Protein AF-A0A914HIM3-F1 (afdb_monomer_lite)

Structure (mmCIF, N/CA/C/O backbone):
data_AF-A0A914HIM3-F1
#
_entry.id   AF-A0A914HIM3-F1
#
loop_
_atom_site.group_PDB
_atom_site.id
_atom_site.type_symbol
_atom_site.label_atom_id
_atom_site.label_alt_id
_atom_site.label_comp_id
_atom_site.label_asym_id
_atom_site.label_entity_id
_atom_site.label_seq_id
_atom_site.pdbx_PDB_ins_code
_atom_site.Cartn_x
_atom_site.Cartn_y
_atom_site.Cartn_z
_atom_site.occupancy
_atom_site.B_iso_or_equiv
_atom_site.auth_seq_id
_atom_site.auth_comp_id
_atom_site.auth_asym_id
_atom_site.auth_atom_id
_atom_site.pdbx_PDB_model_num
ATOM 1 N N . MET A 1 1 ? 4.567 28.470 -12.800 1.00 84.62 1 MET A N 1
ATOM 2 C CA . MET A 1 1 ? 3.788 28.894 -13.984 1.00 84.62 1 MET A CA 1
ATOM 3 C C . MET A 1 1 ? 2.278 28.780 -13.786 1.00 84.62 1 MET A C 1
ATOM 5 O O . MET A 1 1 ? 1.613 29.795 -13.915 1.00 84.62 1 MET A O 1
ATOM 9 N N . THR A 1 2 ? 1.703 27.621 -13.437 1.00 80.12 2 THR A N 1
ATOM 10 C CA . THR A 1 2 ? 0.232 27.500 -13.276 1.00 80.12 2 THR A CA 1
ATOM 11 C C . THR A 1 2 ? -0.362 28.437 -12.225 1.00 80.12 2 THR A C 1
ATOM 13 O O . THR A 1 2 ? -1.430 28.982 -12.454 1.00 80.12 2 THR A O 1
ATOM 16 N N . GLU A 1 3 ? 0.330 28.692 -11.112 1.00 81.75 3 GLU A N 1
ATOM 17 C CA . GLU A 1 3 ? -0.155 29.622 -10.077 1.00 81.75 3 GLU A CA 1
ATOM 18 C C . GLU A 1 3 ? -0.277 31.069 -10.582 1.00 81.75 3 GLU A C 1
ATOM 20 O O . GLU A 1 3 ? -1.157 31.794 -10.131 1.00 81.75 3 GLU A O 1
ATOM 25 N N . CYS A 1 4 ? 0.546 31.466 -11.560 1.00 83.62 4 CYS A N 1
ATOM 26 C CA . CYS A 1 4 ? 0.511 32.798 -12.172 1.00 83.62 4 CYS A CA 1
ATOM 27 C C . CYS A 1 4 ? -0.764 33.017 -13.006 1.00 83.62 4 CYS A C 1
ATOM 29 O O . CYS A 1 4 ? -1.396 34.061 -12.898 1.00 83.62 4 CYS A O 1
ATOM 31 N N . LYS A 1 5 ? -1.162 32.026 -13.820 1.00 82.88 5 LYS A N 1
ATOM 32 C CA . LYS A 1 5 ? -2.290 32.159 -14.762 1.00 82.88 5 LYS A CA 1
ATOM 33 C C . LYS A 1 5 ? -3.601 31.544 -14.261 1.00 82.88 5 LYS A C 1
ATOM 35 O O . LYS A 1 5 ? -4.669 32.068 -14.544 1.00 82.88 5 LYS A O 1
ATOM 40 N N . LEU A 1 6 ? -3.526 30.429 -13.535 1.00 79.12 6 LEU A N 1
ATOM 41 C CA . LEU A 1 6 ? -4.679 29.627 -13.102 1.00 79.12 6 LEU A CA 1
ATOM 42 C C . LEU A 1 6 ? -4.981 29.770 -11.602 1.00 79.12 6 LEU A C 1
ATOM 44 O O . LEU A 1 6 ? -5.987 29.247 -11.137 1.00 79.12 6 LEU A O 1
ATOM 48 N N . HIS A 1 7 ? -4.119 30.449 -10.835 1.00 79.06 7 HIS A N 1
ATOM 49 C CA . HIS A 1 7 ? -4.244 30.634 -9.380 1.00 79.06 7 HIS A CA 1
ATOM 50 C C . HIS A 1 7 ? -4.256 29.337 -8.551 1.00 79.06 7 HIS A C 1
ATOM 52 O O . HIS A 1 7 ? -4.631 29.340 -7.379 1.00 79.06 7 HIS A O 1
ATOM 58 N N . TYR A 1 8 ? -3.808 28.223 -9.132 1.00 73.69 8 TYR A N 1
ATOM 59 C CA . TYR A 1 8 ? -3.576 26.966 -8.426 1.00 73.69 8 TYR A CA 1
ATOM 60 C C . TYR A 1 8 ? -2.368 26.215 -9.006 1.00 73.69 8 TYR A C 1
ATOM 62 O O . TYR A 1 8 ? -1.930 26.429 -10.142 1.00 73.69 8 TYR A O 1
ATOM 70 N N . THR A 1 9 ? -1.793 25.324 -8.203 1.00 73.88 9 THR A N 1
ATOM 71 C CA . THR A 1 9 ? -0.604 24.547 -8.576 1.00 73.88 9 THR A CA 1
ATOM 72 C C . THR A 1 9 ? -0.931 23.413 -9.552 1.00 73.88 9 THR A C 1
ATOM 74 O O . THR A 1 9 ? -1.962 22.760 -9.421 1.00 73.88 9 THR A O 1
ATOM 77 N N . ALA A 1 10 ? -0.032 23.127 -10.502 1.00 68.38 10 ALA A N 1
ATOM 78 C CA . ALA A 1 10 ? -0.142 22.000 -11.436 1.00 68.38 10 ALA A CA 1
ATOM 79 C C . ALA A 1 10 ? -0.235 20.644 -10.715 1.00 68.38 10 ALA A C 1
ATOM 81 O O . ALA A 1 10 ? -0.800 19.694 -11.251 1.00 68.38 10 ALA A O 1
ATOM 82 N N . LEU A 1 11 ? 0.266 20.574 -9.473 1.00 67.38 11 LEU A N 1
ATOM 83 C CA . LEU A 1 11 ? 0.242 19.373 -8.636 1.00 67.38 11 LEU A CA 1
ATOM 84 C C . LEU A 1 11 ? -1.177 18.862 -8.347 1.00 67.38 11 LEU A C 1
ATOM 86 O O . LEU A 1 11 ? -1.336 17.697 -8.000 1.00 67.38 11 LEU A O 1
ATOM 90 N N . VAL A 1 12 ? -2.220 19.688 -8.510 1.00 66.94 12 VAL A N 1
ATOM 91 C CA . VAL A 1 12 ? -3.615 19.225 -8.372 1.00 66.94 12 VAL A CA 1
ATOM 92 C C . VAL A 1 12 ? -4.016 18.210 -9.448 1.00 66.94 12 VAL A C 1
ATOM 94 O O . VAL A 1 12 ? -4.974 17.465 -9.244 1.00 66.94 12 VAL A O 1
ATOM 97 N N . TYR A 1 13 ? -3.289 18.180 -10.571 1.00 65.94 13 TYR A N 1
ATOM 98 C CA . TYR A 1 13 ? -3.488 17.239 -11.670 1.00 65.94 13 TYR A CA 1
ATOM 99 C C . TYR A 1 13 ? -2.479 16.083 -11.663 1.00 65.94 13 TYR A C 1
ATOM 101 O O . TYR A 1 13 ? -2.507 15.270 -12.580 1.00 65.94 13 TYR A O 1
ATOM 109 N N . ASP A 1 14 ? -1.608 15.962 -10.657 1.00 69.12 14 ASP A N 1
ATOM 110 C CA . ASP A 1 14 ? -0.718 14.799 -10.568 1.00 69.12 14 ASP A CA 1
ATOM 111 C C . ASP A 1 14 ? -1.552 13.510 -10.431 1.00 69.12 14 ASP A C 1
ATOM 113 O O . ASP A 1 14 ? -2.518 13.452 -9.666 1.00 69.12 14 ASP A O 1
ATOM 117 N N . ASP A 1 15 ? -1.224 12.501 -11.240 1.00 64.38 15 ASP A N 1
ATOM 118 C CA . ASP A 1 15 ? -1.991 11.259 -11.424 1.00 64.38 15 ASP A CA 1
ATOM 119 C C . ASP A 1 15 ? -3.440 11.436 -11.932 1.00 64.38 15 ASP A C 1
ATOM 121 O O . ASP A 1 15 ? -4.277 10.529 -11.808 1.00 64.38 15 ASP A O 1
ATOM 125 N N . TYR A 1 16 ? -3.759 12.585 -12.536 1.00 68.75 16 TYR A N 1
ATOM 126 C CA . TYR A 1 16 ? -5.022 12.784 -13.239 1.00 68.75 16 TYR A CA 1
ATOM 127 C C . TYR A 1 16 ? -5.021 12.080 -14.601 1.00 68.75 16 TYR A C 1
ATOM 129 O O . TYR A 1 16 ? -4.170 12.297 -15.460 1.00 68.75 16 TYR A O 1
ATOM 137 N N . GLY A 1 17 ? -6.037 11.254 -14.836 1.00 76.19 17 GLY A N 1
ATOM 138 C CA . GLY A 1 17 ? -6.198 10.574 -16.114 1.00 76.19 17 GLY A CA 1
ATOM 139 C C . GLY A 1 17 ? -5.113 9.537 -16.397 1.00 76.19 17 GLY A C 1
ATOM 140 O O . GLY A 1 17 ? -4.744 8.740 -15.536 1.00 76.19 17 GLY A O 1
ATOM 141 N N . CYS A 1 18 ? -4.706 9.456 -17.655 1.00 74.38 18 CYS A N 1
ATOM 142 C CA . CYS A 1 18 ? -3.726 8.507 -18.158 1.00 74.38 18 CYS A CA 1
ATOM 143 C C . CYS A 1 18 ? -2.343 9.139 -18.359 1.00 74.38 18 CYS A C 1
ATOM 145 O O . CYS A 1 18 ? -1.373 8.395 -18.501 1.00 74.38 18 CYS A O 1
ATOM 147 N N . TRP A 1 19 ? -2.261 10.469 -18.423 1.00 81.25 19 TRP A N 1
ATOM 148 C CA . TRP A 1 19 ? -1.079 11.217 -18.835 1.00 81.25 19 TRP A CA 1
ATOM 149 C C . TRP A 1 19 ? -0.619 12.287 -17.850 1.00 81.25 19 TRP A C 1
ATOM 151 O O . TRP A 1 19 ? 0.544 12.650 -17.913 1.00 81.25 19 TRP A O 1
ATOM 161 N N . CYS A 1 20 ? -1.460 12.803 -16.951 1.00 77.62 20 CYS A N 1
ATOM 162 C CA . CYS A 1 20 ? -0.978 13.797 -15.991 1.00 77.62 20 CYS A CA 1
ATOM 163 C C . CYS A 1 20 ? -0.154 13.139 -14.884 1.00 77.62 20 CYS A C 1
ATOM 165 O O . CYS A 1 20 ? -0.632 12.242 -14.189 1.00 77.62 20 CYS A O 1
ATOM 167 N N . GLY A 1 21 ? 1.083 13.606 -14.718 1.00 68.06 21 GLY A N 1
ATOM 168 C CA . GLY A 1 21 ? 2.042 13.068 -13.759 1.00 68.06 21 GLY A CA 1
ATOM 169 C C . GLY A 1 21 ? 3.070 12.134 -14.398 1.00 68.06 21 GLY A C 1
ATOM 170 O O . GLY A 1 21 ? 3.102 11.902 -15.603 1.00 68.06 21 GLY A O 1
ATOM 171 N N . ILE A 1 22 ? 3.963 11.581 -13.576 1.00 63.56 22 ILE A N 1
ATOM 172 C CA . ILE A 1 22 ? 5.117 10.835 -14.098 1.00 63.56 22 ILE A CA 1
ATOM 173 C C . ILE A 1 22 ? 4.679 9.521 -14.756 1.00 63.56 22 ILE A C 1
ATOM 175 O O . ILE A 1 22 ? 4.220 8.597 -14.067 1.00 63.56 22 ILE A O 1
ATOM 179 N N . GLY A 1 23 ? 4.991 9.386 -16.048 1.00 63.59 23 GLY A N 1
ATOM 180 C CA . GLY A 1 23 ? 4.905 8.130 -16.793 1.00 63.59 23 GLY A CA 1
ATOM 181 C C . GLY A 1 23 ? 3.589 7.924 -17.539 1.00 63.59 23 GLY A C 1
ATOM 182 O O . GLY A 1 23 ? 3.099 6.790 -17.582 1.00 63.59 23 GLY A O 1
ATOM 183 N N . GLY A 1 24 ? 3.048 8.993 -18.124 1.00 68.94 24 GLY A N 1
ATOM 184 C CA . GLY A 1 24 ? 1.810 8.990 -18.886 1.00 68.94 24 GLY A CA 1
ATOM 185 C C . GLY A 1 24 ? 1.773 7.991 -20.045 1.00 68.94 24 GLY A C 1
ATOM 186 O O . GLY A 1 24 ? 2.738 7.812 -20.792 1.00 68.94 24 GLY A O 1
ATOM 187 N N . SER A 1 25 ? 0.650 7.286 -20.207 1.00 72.81 25 SER A N 1
ATOM 188 C CA . SER A 1 25 ? 0.424 6.388 -21.345 1.00 72.81 25 SER A CA 1
ATOM 189 C C . SER A 1 25 ? -1.050 6.021 -21.518 1.00 72.81 25 SER A C 1
ATOM 191 O O . SER A 1 25 ? -1.809 5.949 -20.561 1.00 72.81 25 SER A O 1
ATOM 193 N N . GLY A 1 26 ? -1.464 5.721 -22.751 1.00 75.75 26 GLY A N 1
ATOM 194 C CA . GLY A 1 26 ? -2.838 5.311 -23.065 1.00 75.75 26 GLY A CA 1
ATOM 195 C C . GLY A 1 26 ? -3.652 6.390 -23.784 1.00 75.75 26 GLY A C 1
ATOM 196 O O . GLY A 1 26 ? -3.111 7.250 -24.488 1.00 75.75 26 GLY A O 1
ATOM 197 N N . THR A 1 27 ? -4.978 6.320 -23.671 1.00 77.88 27 THR A N 1
ATOM 198 C CA . THR A 1 27 ? -5.891 7.278 -24.321 1.00 77.88 27 THR A CA 1
ATOM 199 C C . THR A 1 27 ? -6.317 8.335 -23.310 1.00 77.88 27 THR A C 1
ATOM 201 O O . THR A 1 27 ? -6.831 7.932 -22.269 1.00 77.88 27 THR A O 1
ATOM 204 N N . PRO A 1 28 ? -6.147 9.638 -23.612 1.00 77.12 28 PRO A N 1
ATOM 205 C CA . PRO A 1 28 ? -6.642 10.699 -22.752 1.00 77.12 28 PRO A CA 1
ATOM 206 C C . PRO A 1 28 ? -8.117 10.511 -22.409 1.00 77.12 28 PRO A C 1
ATOM 208 O O . PRO A 1 28 ? -8.924 10.254 -23.307 1.00 77.12 28 PRO A O 1
ATOM 211 N N . ILE A 1 29 ? -8.460 10.615 -21.130 1.00 72.88 29 ILE A N 1
ATOM 212 C CA . ILE A 1 29 ? -9.837 10.456 -20.657 1.00 72.88 29 ILE A CA 1
ATOM 213 C C . ILE A 1 29 ? -10.689 11.703 -20.926 1.00 72.88 29 ILE A C 1
ATOM 215 O O . ILE A 1 29 ? -11.907 11.579 -21.045 1.00 72.88 29 ILE A O 1
ATOM 219 N N . ASP A 1 30 ? -10.055 12.870 -21.086 1.00 76.00 30 ASP A N 1
ATOM 220 C CA . ASP A 1 30 ? -10.666 14.152 -21.447 1.00 76.00 30 ASP A CA 1
ATOM 221 C C . ASP A 1 30 ? -9.617 15.169 -21.960 1.00 76.00 30 ASP A C 1
ATOM 223 O O . ASP A 1 30 ? -8.505 14.798 -22.339 1.00 76.00 30 ASP A O 1
ATOM 227 N N . GLY A 1 31 ? -9.995 16.453 -22.020 1.00 76.50 31 GLY A N 1
ATOM 228 C CA . GLY A 1 31 ? -9.143 17.549 -22.486 1.00 76.50 31 GLY A CA 1
ATOM 229 C C . GLY A 1 31 ? -7.978 17.895 -21.555 1.00 76.50 31 GLY A C 1
ATOM 230 O O . GLY A 1 31 ? -6.919 18.257 -22.052 1.00 76.50 31 GLY A O 1
ATOM 231 N N . ILE A 1 32 ? -8.132 17.729 -20.241 1.00 77.44 32 ILE A N 1
ATOM 232 C CA . ILE A 1 32 ? -7.061 17.991 -19.268 1.00 77.44 32 ILE A CA 1
ATOM 233 C C . ILE A 1 32 ? -5.996 16.900 -19.399 1.00 77.44 32 ILE A C 1
ATOM 235 O O . ILE A 1 32 ? -4.811 17.186 -19.544 1.00 77.44 32 ILE A O 1
ATOM 239 N N . ASP A 1 33 ? -6.434 15.643 -19.481 1.00 80.06 33 ASP A N 1
ATOM 240 C CA . ASP A 1 33 ? -5.550 14.502 -19.720 1.00 80.06 33 ASP A CA 1
ATOM 241 C C . ASP A 1 33 ? -4.862 14.583 -21.101 1.00 80.06 33 ASP A C 1
ATOM 243 O O . ASP A 1 33 ? -3.741 14.117 -21.304 1.00 80.06 33 ASP A O 1
ATOM 247 N N . LEU A 1 34 ? -5.510 15.222 -22.083 1.00 83.69 34 LEU A N 1
ATOM 248 C CA . LEU A 1 34 ? -4.899 15.502 -23.382 1.00 83.69 34 LEU A CA 1
ATOM 249 C C . LEU A 1 34 ? -3.811 16.577 -23.278 1.00 83.69 34 LEU A C 1
ATOM 251 O O . LEU A 1 34 ? -2.778 16.427 -23.929 1.00 83.69 34 LEU A O 1
ATOM 255 N N . CYS A 1 35 ? -4.004 17.622 -22.473 1.00 83.38 35 CYS A N 1
ATOM 256 C CA . CYS A 1 35 ? -2.964 18.621 -22.224 1.00 83.38 35 CYS A CA 1
ATOM 257 C C . CYS A 1 35 ? -1.721 17.976 -21.606 1.00 83.38 35 CYS A C 1
ATOM 259 O O . CYS A 1 35 ? -0.619 18.192 -22.099 1.00 83.38 35 CYS A O 1
ATOM 261 N N . CYS A 1 36 ? -1.897 17.095 -20.624 1.00 81.50 36 CYS A N 1
ATOM 262 C CA . CYS A 1 36 ? -0.788 16.353 -20.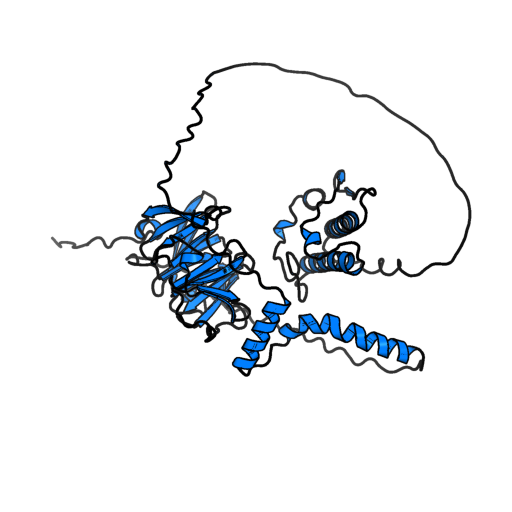029 1.00 81.50 36 CYS A CA 1
ATOM 263 C C . CYS A 1 36 ? -0.109 15.400 -21.018 1.00 81.50 36 CYS A C 1
ATOM 265 O O . CYS A 1 36 ? 1.110 15.301 -21.068 1.00 81.50 36 CYS A O 1
ATOM 267 N N . LYS A 1 37 ? -0.879 14.762 -21.905 1.00 83.56 37 LYS A N 1
ATOM 268 C CA . LYS A 1 37 ? -0.294 13.979 -22.999 1.00 83.56 37 LYS A CA 1
ATOM 269 C C . LYS A 1 37 ? 0.589 14.824 -23.911 1.00 83.56 37 LYS A C 1
ATOM 271 O O . LYS A 1 37 ? 1.604 14.343 -24.406 1.00 83.56 37 LYS A O 1
ATOM 276 N N . LEU A 1 38 ? 0.144 16.033 -24.233 1.00 86.44 38 LEU A N 1
ATOM 277 C CA . LEU A 1 38 ? 0.881 16.947 -25.099 1.00 86.44 38 LEU A CA 1
ATOM 278 C C . LEU A 1 38 ? 2.126 17.488 -24.396 1.00 86.44 38 LEU A C 1
ATOM 280 O O . LEU A 1 38 ? 3.164 17.597 -25.040 1.00 86.44 38 LEU A O 1
ATOM 284 N N . HIS A 1 39 ? 2.025 17.749 -23.093 1.00 85.44 39 HIS A N 1
ATOM 285 C CA . HIS A 1 39 ? 3.138 18.108 -22.218 1.00 85.44 39 HIS A CA 1
ATOM 286 C C . HIS A 1 39 ? 4.237 17.045 -22.243 1.00 85.44 39 HIS A C 1
ATOM 288 O O . HIS A 1 39 ? 5.347 17.330 -22.690 1.00 85.44 39 HIS A O 1
ATOM 294 N N . ASP A 1 40 ? 3.884 15.795 -21.935 1.00 81.94 40 ASP A N 1
ATOM 295 C CA . ASP A 1 40 ? 4.798 14.650 -21.980 1.00 81.94 40 ASP A CA 1
ATOM 296 C C . ASP A 1 40 ? 5.441 14.487 -23.367 1.00 81.94 40 ASP A C 1
ATOM 298 O O . ASP A 1 40 ? 6.619 14.169 -23.501 1.00 81.94 40 ASP A O 1
ATOM 302 N N . LYS A 1 41 ? 4.677 14.728 -24.440 1.00 83.62 41 LYS A N 1
ATOM 303 C CA . LYS A 1 41 ? 5.195 14.641 -25.815 1.00 83.62 41 LYS A CA 1
ATOM 304 C C . LYS A 1 41 ? 6.122 15.794 -26.184 1.00 83.62 41 LYS A C 1
ATOM 306 O O . LYS A 1 41 ? 6.974 15.617 -27.052 1.00 83.62 41 LYS A O 1
ATOM 311 N N . CYS A 1 42 ? 5.937 16.957 -25.573 1.00 86.25 42 CYS A N 1
ATOM 312 C CA . CYS A 1 42 ? 6.825 18.097 -25.740 1.00 86.25 42 CYS A CA 1
ATOM 313 C C . CYS A 1 42 ? 8.186 17.803 -25.098 1.00 86.25 42 CYS A C 1
ATOM 315 O O . CYS A 1 42 ? 9.218 18.011 -25.733 1.00 86.25 42 CYS A O 1
ATOM 317 N N . TYR A 1 43 ? 8.170 17.208 -23.904 1.00 79.12 43 TYR A N 1
ATOM 318 C CA . TYR A 1 43 ? 9.363 16.738 -23.202 1.00 79.12 43 TYR A CA 1
ATOM 319 C C . TYR A 1 43 ? 10.095 15.644 -23.993 1.00 79.12 43 TYR A C 1
ATOM 321 O O . TYR A 1 43 ? 11.246 15.849 -24.380 1.00 79.12 43 TYR A O 1
ATOM 329 N N . ASP A 1 44 ? 9.380 14.586 -24.409 1.00 79.38 44 ASP A N 1
ATOM 330 C CA . ASP A 1 44 ? 9.932 13.527 -25.271 1.00 79.38 44 ASP A CA 1
ATOM 331 C C . ASP A 1 44 ? 10.612 14.116 -26.524 1.00 79.38 44 ASP A C 1
ATOM 333 O O . ASP A 1 44 ? 11.684 13.678 -26.941 1.00 79.38 44 ASP A O 1
ATOM 337 N N . SER A 1 45 ? 10.000 15.139 -27.135 1.00 81.06 45 SER A N 1
ATOM 338 C CA . SER A 1 45 ? 10.547 15.807 -28.317 1.00 81.06 45 SER A CA 1
ATOM 339 C C . SER A 1 45 ? 11.832 16.585 -28.016 1.00 81.06 45 SER A C 1
ATOM 341 O O . SER A 1 45 ? 12.691 16.679 -28.893 1.00 81.06 45 SER A O 1
ATOM 343 N N . ALA A 1 46 ? 11.978 17.163 -26.823 1.00 78.94 46 ALA A N 1
ATOM 344 C CA . ALA A 1 46 ? 13.200 17.853 -26.419 1.00 78.94 46 ALA A CA 1
ATOM 345 C C . ALA A 1 46 ? 14.369 16.867 -26.260 1.00 78.94 46 ALA A C 1
ATOM 347 O O . ALA A 1 46 ? 15.493 17.170 -26.671 1.00 78.94 46 ALA A O 1
ATOM 348 N N . VAL A 1 47 ? 14.104 15.663 -25.746 1.00 76.38 47 VAL A N 1
ATOM 349 C CA . VAL A 1 47 ? 15.097 14.579 -25.677 1.00 76.38 47 VAL A CA 1
ATOM 350 C C . VAL A 1 47 ? 15.399 13.998 -27.057 1.00 76.38 47 VAL A C 1
ATOM 352 O O . VAL A 1 47 ? 16.566 13.862 -27.419 1.00 76.38 47 VAL A O 1
ATOM 355 N N . ASP A 1 48 ? 14.381 13.728 -27.877 1.00 76.38 48 ASP A N 1
ATOM 356 C CA . ASP A 1 48 ? 14.557 13.178 -29.231 1.00 76.38 48 ASP A CA 1
ATOM 357 C C . ASP A 1 48 ? 15.391 14.100 -30.141 1.00 76.38 48 ASP A C 1
ATOM 359 O O . ASP A 1 48 ? 16.095 13.633 -31.039 1.00 76.38 48 ASP A O 1
ATOM 363 N N . GLN A 1 49 ? 15.321 15.415 -29.914 1.00 79.44 49 GLN A N 1
ATOM 364 C CA . GLN A 1 49 ? 16.109 16.422 -30.631 1.00 79.44 49 GLN A CA 1
ATOM 365 C C . GLN A 1 49 ? 17.515 16.630 -30.046 1.00 79.44 49 GLN A C 1
ATOM 367 O O . GLN A 1 49 ? 18.294 17.405 -30.601 1.00 79.44 49 GLN A O 1
ATOM 372 N N . GLY A 1 50 ? 17.853 15.960 -28.941 1.00 77.25 50 GLY A N 1
ATOM 373 C CA . GLY A 1 50 ? 19.125 16.124 -28.240 1.00 77.25 50 GLY A CA 1
ATOM 374 C C . GLY A 1 50 ? 19.269 17.467 -27.516 1.00 77.25 50 GLY A C 1
ATOM 375 O O . GLY A 1 50 ? 20.386 17.847 -27.171 1.00 77.25 50 GLY A O 1
ATOM 376 N N . LEU A 1 51 ? 18.167 18.197 -27.294 1.00 80.56 51 LEU A N 1
ATOM 377 C CA . LEU A 1 51 ? 18.160 19.427 -26.491 1.00 80.56 51 LEU A CA 1
ATOM 378 C C . LEU A 1 51 ? 18.272 19.100 -24.999 1.00 80.56 51 LEU A C 1
ATOM 380 O O . LEU A 1 51 ? 18.928 19.833 -24.259 1.00 80.56 51 LEU A O 1
ATOM 384 N N . CYS A 1 52 ? 17.656 17.992 -24.581 1.00 74.44 52 CYS A N 1
ATOM 385 C CA . CYS A 1 52 ? 17.769 17.398 -23.253 1.00 74.44 52 CYS A CA 1
ATOM 386 C C . CYS A 1 52 ? 18.508 16.053 -23.336 1.00 74.44 52 CYS A C 1
ATOM 388 O O . CYS A 1 52 ? 18.350 15.309 -24.301 1.00 74.44 52 CYS A O 1
ATOM 390 N N . TYR A 1 53 ? 19.321 15.741 -22.322 1.00 62.78 53 TYR A N 1
ATOM 391 C CA . TYR A 1 53 ? 20.172 14.543 -22.323 1.00 62.78 53 TYR A CA 1
ATOM 392 C C . TYR A 1 53 ? 19.396 13.244 -22.042 1.00 62.78 53 TYR A C 1
ATOM 394 O O . TYR A 1 53 ? 19.714 12.210 -22.623 1.00 62.78 53 TYR A O 1
ATOM 402 N N . ASP A 1 54 ? 18.379 13.281 -21.174 1.00 60.59 54 ASP A N 1
ATOM 403 C CA . ASP A 1 54 ? 17.503 12.138 -20.880 1.00 60.59 54 ASP A CA 1
ATOM 404 C C . ASP A 1 54 ? 16.196 12.613 -20.218 1.00 60.59 54 ASP A C 1
ATOM 406 O O . ASP A 1 54 ? 16.156 13.667 -19.583 1.00 60.59 54 ASP A O 1
ATOM 410 N N . THR A 1 55 ? 15.163 11.776 -20.288 1.00 54.28 55 THR A N 1
ATOM 411 C CA . THR A 1 55 ? 13.852 11.929 -19.636 1.00 54.28 55 THR A CA 1
ATOM 412 C C . THR A 1 55 ? 13.913 12.168 -18.124 1.00 54.28 55 THR A C 1
ATOM 414 O O . THR A 1 55 ? 13.014 12.757 -17.537 1.00 54.28 55 THR A O 1
ATOM 417 N N . TYR A 1 56 ? 14.988 11.745 -17.451 1.00 48.47 56 TYR A N 1
ATOM 418 C CA . TYR A 1 56 ? 15.197 12.043 -16.029 1.00 48.47 56 TYR A CA 1
ATOM 419 C C . TYR A 1 56 ? 15.512 13.527 -15.765 1.00 48.47 56 TYR A C 1
ATOM 421 O O . TYR A 1 56 ? 15.119 14.067 -14.732 1.00 48.47 56 TYR A O 1
ATOM 429 N N . ILE A 1 57 ? 16.207 14.187 -16.695 1.00 54.41 57 ILE A N 1
ATOM 430 C CA . ILE A 1 57 ? 16.617 15.594 -16.574 1.00 54.41 57 ILE A CA 1
ATOM 431 C C . ILE A 1 57 ? 15.427 16.530 -16.835 1.00 54.41 57 ILE A C 1
ATOM 433 O O . ILE A 1 57 ? 15.380 17.617 -16.272 1.00 54.41 57 ILE A O 1
ATOM 437 N N . GLU A 1 58 ? 14.408 16.073 -17.567 1.00 48.47 58 GLU A N 1
ATOM 438 C CA . GLU A 1 58 ? 13.160 16.810 -17.827 1.00 48.47 58 GLU A CA 1
ATOM 439 C C . GLU A 1 58 ? 12.405 17.225 -16.553 1.00 48.47 58 GLU A C 1
ATOM 441 O O . GLU A 1 58 ? 11.766 18.269 -16.526 1.00 48.47 58 GLU A O 1
ATOM 446 N N . TYR A 1 59 ? 12.508 16.435 -15.479 1.00 50.19 59 TYR A N 1
ATOM 447 C CA . TYR A 1 59 ? 11.825 16.692 -14.204 1.00 50.19 59 TYR A CA 1
ATOM 448 C C . TYR A 1 59 ? 12.752 17.252 -13.112 1.00 50.19 59 TYR A C 1
ATOM 450 O O . TYR A 1 59 ? 12.302 17.491 -11.991 1.00 50.19 59 TYR A O 1
ATOM 458 N N . ALA A 1 60 ? 14.046 17.412 -13.408 1.00 51.78 60 ALA A N 1
ATOM 459 C CA . ALA A 1 60 ? 15.073 17.773 -12.430 1.00 51.78 60 ALA A CA 1
ATOM 460 C C . ALA A 1 60 ? 15.886 19.020 -12.813 1.00 51.78 60 ALA A C 1
ATOM 462 O O . ALA A 1 60 ? 16.526 19.601 -11.938 1.00 51.78 60 ALA A O 1
ATOM 463 N N . GLU A 1 61 ? 15.874 19.439 -14.083 1.00 66.25 61 GLU A N 1
ATOM 464 C CA . GLU A 1 61 ? 16.619 20.606 -14.554 1.00 66.25 61 GLU A CA 1
ATOM 465 C C . GLU A 1 61 ? 15.886 21.910 -14.192 1.00 66.25 61 GLU A C 1
ATOM 467 O O . GLU A 1 61 ? 14.792 22.170 -14.702 1.00 66.25 61 GLU A O 1
ATOM 472 N N . PRO A 1 62 ? 16.467 22.775 -13.342 1.00 70.31 62 PRO A N 1
ATOM 473 C CA . PRO A 1 62 ? 15.861 24.057 -13.031 1.00 70.31 62 PRO A CA 1
ATOM 474 C C . PRO A 1 62 ? 16.010 25.018 -14.217 1.00 70.31 62 PRO A C 1
ATOM 476 O O . PRO A 1 62 ? 17.115 25.259 -14.719 1.00 70.31 62 PRO A O 1
ATOM 479 N N . TYR A 1 63 ? 14.896 25.621 -14.620 1.00 83.75 63 TYR A N 1
ATOM 480 C CA . TYR A 1 63 ? 14.837 26.680 -15.623 1.00 83.75 63 TYR A CA 1
ATOM 481 C C . TYR A 1 63 ? 14.159 27.932 -15.037 1.00 83.75 63 TYR A C 1
ATOM 483 O O . TYR A 1 63 ? 13.384 27.868 -14.080 1.00 83.75 63 TYR A O 1
ATOM 491 N N . SER A 1 64 ? 14.478 29.097 -15.589 1.00 85.50 64 SER A N 1
ATOM 492 C CA . SER A 1 64 ? 13.936 30.393 -15.172 1.00 85.50 64 SER A CA 1
ATOM 493 C C . SER A 1 64 ? 12.661 30.736 -15.940 1.00 85.50 64 SER A C 1
ATOM 495 O O . SER A 1 64 ? 12.519 30.390 -17.109 1.00 85.50 64 SER A O 1
ATOM 497 N N . TRP A 1 65 ? 11.744 31.458 -15.306 1.00 90.75 65 TRP A N 1
ATOM 498 C CA . TRP A 1 65 ? 10.537 32.002 -15.929 1.00 90.75 65 TRP A CA 1
ATOM 499 C C . TRP A 1 65 ? 10.059 33.221 -15.139 1.00 90.75 65 TRP A C 1
ATOM 501 O O . TRP A 1 65 ? 10.424 33.383 -13.973 1.00 90.75 65 TRP A O 1
ATOM 511 N N . SER A 1 66 ? 9.247 34.071 -15.759 1.00 87.69 66 SER A N 1
ATOM 512 C CA . SER A 1 66 ? 8.647 35.242 -15.115 1.00 87.69 66 SER A CA 1
ATOM 513 C C . SER A 1 66 ? 7.137 35.305 -15.322 1.00 87.69 66 SER A C 1
ATOM 515 O O . SER A 1 66 ? 6.589 34.748 -16.274 1.00 87.69 66 SER A O 1
ATOM 517 N N . CYS A 1 67 ? 6.476 35.980 -14.383 1.00 90.12 67 CYS A N 1
ATOM 518 C CA . CYS A 1 67 ? 5.044 36.243 -14.363 1.00 90.12 67 CYS A CA 1
ATOM 519 C C . CYS A 1 67 ? 4.836 37.756 -14.310 1.00 90.12 67 CYS A C 1
ATOM 521 O O . CYS A 1 67 ? 5.272 38.390 -13.348 1.00 90.12 67 CYS A O 1
ATOM 523 N N . GLN A 1 68 ? 4.191 38.330 -15.321 1.00 87.06 68 GLN A N 1
ATOM 524 C CA . GLN A 1 68 ? 3.740 39.721 -15.293 1.00 87.06 68 GLN A CA 1
ATOM 525 C C . GLN A 1 68 ? 2.215 39.720 -15.432 1.00 87.06 68 GLN A C 1
ATOM 527 O O . GLN A 1 68 ? 1.677 39.460 -16.504 1.00 87.06 68 GLN A O 1
ATOM 532 N N . GLY A 1 69 ? 1.501 39.924 -14.322 1.00 83.94 69 GLY A N 1
ATOM 533 C CA . GLY A 1 69 ? 0.050 39.710 -14.282 1.00 83.94 69 GLY A CA 1
ATOM 534 C C . GLY A 1 69 ? -0.298 38.231 -14.480 1.00 83.94 69 GLY A C 1
ATOM 535 O O . GLY A 1 69 ? 0.036 37.413 -13.631 1.00 83.94 69 GLY A O 1
ATOM 536 N N . THR A 1 70 ? -0.952 37.893 -15.594 1.00 80.75 70 THR A N 1
ATOM 537 C CA . THR A 1 70 ? -1.243 36.508 -16.022 1.00 80.75 70 THR A CA 1
ATOM 538 C C . THR A 1 70 ? -0.388 36.060 -17.213 1.00 80.75 70 THR A C 1
ATOM 540 O O . THR A 1 70 ? -0.564 34.948 -17.717 1.00 80.75 70 THR A O 1
ATOM 543 N N . GLU A 1 71 ? 0.539 36.908 -17.670 1.00 84.50 71 GLU A N 1
ATOM 544 C CA . GLU A 1 71 ? 1.411 36.631 -18.805 1.00 84.50 71 GLU A CA 1
ATOM 545 C C . GLU A 1 71 ? 2.678 35.896 -18.351 1.00 84.50 71 GLU A C 1
ATOM 547 O O . GLU A 1 71 ? 3.450 36.371 -17.508 1.00 84.50 71 GLU A O 1
ATOM 552 N N . LEU A 1 72 ? 2.885 34.710 -18.925 1.00 88.50 72 LEU A N 1
ATOM 553 C CA . LEU A 1 72 ? 4.055 33.876 -18.688 1.00 88.50 72 LEU A CA 1
ATOM 554 C C . LEU A 1 72 ? 5.152 34.216 -19.689 1.00 88.50 72 LEU A C 1
ATOM 556 O O . LEU A 1 72 ? 4.912 34.284 -20.890 1.00 88.50 72 LEU A O 1
ATOM 560 N N . THR A 1 73 ? 6.382 34.366 -19.210 1.00 87.00 73 THR A N 1
ATOM 561 C CA . THR A 1 73 ? 7.539 34.657 -20.064 1.00 87.00 73 THR A CA 1
ATOM 562 C C . THR A 1 73 ? 8.699 33.720 -19.751 1.00 87.00 73 THR A C 1
ATOM 564 O O . THR A 1 73 ? 9.100 33.553 -18.598 1.00 87.00 73 THR A O 1
ATOM 567 N N . CYS A 1 74 ? 9.244 33.107 -20.803 1.00 87.56 74 CYS A N 1
ATOM 568 C CA . CYS A 1 74 ? 10.478 32.334 -20.760 1.00 87.56 74 CYS A CA 1
ATOM 569 C C . CYS A 1 74 ? 11.636 33.231 -21.224 1.00 87.56 74 CYS A C 1
ATOM 571 O O . CYS A 1 74 ? 11.612 33.709 -22.358 1.00 87.56 74 CYS A O 1
ATOM 573 N N . PRO A 1 75 ? 12.641 33.524 -20.377 1.00 81.75 75 PRO A N 1
ATOM 574 C CA . PRO A 1 75 ? 13.732 34.411 -20.759 1.00 81.75 75 PRO A CA 1
ATOM 575 C C . PRO A 1 75 ? 14.600 33.785 -21.858 1.00 81.75 75 PRO A C 1
ATOM 577 O O . PRO A 1 75 ? 15.085 32.661 -21.718 1.00 81.75 75 PRO A O 1
ATOM 580 N N . GLY A 1 76 ? 14.847 34.548 -22.928 1.00 74.19 76 GLY A N 1
ATOM 581 C CA . GLY A 1 76 ? 15.562 34.091 -24.129 1.00 74.19 76 GLY A CA 1
ATOM 582 C C . GLY A 1 76 ? 17.067 33.841 -23.962 1.00 74.19 76 GLY A C 1
ATOM 583 O O . GLY A 1 76 ? 17.709 33.366 -24.891 1.00 74.19 76 GLY A O 1
ATOM 584 N N . GLN A 1 77 ? 17.646 34.140 -22.793 1.00 76.00 77 GLN A N 1
ATOM 585 C CA . GLN A 1 77 ? 19.037 33.788 -22.464 1.00 76.00 77 GLN A CA 1
ATOM 586 C C . GLN A 1 77 ? 19.210 32.300 -22.116 1.00 76.00 77 GLN A C 1
ATOM 588 O O . GLN A 1 77 ? 20.337 31.817 -22.020 1.00 76.00 77 GLN A O 1
ATOM 593 N N . GLN A 1 78 ? 18.113 31.563 -21.925 1.00 79.31 78 GLN A N 1
ATOM 594 C CA . GLN A 1 78 ? 18.160 30.121 -21.719 1.00 79.31 78 GLN A CA 1
ATOM 595 C C . GLN A 1 78 ? 18.324 29.403 -23.058 1.00 79.31 78 GLN A C 1
ATOM 597 O O . GLN A 1 78 ? 17.690 29.762 -24.046 1.00 79.31 78 GLN A O 1
ATOM 602 N N . ILE A 1 79 ? 19.159 28.366 -23.085 1.00 77.00 79 ILE A N 1
ATOM 603 C CA . ILE A 1 79 ? 19.446 27.560 -24.279 1.00 77.00 79 ILE A CA 1
ATOM 604 C C . ILE A 1 79 ? 19.335 26.066 -23.960 1.00 77.00 79 ILE A C 1
ATOM 606 O O . ILE A 1 79 ? 19.418 25.658 -22.799 1.00 77.00 79 ILE A O 1
ATOM 610 N N . GLY A 1 80 ? 19.148 25.244 -24.994 1.00 83.56 80 GLY A N 1
ATOM 611 C CA . GLY A 1 80 ? 19.058 23.788 -24.853 1.00 83.56 80 GLY A CA 1
ATOM 612 C C . GLY A 1 80 ? 17.855 23.356 -24.010 1.00 83.56 80 GLY A C 1
ATOM 613 O O . GLY A 1 80 ? 16.750 23.868 -24.191 1.00 83.56 80 GLY A O 1
ATOM 614 N N . CYS A 1 81 ? 18.075 22.421 -23.083 1.00 82.88 81 CYS A N 1
ATOM 615 C CA . CYS A 1 81 ? 17.008 21.794 -22.303 1.00 82.88 81 CYS A CA 1
ATOM 616 C C . CYS A 1 81 ? 16.161 22.800 -21.508 1.00 82.88 81 CYS A C 1
ATOM 618 O O . CYS A 1 81 ? 14.938 22.731 -21.537 1.00 82.88 81 CYS A O 1
ATOM 620 N N . LYS A 1 82 ? 16.786 23.800 -20.875 1.00 84.19 82 LYS A N 1
ATOM 621 C CA . LYS A 1 82 ? 16.078 24.794 -20.045 1.00 84.19 82 LYS A CA 1
ATOM 622 C C . LYS A 1 82 ? 15.069 25.618 -20.838 1.00 84.19 82 LYS A C 1
ATOM 624 O O . LYS A 1 82 ? 13.960 25.855 -20.371 1.00 84.19 82 LYS A O 1
ATOM 629 N N . ALA A 1 83 ? 15.446 26.024 -22.050 1.00 86.69 83 ALA A N 1
ATOM 630 C CA . ALA A 1 83 ? 14.554 26.754 -22.943 1.00 86.69 83 ALA A CA 1
ATOM 631 C C . ALA A 1 83 ? 13.397 25.869 -23.420 1.00 86.69 83 ALA A C 1
ATOM 633 O O . ALA A 1 83 ? 12.247 26.296 -23.391 1.00 86.69 83 ALA A O 1
ATOM 634 N N . ALA A 1 84 ? 13.700 24.625 -23.804 1.00 86.00 84 ALA A N 1
ATOM 635 C CA . ALA A 1 84 ? 12.698 23.677 -24.275 1.00 86.00 84 ALA A CA 1
ATOM 636 C C . ALA A 1 84 ? 11.658 23.347 -23.191 1.00 86.00 84 ALA A C 1
ATOM 638 O O . ALA A 1 84 ? 10.463 23.420 -23.460 1.00 86.00 84 ALA A O 1
ATOM 639 N N . LEU A 1 85 ? 12.098 23.055 -21.961 1.00 86.06 85 LEU A N 1
ATOM 640 C CA . LEU A 1 85 ? 11.203 22.757 -20.838 1.00 86.06 85 LEU A CA 1
ATOM 641 C C . LEU A 1 85 ? 10.344 23.969 -20.458 1.00 86.06 85 LEU A C 1
ATOM 643 O O . LEU A 1 85 ? 9.138 23.823 -20.271 1.00 86.06 85 LEU A O 1
ATOM 647 N N . CYS A 1 86 ? 10.935 25.168 -20.422 1.00 88.50 86 CYS A N 1
ATOM 648 C CA . CYS A 1 86 ? 10.193 26.395 -20.142 1.00 88.50 86 CYS A CA 1
ATOM 649 C C . CYS A 1 86 ? 9.069 26.627 -21.162 1.00 88.50 86 CYS A C 1
ATOM 651 O O . CYS A 1 86 ? 7.936 26.905 -20.773 1.00 88.50 86 CYS A O 1
ATOM 653 N N . GLU A 1 87 ? 9.353 26.471 -22.459 1.00 88.88 87 GLU A N 1
ATOM 654 C CA . GLU A 1 87 ? 8.348 26.638 -23.516 1.00 88.88 87 GLU A CA 1
ATOM 655 C C . GLU A 1 87 ? 7.272 25.548 -23.482 1.00 88.88 87 GLU A C 1
ATOM 657 O O . GLU A 1 87 ? 6.089 25.844 -23.662 1.00 88.88 87 GLU A O 1
ATOM 662 N N . CYS A 1 88 ? 7.647 24.297 -23.200 1.00 87.75 88 CYS A N 1
ATOM 663 C CA . CYS A 1 88 ? 6.686 23.210 -23.020 1.00 87.75 88 CYS A CA 1
ATOM 664 C C . CYS A 1 88 ? 5.711 23.504 -21.868 1.00 87.75 88 CYS A C 1
ATOM 666 O O . CYS A 1 88 ? 4.497 23.366 -22.038 1.00 87.75 88 CYS A O 1
ATOM 668 N N . ASP A 1 89 ? 6.220 23.956 -20.722 1.00 88.62 89 ASP A N 1
ATOM 669 C CA . ASP A 1 89 ? 5.407 24.257 -19.541 1.00 88.62 89 ASP A CA 1
ATOM 670 C C . ASP A 1 89 ? 4.550 25.501 -19.766 1.00 88.62 89 ASP A C 1
ATOM 672 O O . ASP A 1 89 ? 3.353 25.496 -19.471 1.00 88.62 89 ASP A O 1
ATOM 676 N N . LYS A 1 90 ? 5.122 26.544 -20.376 1.00 87.81 90 LYS A N 1
ATOM 677 C CA . LYS A 1 90 ? 4.390 27.746 -20.772 1.00 87.81 90 LYS A CA 1
ATOM 678 C C . LYS A 1 90 ? 3.245 27.400 -21.714 1.00 87.81 90 LYS A C 1
ATOM 680 O O . LYS A 1 90 ? 2.132 27.838 -21.465 1.00 87.81 90 LYS A O 1
ATOM 685 N N . HIS A 1 91 ? 3.468 26.572 -22.735 1.00 83.81 91 HIS A N 1
ATOM 686 C CA . HIS A 1 91 ? 2.427 26.185 -23.688 1.00 83.81 91 HIS A CA 1
ATOM 687 C C . HIS A 1 91 ? 1.268 25.438 -23.017 1.00 83.81 91 HIS A C 1
ATOM 689 O O . HIS A 1 91 ? 0.111 25.657 -23.366 1.00 83.81 91 HIS A O 1
ATOM 695 N N . VAL A 1 92 ? 1.547 24.564 -22.050 1.00 83.38 92 VAL A N 1
ATOM 696 C CA . VAL A 1 92 ? 0.509 23.807 -21.326 1.00 83.38 92 VAL A CA 1
ATOM 697 C C . VAL A 1 92 ? -0.357 24.712 -20.461 1.00 83.38 92 VAL A C 1
ATOM 699 O O . VAL A 1 92 ? -1.556 24.473 -20.348 1.00 83.38 92 VAL A O 1
ATOM 702 N N . VAL A 1 93 ? 0.236 25.752 -19.877 1.00 82.44 93 VAL A N 1
ATOM 703 C CA . VAL A 1 93 ? -0.496 26.731 -19.068 1.00 82.44 93 VAL A CA 1
ATOM 704 C C . VAL A 1 93 ? -1.176 27.787 -19.937 1.00 82.44 93 VAL A C 1
ATOM 706 O O . VAL A 1 93 ? -2.268 28.238 -19.604 1.00 82.44 93 VAL A O 1
ATOM 709 N N . ASP A 1 94 ? -0.560 28.168 -21.058 1.00 77.12 94 ASP A N 1
ATOM 710 C CA . ASP A 1 94 ? -1.102 29.165 -21.973 1.00 77.12 94 ASP A CA 1
ATOM 711 C C . ASP A 1 94 ? -2.283 28.649 -22.789 1.00 77.12 94 ASP A C 1
ATOM 713 O O . ASP A 1 94 ? -3.165 29.436 -23.129 1.00 77.12 94 ASP A O 1
ATOM 717 N N . SER A 1 95 ? -2.303 27.344 -23.067 1.00 63.56 95 SER A N 1
ATOM 718 C CA . SER A 1 95 ? -3.401 26.666 -23.745 1.00 63.56 95 SER A CA 1
ATOM 719 C C . SER A 1 95 ? -4.583 26.523 -22.791 1.00 63.56 95 SER A C 1
ATOM 721 O O . SER A 1 95 ? -4.630 25.583 -21.999 1.00 63.56 95 SER A O 1
ATOM 723 N N . ASP A 1 96 ? -5.555 27.428 -22.879 1.00 50.03 96 ASP A N 1
ATOM 724 C CA . ASP A 1 96 ? -6.854 27.272 -22.224 1.00 50.03 96 ASP A CA 1
ATOM 725 C C . ASP A 1 96 ? -7.401 25.858 -22.505 1.00 50.03 96 ASP A C 1
ATOM 727 O O . ASP A 1 96 ? -7.692 25.488 -23.647 1.00 50.03 96 ASP A O 1
ATOM 731 N N . ALA A 1 97 ? -7.489 25.009 -21.482 1.00 44.94 97 ALA A N 1
ATOM 732 C CA . ALA A 1 97 ? -7.947 23.638 -21.650 1.00 44.94 97 ALA A CA 1
ATOM 733 C C . ALA A 1 97 ? -9.468 23.607 -21.890 1.00 44.94 97 ALA A C 1
ATOM 735 O O . ALA A 1 97 ? -10.207 23.400 -20.935 1.00 44.94 97 ALA A O 1
ATOM 736 N N . MET A 1 98 ? -9.930 23.804 -23.141 1.00 36.66 98 MET A N 1
ATOM 737 C CA . MET A 1 98 ? -11.118 23.190 -23.786 1.00 36.66 98 MET A CA 1
ATOM 738 C C . MET A 1 98 ? -11.430 23.818 -25.176 1.00 36.66 98 MET A C 1
ATOM 740 O O . MET A 1 98 ? -10.975 24.908 -25.479 1.00 36.66 98 MET A O 1
ATOM 744 N N . PRO A 1 99 ? -12.122 23.092 -26.079 1.00 49.41 99 PRO A N 1
ATOM 745 C CA . PRO A 1 99 ? -11.695 22.723 -27.437 1.00 49.41 99 PRO A CA 1
ATOM 746 C C . PRO A 1 99 ? -11.727 23.842 -28.504 1.00 49.41 99 PRO A C 1
ATOM 748 O O . PRO A 1 99 ? -12.443 24.820 -28.368 1.00 49.41 99 PRO A O 1
ATOM 751 N N . PHE A 1 100 ? -11.068 23.553 -29.642 1.00 35.75 100 PHE A N 1
ATOM 752 C CA . PHE A 1 100 ? -10.953 24.307 -30.914 1.00 35.75 100 PHE A CA 1
ATOM 753 C C . PHE A 1 100 ? -9.764 25.276 -31.048 1.00 35.75 100 PHE A C 1
ATOM 755 O O . PHE A 1 100 ? -9.888 26.462 -30.792 1.00 35.75 100 PHE A O 1
ATOM 762 N N . SER A 1 101 ? -8.641 24.782 -31.596 1.00 37.09 101 SER A N 1
ATOM 763 C CA . SER A 1 101 ? -7.914 25.421 -32.728 1.00 37.09 101 SER A CA 1
ATOM 764 C C . SER A 1 101 ? -6.557 24.752 -33.039 1.00 37.09 101 SER A C 1
ATOM 766 O O . SER A 1 101 ? -5.529 25.392 -33.213 1.00 37.09 101 SER A O 1
ATOM 768 N N . TRP A 1 102 ? -6.529 23.430 -33.230 1.00 35.38 102 TRP A N 1
ATOM 769 C CA . TRP A 1 102 ? -5.321 22.709 -33.682 1.00 35.38 102 TRP A CA 1
ATOM 770 C C . TRP A 1 102 ? -5.027 22.831 -35.197 1.00 35.38 102 TRP A C 1
ATOM 772 O O . TRP A 1 102 ? -4.399 21.949 -35.782 1.00 35.38 102 TRP A O 1
ATOM 782 N N . LEU A 1 103 ? -5.483 23.898 -35.865 1.00 34.03 103 LEU A N 1
ATOM 783 C CA . LEU A 1 103 ? -5.252 24.099 -37.306 1.00 34.03 103 LEU A CA 1
ATOM 784 C C . LEU A 1 103 ? -4.076 25.022 -37.657 1.00 34.03 103 LEU A C 1
ATOM 786 O O . LEU A 1 103 ? -3.742 25.096 -38.834 1.00 34.03 103 LEU A O 1
ATOM 790 N N . TYR A 1 104 ? -3.392 25.654 -36.697 1.00 39.19 104 TYR A N 1
ATOM 791 C CA . TYR A 1 104 ? -2.358 26.651 -37.027 1.00 39.19 104 TYR A CA 1
ATOM 792 C C . TYR A 1 104 ? -0.889 26.231 -36.822 1.00 39.19 104 TYR A C 1
ATOM 794 O O . TYR A 1 104 ? -0.000 26.878 -37.365 1.00 39.19 104 TYR A O 1
ATOM 802 N N . LEU A 1 105 ? -0.583 25.113 -36.151 1.00 34.81 105 LEU A N 1
ATOM 803 C CA . LEU A 1 105 ? 0.812 24.724 -35.843 1.00 34.81 105 LEU A CA 1
ATOM 804 C C . LEU A 1 105 ? 1.387 23.582 -36.702 1.00 34.81 105 LEU A C 1
ATOM 806 O O . LEU A 1 105 ? 2.321 22.894 -36.300 1.00 34.81 105 LEU A O 1
ATOM 810 N N . VAL A 1 106 ? 0.880 23.392 -37.924 1.00 34.88 106 VAL A N 1
ATOM 811 C CA . VAL A 1 106 ? 1.528 22.518 -38.933 1.00 34.88 106 VAL A CA 1
ATOM 812 C C . VAL A 1 106 ? 2.358 23.325 -39.954 1.00 34.88 106 VAL A C 1
ATOM 814 O O . VAL A 1 106 ? 2.986 22.747 -40.838 1.00 34.88 106 VAL A O 1
ATOM 817 N N . GLN A 1 107 ? 2.450 24.654 -39.829 1.00 32.44 107 GLN A N 1
ATOM 818 C CA . GLN A 1 107 ? 3.082 25.510 -40.848 1.00 32.44 107 GLN A CA 1
ATOM 819 C C . GLN A 1 107 ? 4.533 25.961 -40.592 1.00 32.44 107 GLN A C 1
ATOM 821 O O . GLN A 1 107 ? 5.072 26.685 -41.421 1.00 32.44 107 GLN A O 1
ATOM 826 N N . LEU A 1 108 ? 5.226 25.490 -39.547 1.00 34.19 108 LEU A N 1
ATOM 827 C CA . LEU A 1 108 ? 6.595 25.955 -39.238 1.00 34.19 108 LEU A CA 1
ATOM 828 C C . LEU A 1 108 ? 7.760 25.028 -39.645 1.00 34.19 108 LEU A C 1
ATOM 830 O O . LEU A 1 108 ? 8.894 25.285 -39.259 1.00 34.19 108 LEU A O 1
ATOM 834 N N . VAL A 1 109 ? 7.552 23.994 -40.477 1.00 36.75 109 VAL A N 1
ATOM 835 C CA . VAL A 1 109 ? 8.677 23.143 -40.965 1.00 36.75 109 VAL A CA 1
ATOM 836 C C . VAL A 1 109 ? 8.757 23.017 -42.493 1.00 36.75 109 VAL A C 1
ATOM 838 O O . VAL A 1 109 ? 9.415 22.128 -43.028 1.00 36.75 109 VAL A O 1
ATOM 841 N N . ARG A 1 110 ? 8.149 23.928 -43.256 1.00 38.34 110 ARG A N 1
ATOM 842 C CA . ARG A 1 110 ? 8.457 24.051 -44.690 1.00 38.34 110 ARG A CA 1
ATOM 843 C C . ARG A 1 110 ? 8.353 25.498 -45.151 1.00 38.34 110 ARG A C 1
ATOM 845 O O . ARG A 1 110 ? 7.284 25.902 -45.573 1.00 38.34 110 ARG A O 1
ATOM 852 N N . HIS A 1 111 ? 9.466 26.230 -45.108 1.00 32.97 111 HIS A N 1
ATOM 853 C CA . HIS A 1 111 ? 9.942 27.039 -46.239 1.00 32.97 111 HIS A CA 1
ATOM 854 C C . HIS A 1 111 ? 11.308 27.681 -45.928 1.00 32.97 111 HIS A C 1
ATOM 856 O O . HIS A 1 111 ? 11.412 28.670 -45.214 1.00 32.97 111 HIS A O 1
ATOM 862 N N . ARG A 1 112 ? 12.372 27.112 -46.509 1.00 42.06 112 ARG A N 1
ATOM 863 C CA . ARG A 1 112 ? 13.472 27.908 -47.081 1.00 42.06 112 ARG A CA 1
ATOM 864 C C . ARG A 1 112 ? 13.035 28.311 -48.496 1.00 42.06 112 ARG A C 1
ATOM 866 O O . ARG A 1 112 ? 12.288 27.542 -49.102 1.00 42.06 112 ARG A O 1
ATOM 873 N N . PHE A 1 113 ? 13.558 29.434 -49.003 1.00 36.06 113 PHE A N 1
ATOM 874 C CA . PHE A 1 113 ? 13.113 30.215 -50.180 1.00 36.06 113 PHE A CA 1
ATOM 875 C C . PHE A 1 113 ? 11.889 31.082 -49.831 1.00 36.06 113 PHE A C 1
ATOM 877 O O . PHE A 1 113 ? 10.838 30.530 -49.544 1.00 36.06 113 PHE A O 1
ATOM 884 N N . PHE A 1 114 ? 11.956 32.415 -49.750 1.00 29.16 114 PHE A N 1
ATOM 885 C CA . PHE A 1 114 ? 12.470 33.364 -50.748 1.00 29.16 114 PHE A CA 1
ATOM 886 C C . PHE A 1 114 ? 12.827 34.743 -50.125 1.00 29.16 114 PHE A C 1
ATOM 888 O O . PHE A 1 114 ? 12.389 35.065 -49.026 1.00 29.16 114 PHE A O 1
ATOM 895 N N . LEU A 1 115 ? 13.641 35.521 -50.843 1.00 30.81 115 LEU A N 1
ATOM 896 C CA . LEU A 1 115 ? 14.224 36.826 -50.500 1.00 30.81 115 LEU A CA 1
ATOM 897 C C . LEU A 1 115 ? 13.242 38.025 -50.516 1.00 30.81 115 LEU A C 1
ATOM 899 O O . LEU A 1 115 ? 12.314 38.034 -51.315 1.00 30.81 115 LEU A O 1
ATOM 903 N N . LEU A 1 116 ? 13.637 39.064 -49.753 1.00 33.69 116 LEU A N 1
ATOM 904 C CA . LEU A 1 116 ? 13.531 40.527 -49.980 1.00 33.69 116 LEU A CA 1
ATOM 905 C C . LEU A 1 116 ? 12.144 41.198 -50.056 1.00 33.69 116 LEU A C 1
ATOM 907 O O . LEU A 1 116 ? 11.347 40.899 -50.934 1.00 33.69 116 LEU A O 1
ATOM 911 N N . LEU A 1 117 ? 11.945 42.244 -49.237 1.00 30.83 117 LEU A N 1
ATOM 912 C CA . LEU A 1 117 ? 12.005 43.673 -49.626 1.00 30.83 117 LEU A CA 1
ATOM 913 C C . LEU A 1 117 ? 11.595 44.579 -48.426 1.00 30.83 117 LEU A C 1
ATOM 915 O O . LEU A 1 117 ? 10.569 44.322 -47.814 1.00 30.83 117 LEU A O 1
ATOM 919 N N . PHE A 1 118 ? 12.437 45.589 -48.122 1.00 31.56 118 PHE A N 1
ATOM 920 C CA . PHE A 1 118 ? 12.177 47.007 -47.731 1.00 31.56 118 PHE A CA 1
ATOM 921 C C . PHE A 1 118 ? 10.999 47.377 -46.789 1.00 31.56 118 PHE A C 1
ATOM 923 O O . PHE A 1 118 ? 9.907 46.867 -46.959 1.00 31.56 118 PHE A O 1
ATOM 930 N N . VAL A 1 119 ? 11.003 48.370 -45.880 1.00 33.28 119 VAL A N 1
ATOM 931 C CA . VAL A 1 119 ? 11.892 49.411 -45.284 1.00 33.28 119 VAL A CA 1
ATOM 932 C C . VAL A 1 119 ? 11.039 50.059 -44.134 1.00 33.28 119 VAL A C 1
ATOM 934 O O . VAL A 1 119 ? 9.843 49.771 -44.063 1.00 33.28 119 VAL A O 1
ATOM 937 N N . PRO A 1 120 ? 11.594 50.851 -43.189 1.00 56.81 120 PRO A N 1
ATOM 938 C CA . PRO A 1 120 ? 11.113 50.990 -41.807 1.00 56.81 120 PRO A CA 1
ATOM 939 C C . PRO A 1 120 ? 10.279 52.258 -41.546 1.00 56.81 120 PRO A C 1
ATOM 941 O O . PRO A 1 120 ? 10.277 53.171 -42.366 1.00 56.81 120 PRO A O 1
ATOM 944 N N . LEU A 1 121 ? 9.670 52.374 -40.356 1.00 30.47 121 LEU A N 1
ATOM 945 C CA . LEU A 1 121 ? 9.271 53.674 -39.801 1.00 30.47 121 LEU A CA 1
ATOM 946 C C . LEU A 1 121 ? 9.492 53.744 -38.278 1.00 30.47 121 LEU A C 1
ATOM 948 O O . LEU A 1 121 ? 9.035 52.892 -37.519 1.00 30.47 121 LEU A O 1
ATOM 952 N N . LEU A 1 122 ? 10.225 54.785 -37.883 1.00 37.09 122 LEU A N 1
ATOM 953 C CA . LEU A 1 122 ? 10.412 55.312 -36.530 1.00 37.09 122 LEU A CA 1
ATOM 954 C C . LEU A 1 122 ? 9.084 55.816 -35.943 1.00 37.09 122 LEU A C 1
ATOM 956 O O . LEU A 1 122 ? 8.227 56.237 -36.709 1.00 37.09 122 LEU A O 1
ATOM 960 N N . ILE A 1 123 ? 8.983 55.891 -34.609 1.00 33.28 123 ILE A N 1
ATOM 961 C CA . ILE A 1 123 ? 8.609 57.111 -33.864 1.00 33.28 123 ILE A CA 1
ATOM 962 C C . ILE A 1 123 ? 9.000 56.936 -32.384 1.00 33.28 123 ILE A C 1
ATOM 964 O O . ILE A 1 123 ? 8.692 55.947 -31.725 1.00 33.28 123 ILE A O 1
ATOM 968 N N . THR A 1 124 ? 9.730 57.939 -31.914 1.00 31.53 124 THR A N 1
ATOM 969 C CA . THR A 1 124 ? 10.155 58.272 -30.551 1.00 31.53 124 THR A CA 1
ATOM 970 C C . THR A 1 124 ? 9.007 58.830 -29.706 1.00 31.53 124 THR A C 1
ATOM 972 O O . THR A 1 124 ? 8.146 59.511 -30.257 1.00 31.53 124 THR A O 1
ATOM 975 N N . GLY A 1 125 ? 9.065 58.720 -28.375 1.00 30.34 125 GLY A N 1
ATOM 976 C CA . GLY A 1 125 ? 8.293 59.635 -27.522 1.00 30.34 125 GLY A CA 1
ATOM 977 C C . GLY A 1 125 ? 8.081 59.187 -26.082 1.00 30.34 125 GLY A C 1
ATOM 978 O O . GLY A 1 125 ? 7.217 58.372 -25.799 1.00 30.34 125 GLY A O 1
ATOM 979 N N . SER A 1 126 ? 8.870 59.766 -25.187 1.00 34.50 126 SER A N 1
ATOM 980 C CA . SER A 1 126 ? 8.841 59.694 -23.724 1.00 34.50 126 SER A CA 1
ATOM 981 C C . SER A 1 126 ? 7.616 60.347 -23.069 1.00 34.50 126 SER A C 1
ATOM 983 O O . SER A 1 126 ? 7.211 61.422 -23.507 1.00 34.50 126 SER A O 1
ATOM 985 N N . SER A 1 127 ? 7.190 59.831 -21.911 1.00 30.61 127 SER A N 1
ATOM 986 C CA . SER A 1 127 ? 6.599 60.649 -20.834 1.00 30.61 127 SER A CA 1
ATOM 987 C C . SER A 1 127 ? 6.592 59.913 -19.482 1.00 30.61 127 SER A C 1
ATOM 989 O O . SER A 1 127 ? 5.887 58.924 -19.302 1.00 30.61 127 SER A O 1
ATOM 991 N N . THR A 1 128 ? 7.382 60.427 -18.536 1.00 34.53 128 THR A N 1
ATOM 992 C CA . THR A 1 128 ? 7.148 60.422 -17.072 1.00 34.53 128 THR A CA 1
ATOM 993 C C . THR A 1 128 ? 5.877 61.263 -16.766 1.00 34.53 128 THR A C 1
ATOM 995 O O . THR A 1 128 ? 5.486 62.001 -17.676 1.00 34.53 128 THR A O 1
ATOM 998 N N . PRO A 1 129 ? 5.202 61.235 -15.579 1.00 40.06 129 PRO A N 1
ATOM 999 C CA . PRO A 1 129 ? 5.818 61.460 -14.259 1.00 40.06 129 PRO A CA 1
ATOM 1000 C C . PRO A 1 129 ? 5.127 60.878 -12.993 1.00 40.06 129 PRO A C 1
ATOM 1002 O O . PRO A 1 129 ? 4.054 60.285 -13.020 1.00 40.06 129 PRO A O 1
ATOM 1005 N N . SER A 1 130 ? 5.796 61.167 -11.867 1.00 27.95 130 SER A N 1
ATOM 1006 C CA . SER A 1 130 ? 5.268 61.521 -10.532 1.00 27.95 130 SER A CA 1
ATOM 1007 C C . SER A 1 130 ? 4.644 60.455 -9.621 1.00 27.95 130 SER A C 1
ATOM 1009 O O . SER A 1 130 ? 3.486 60.075 -9.753 1.00 27.95 130 SER A O 1
ATOM 1011 N N . SER A 1 131 ? 5.402 60.134 -8.569 1.00 34.25 131 SER A N 1
ATOM 1012 C CA . SER A 1 131 ? 4.931 59.889 -7.196 1.00 34.25 131 SER A CA 1
ATOM 1013 C C . SER A 1 131 ? 4.261 61.146 -6.605 1.00 34.25 131 SER A C 1
ATOM 1015 O O . SER A 1 131 ? 4.545 62.258 -7.060 1.00 34.25 131 SER A O 1
ATOM 1017 N N . PRO A 1 132 ? 3.416 60.997 -5.566 1.00 36.31 132 PRO A N 1
ATOM 1018 C CA . PRO A 1 132 ? 3.874 61.443 -4.240 1.00 36.31 132 PRO A CA 1
ATOM 1019 C C . PRO A 1 132 ? 3.361 60.605 -3.039 1.00 36.31 132 PRO A C 1
ATOM 1021 O O . PRO A 1 132 ? 2.360 59.910 -3.147 1.00 36.31 132 PRO A O 1
ATOM 1024 N N . SER A 1 133 ? 4.116 60.707 -1.925 1.00 27.75 133 SER A N 1
ATOM 1025 C CA . SER A 1 133 ? 3.729 60.880 -0.495 1.00 27.75 133 SER A CA 1
ATOM 1026 C C . SER A 1 133 ? 2.523 60.095 0.079 1.00 27.75 133 SER A C 1
ATOM 1028 O O . SER A 1 133 ? 1.482 60.028 -0.550 1.00 27.75 133 SER A O 1
ATOM 1030 N N . SER A 1 134 ? 2.490 59.565 1.307 1.00 29.95 134 SER A N 1
ATOM 1031 C CA . SER A 1 134 ? 2.966 60.085 2.602 1.00 29.95 134 SER A CA 1
ATOM 1032 C C . SER A 1 134 ? 2.639 59.071 3.729 1.00 29.95 134 SER A C 1
ATOM 1034 O O . SER A 1 134 ? 1.634 58.381 3.603 1.00 29.95 134 SER A O 1
ATOM 1036 N N . SER A 1 135 ? 3.469 59.041 4.793 1.00 27.25 135 SER A N 1
ATOM 1037 C CA . SER A 1 135 ? 3.170 58.978 6.261 1.00 27.25 135 SER A CA 1
ATOM 1038 C C . SER A 1 135 ? 1.920 58.218 6.768 1.00 27.25 135 SER A C 1
ATOM 1040 O O . SER A 1 135 ? 0.853 58.351 6.194 1.00 27.25 135 SER A O 1
ATOM 1042 N N . SER A 1 136 ? 1.856 57.510 7.901 1.00 27.52 136 SER A N 1
ATOM 1043 C CA . SER A 1 136 ? 2.476 57.601 9.246 1.00 27.52 136 SER A CA 1
ATOM 1044 C C . SER A 1 136 ? 1.836 56.476 10.098 1.00 27.52 136 SER A C 1
ATOM 1046 O O . SER A 1 136 ? 0.697 56.115 9.816 1.00 27.52 136 SER A O 1
ATOM 1048 N N . LEU A 1 137 ? 2.499 55.831 11.065 1.00 30.03 137 LEU A N 1
ATOM 1049 C CA . LEU A 1 137 ? 2.461 56.055 12.538 1.00 30.03 137 LEU A CA 1
ATOM 1050 C C . LEU A 1 137 ? 3.123 54.777 13.135 1.00 30.03 137 LEU A C 1
ATOM 1052 O O . LEU A 1 137 ? 2.803 53.688 12.661 1.00 30.03 137 LEU A O 1
ATOM 1056 N N . SER A 1 138 ? 4.223 54.819 13.906 1.00 25.55 138 SER A N 1
ATOM 1057 C CA . SER A 1 138 ? 4.303 54.895 15.392 1.00 25.55 138 SER A CA 1
ATOM 1058 C C . SER A 1 138 ? 3.260 54.015 16.118 1.00 25.55 138 SER A C 1
ATOM 1060 O O . SER A 1 138 ? 2.099 54.015 15.740 1.00 25.55 138 SER A O 1
ATOM 1062 N N . GLU A 1 139 ? 3.539 53.240 17.168 1.00 27.50 139 GLU A N 1
ATOM 1063 C CA . GLU A 1 139 ? 4.589 53.257 18.193 1.00 27.50 139 GLU A CA 1
ATOM 1064 C C . GLU A 1 139 ? 4.462 51.956 19.038 1.00 27.50 139 GLU A C 1
ATOM 1066 O O . GLU A 1 139 ? 3.373 51.392 19.095 1.00 27.50 139 GLU A O 1
ATOM 1071 N N . PHE A 1 140 ? 5.583 51.503 19.625 1.00 25.95 140 PHE A N 1
ATOM 1072 C CA . PHE A 1 140 ? 5.820 50.824 20.928 1.00 25.95 140 PHE A CA 1
ATOM 1073 C C . PHE A 1 140 ? 4.679 50.021 21.623 1.00 25.95 140 PHE A C 1
ATOM 1075 O O . PHE A 1 140 ? 3.539 50.449 21.693 1.00 25.95 140 PHE A O 1
ATOM 1082 N N . ASP A 1 141 ? 4.908 48.864 22.258 1.00 24.23 141 ASP A N 1
ATOM 1083 C CA . ASP A 1 141 ? 5.893 48.651 23.323 1.00 24.23 141 ASP A CA 1
ATOM 1084 C C . ASP A 1 141 ? 6.197 47.152 23.597 1.00 24.23 141 ASP A C 1
ATOM 1086 O O . ASP A 1 141 ? 5.442 46.236 23.274 1.00 24.23 141 ASP A O 1
ATOM 1090 N N . SER A 1 142 ? 7.369 46.993 24.201 1.00 25.05 142 SER A N 1
ATOM 1091 C CA . SER A 1 142 ? 8.134 45.894 24.788 1.00 25.05 142 SER A CA 1
ATOM 1092 C C . SER A 1 142 ? 7.424 44.718 25.490 1.00 25.05 142 SER A C 1
ATOM 1094 O O . SER A 1 142 ? 6.390 44.851 26.136 1.00 25.05 142 SER A O 1
ATOM 1096 N N . SER A 1 143 ? 8.077 43.542 25.496 1.00 25.00 143 SER A N 1
ATOM 1097 C CA . SER A 1 143 ? 8.866 43.076 26.662 1.00 25.00 143 SER A CA 1
ATOM 1098 C C . SER A 1 143 ? 9.252 41.576 26.628 1.00 25.00 143 SER A C 1
ATOM 1100 O O . SER A 1 143 ? 8.419 40.682 26.581 1.00 25.00 143 SER A O 1
ATOM 1102 N N . VAL A 1 144 ? 10.573 41.349 26.699 1.00 26.75 144 VAL A N 1
ATOM 1103 C CA . VAL A 1 144 ? 11.295 40.418 27.599 1.00 26.75 144 VAL A CA 1
ATOM 1104 C C . VAL A 1 144 ? 10.958 38.909 27.571 1.00 26.75 144 VAL A C 1
ATOM 1106 O O . VAL A 1 144 ? 10.025 38.438 28.207 1.00 26.75 144 VAL A O 1
ATOM 1109 N N . SER A 1 145 ? 11.850 38.091 27.004 1.00 27.30 145 SER A N 1
ATOM 1110 C CA . SER A 1 145 ? 12.831 37.294 27.779 1.00 27.30 145 SER A CA 1
ATOM 1111 C C . SER A 1 145 ? 13.556 36.289 26.883 1.00 27.30 145 SER A C 1
ATOM 1113 O O . SER A 1 145 ? 12.998 35.353 26.319 1.00 27.30 145 SER A O 1
ATOM 1115 N N . GLU A 1 146 ? 14.853 36.524 26.783 1.00 25.62 146 GLU A N 1
ATOM 1116 C CA . GLU A 1 146 ? 15.866 35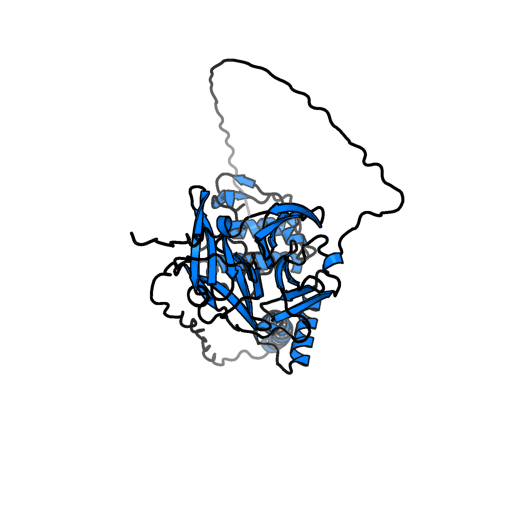.673 26.196 1.00 25.62 146 GLU A CA 1
ATOM 1117 C C . GLU A 1 146 ? 16.171 34.555 27.208 1.00 25.62 146 GLU A C 1
ATOM 1119 O O . GLU A 1 146 ? 16.741 34.806 28.268 1.00 25.62 146 GLU A O 1
ATOM 1124 N N . PHE A 1 147 ? 15.751 33.323 26.918 1.00 25.84 147 PHE A N 1
ATOM 1125 C CA . PHE A 1 147 ? 16.265 32.137 27.601 1.00 25.84 147 PHE A CA 1
ATOM 1126 C C . PHE A 1 147 ? 17.091 31.335 26.604 1.00 25.84 147 PHE A C 1
ATOM 1128 O O . PHE A 1 147 ? 16.580 30.540 25.815 1.00 25.84 147 PHE A O 1
ATOM 1135 N N . ALA A 1 148 ? 18.399 31.569 26.664 1.00 24.22 148 ALA A N 1
ATOM 1136 C CA . ALA A 1 148 ? 19.393 30.634 26.184 1.00 24.22 148 ALA A CA 1
ATOM 1137 C C . ALA A 1 148 ? 19.192 29.295 26.911 1.00 24.22 148 ALA A C 1
ATOM 1139 O O . ALA A 1 148 ? 19.329 29.221 28.133 1.00 24.22 148 ALA A O 1
ATOM 1140 N N . PHE A 1 149 ? 18.888 28.235 26.163 1.00 24.84 149 PHE A N 1
ATOM 1141 C CA . PHE A 1 149 ? 19.184 26.883 26.614 1.00 24.84 149 PHE A CA 1
ATOM 1142 C C . PHE A 1 149 ? 20.185 26.270 25.651 1.00 24.84 149 PHE A C 1
ATOM 1144 O O . PHE A 1 149 ? 20.018 26.264 24.433 1.00 24.84 149 PHE A O 1
ATOM 1151 N N . THR A 1 150 ? 21.282 25.865 26.259 1.00 26.31 150 THR A N 1
ATOM 1152 C CA . THR A 1 150 ? 22.545 25.487 25.672 1.00 26.31 150 THR A CA 1
ATOM 1153 C C . THR A 1 150 ? 22.442 24.216 24.844 1.00 26.31 150 THR A C 1
ATOM 1155 O O . THR A 1 150 ? 21.764 23.249 25.196 1.00 26.31 150 THR A O 1
ATOM 1158 N N . ASP A 1 151 ? 23.193 24.244 23.749 1.00 30.59 151 ASP A N 1
ATOM 1159 C CA . ASP A 1 151 ? 23.665 23.094 23.002 1.00 30.59 151 ASP A CA 1
ATOM 1160 C C . ASP A 1 151 ? 24.238 22.041 23.966 1.00 30.59 151 ASP A C 1
ATOM 1162 O O . ASP A 1 151 ? 25.231 22.267 24.663 1.00 30.59 151 ASP A O 1
ATOM 1166 N N . SER A 1 152 ? 23.561 20.898 24.054 1.00 29.42 152 SER A N 1
ATOM 1167 C CA . SER A 1 152 ? 24.067 19.714 24.734 1.00 29.42 152 SER A CA 1
ATOM 1168 C C . SER A 1 152 ? 24.236 18.613 23.700 1.00 29.42 152 SER A C 1
ATOM 1170 O O . SER A 1 152 ? 23.432 17.687 23.586 1.00 29.42 152 SER A O 1
ATOM 1172 N N . HIS A 1 153 ? 25.345 18.699 22.970 1.00 35.25 153 HIS A N 1
ATOM 1173 C CA . HIS A 1 153 ? 26.078 17.531 22.509 1.00 35.25 153 HIS A CA 1
ATOM 1174 C C . HIS A 1 153 ? 26.359 16.599 23.704 1.00 35.25 153 HIS A C 1
ATOM 1176 O O . HIS A 1 153 ? 27.415 16.646 24.334 1.00 35.25 153 HIS A O 1
ATOM 1182 N N . ARG A 1 154 ? 25.409 15.719 24.036 1.00 33.75 154 ARG A N 1
ATOM 1183 C CA . ARG A 1 154 ? 25.700 14.531 24.841 1.00 33.75 154 ARG A CA 1
ATOM 1184 C C . ARG A 1 154 ? 26.383 13.516 23.939 1.00 33.75 154 ARG A C 1
ATOM 1186 O O . ARG A 1 154 ? 25.738 12.824 23.155 1.00 33.75 154 ARG A O 1
ATOM 1193 N N . GLY A 1 155 ? 27.707 13.465 24.068 1.00 29.92 155 GLY A N 1
ATOM 1194 C CA . GLY A 1 155 ? 28.529 12.379 23.564 1.00 29.92 155 GLY A CA 1
ATOM 1195 C C . GLY A 1 155 ? 27.981 11.042 24.053 1.00 29.92 155 GLY A C 1
ATOM 1196 O O . GLY A 1 155 ? 27.890 10.790 25.254 1.00 29.92 155 GLY A O 1
ATOM 1197 N N . VAL A 1 156 ? 27.596 10.197 23.105 1.00 32.16 156 VAL A N 1
ATOM 1198 C CA . VAL A 1 156 ? 27.400 8.775 23.355 1.00 32.16 156 VAL A CA 1
ATOM 1199 C C . VAL A 1 156 ? 28.785 8.151 23.275 1.00 32.16 156 VAL A C 1
ATOM 1201 O O . VAL A 1 156 ? 29.439 8.202 22.235 1.00 32.16 156 VAL A O 1
ATOM 1204 N N . LEU A 1 157 ? 29.250 7.621 24.404 1.00 31.05 157 LEU A N 1
ATOM 1205 C CA . LEU A 1 157 ? 30.409 6.741 24.460 1.00 31.05 157 LEU A CA 1
ATOM 1206 C C . LEU A 1 157 ? 30.110 5.532 23.565 1.00 31.05 157 LEU A C 1
ATOM 1208 O O . LEU A 1 157 ? 29.242 4.721 23.883 1.00 31.05 157 LEU A O 1
ATOM 1212 N N . PHE A 1 158 ? 30.791 5.441 22.425 1.00 33.31 158 PHE A N 1
ATOM 1213 C CA . PHE A 1 158 ? 30.777 4.240 21.603 1.00 33.31 158 PHE A CA 1
ATOM 1214 C C . PHE A 1 158 ? 31.631 3.187 22.312 1.00 33.31 158 PHE A C 1
ATOM 1216 O O . PHE A 1 158 ? 32.838 3.366 22.458 1.00 33.31 158 PHE A O 1
ATOM 1223 N N . HIS A 1 159 ? 31.000 2.107 22.777 1.00 37.41 159 HIS A N 1
ATOM 1224 C CA . HIS A 1 159 ? 31.721 0.869 23.045 1.00 37.41 159 HIS A CA 1
ATOM 1225 C C . HIS A 1 159 ? 32.197 0.287 21.709 1.00 37.41 159 HIS A C 1
ATOM 1227 O O . HIS A 1 159 ? 31.446 0.255 20.732 1.00 37.41 159 HIS A O 1
ATOM 1233 N N . ASP A 1 160 ? 33.455 -0.142 21.682 1.00 38.47 160 ASP A N 1
ATOM 1234 C CA . ASP A 1 160 ? 34.130 -0.717 20.524 1.00 38.47 160 ASP A CA 1
ATOM 1235 C C . ASP A 1 160 ? 33.308 -1.843 19.867 1.00 38.47 160 ASP A C 1
ATOM 1237 O O . ASP A 1 160 ? 33.035 -2.870 20.489 1.00 38.47 160 ASP A O 1
ATOM 1241 N N . GLY A 1 161 ? 32.953 -1.674 18.585 1.00 43.88 161 GLY A N 1
ATOM 1242 C CA . GLY A 1 161 ? 32.640 -2.797 17.688 1.00 43.88 161 GLY A CA 1
ATOM 1243 C C . GLY A 1 161 ? 31.308 -2.790 16.927 1.00 43.88 161 GLY A C 1
ATOM 1244 O O . GLY A 1 161 ? 31.178 -3.573 15.987 1.00 43.88 161 GLY A O 1
ATOM 1245 N N . GLU A 1 162 ? 30.331 -1.932 17.235 1.00 44.53 162 GLU A N 1
ATOM 1246 C CA . GLU A 1 162 ? 29.074 -1.893 16.465 1.00 44.53 162 GLU A CA 1
ATOM 1247 C C . GLU A 1 162 ? 29.119 -0.830 15.360 1.00 44.53 162 GLU A C 1
ATOM 1249 O O . GLU A 1 162 ? 28.894 0.360 15.581 1.00 44.53 162 GLU A O 1
ATOM 1254 N N . HIS A 1 163 ? 29.396 -1.261 14.126 1.00 56.41 163 HIS A N 1
ATOM 1255 C CA . HIS A 1 163 ? 29.131 -0.428 12.956 1.00 56.41 163 HIS A CA 1
ATOM 1256 C C . HIS A 1 163 ? 27.635 -0.063 12.913 1.00 56.41 163 HIS A C 1
ATOM 1258 O O . HIS A 1 163 ? 26.799 -0.958 13.068 1.00 56.41 163 HIS A O 1
ATOM 1264 N N . PRO A 1 164 ? 27.268 1.209 12.659 1.00 61.31 164 PRO A N 1
ATOM 1265 C CA . PRO A 1 164 ? 25.869 1.601 12.558 1.00 61.31 164 PRO A CA 1
ATOM 1266 C C . PRO A 1 164 ? 25.176 0.762 11.481 1.00 61.31 164 PRO A C 1
ATOM 1268 O O . PRO A 1 164 ? 25.607 0.722 10.327 1.00 61.31 164 PRO A O 1
ATOM 1271 N N . PHE A 1 165 ? 24.113 0.054 11.868 1.00 66.56 165 PHE A N 1
ATOM 1272 C CA . PHE A 1 165 ? 23.346 -0.783 10.954 1.00 66.56 165 PHE A CA 1
ATOM 1273 C C . PHE A 1 165 ? 22.696 0.091 9.874 1.00 66.56 165 PHE A C 1
ATOM 1275 O O . PHE A 1 165 ? 21.819 0.901 10.169 1.00 66.56 165 PHE A O 1
ATOM 1282 N N . VAL A 1 166 ? 23.115 -0.080 8.616 1.00 75.38 166 VAL A N 1
ATOM 1283 C CA . VAL A 1 166 ? 22.528 0.612 7.460 1.00 75.38 166 VAL A CA 1
ATOM 1284 C C . VAL A 1 166 ? 21.556 -0.335 6.754 1.00 75.38 166 VAL A C 1
ATOM 1286 O O . VAL A 1 166 ? 21.995 -1.344 6.190 1.00 75.38 166 VAL A O 1
ATOM 1289 N N . PRO A 1 167 ? 20.245 -0.033 6.731 1.00 78.25 167 PRO A N 1
ATOM 1290 C CA . PRO A 1 167 ? 19.267 -0.906 6.094 1.00 78.25 167 PRO A CA 1
ATOM 1291 C C . PRO A 1 167 ? 19.510 -1.046 4.593 1.00 78.25 167 PRO A C 1
ATOM 1293 O O . PRO A 1 167 ? 19.868 -0.092 3.892 1.00 78.25 167 PRO A O 1
ATOM 1296 N N . ARG A 1 168 ? 19.290 -2.255 4.073 1.00 85.19 168 ARG A N 1
ATOM 1297 C CA . ARG A 1 168 ? 19.439 -2.538 2.645 1.00 85.19 168 ARG A CA 1
ATOM 1298 C C . ARG A 1 168 ? 18.396 -1.777 1.834 1.00 85.19 168 ARG A C 1
ATOM 1300 O O . ARG A 1 168 ? 17.238 -1.641 2.225 1.00 85.19 168 ARG A O 1
ATOM 1307 N N . ARG A 1 169 ? 18.793 -1.326 0.643 1.00 83.12 169 ARG A N 1
ATOM 1308 C CA . ARG A 1 169 ? 17.885 -0.664 -0.301 1.00 83.12 169 ARG A CA 1
ATOM 1309 C C . ARG A 1 169 ? 17.230 -1.674 -1.231 1.00 83.12 169 ARG A C 1
ATOM 1311 O O . ARG A 1 169 ? 17.865 -2.623 -1.689 1.00 83.12 169 ARG A O 1
ATOM 1318 N N . ILE A 1 170 ? 15.961 -1.434 -1.543 1.00 82.38 170 ILE A N 1
ATOM 1319 C CA . ILE A 1 170 ? 15.242 -2.188 -2.570 1.00 82.38 170 ILE A CA 1
ATOM 1320 C C . ILE A 1 170 ? 15.759 -1.726 -3.942 1.00 82.38 170 ILE A C 1
ATOM 1322 O O . ILE A 1 170 ? 15.738 -0.522 -4.215 1.00 82.38 170 ILE A O 1
ATOM 1326 N N . PRO A 1 171 ? 16.227 -2.636 -4.815 1.00 75.50 171 PRO A N 1
ATOM 1327 C CA . PRO A 1 171 ? 16.703 -2.259 -6.140 1.00 75.50 171 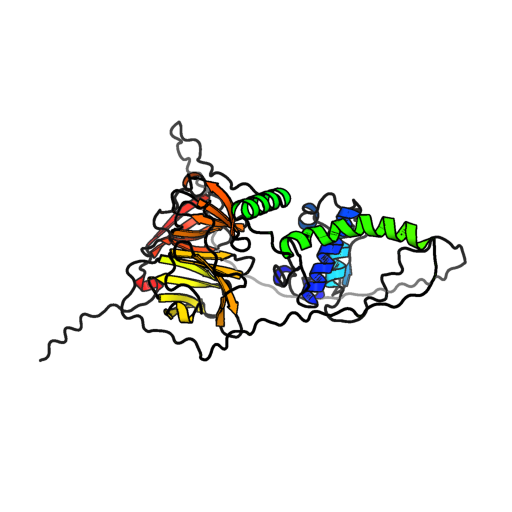PRO A CA 1
ATOM 1328 C C . PRO A 1 171 ? 15.593 -1.630 -6.987 1.00 75.50 171 PRO A C 1
ATOM 1330 O O . PRO A 1 171 ? 14.489 -2.170 -7.103 1.00 75.50 171 PRO A O 1
ATOM 1333 N N . LYS A 1 172 ? 15.905 -0.510 -7.645 1.00 69.00 172 LYS A N 1
ATOM 1334 C CA . LYS A 1 172 ? 15.020 0.086 -8.650 1.00 69.00 172 LYS A CA 1
ATOM 1335 C C . LYS A 1 172 ? 15.194 -0.661 -9.972 1.00 69.00 172 LYS A C 1
ATOM 1337 O O . LYS A 1 172 ? 16.296 -0.744 -10.505 1.00 69.00 172 LYS A O 1
ATOM 1342 N N . LEU A 1 173 ? 14.103 -1.202 -10.510 1.00 63.50 173 LEU A N 1
ATOM 1343 C CA . LEU A 1 173 ? 14.109 -1.890 -11.804 1.00 63.50 173 LEU A CA 1
ATOM 1344 C C . LEU A 1 173 ? 13.806 -0.928 -12.956 1.00 63.50 173 LEU A C 1
ATOM 1346 O O . LEU A 1 173 ? 12.808 -0.202 -12.911 1.00 63.50 173 LEU A O 1
ATOM 1350 N N . SER A 1 174 ? 14.610 -1.002 -14.021 1.00 66.56 174 SER A N 1
ATOM 1351 C CA . SER A 1 174 ? 14.350 -0.306 -15.286 1.00 66.56 174 SER A CA 1
ATOM 1352 C C . SER A 1 174 ? 13.093 -0.843 -15.986 1.00 66.56 174 SER A C 1
ATOM 1354 O O . SER A 1 174 ? 12.627 -1.956 -15.717 1.00 66.56 174 SER A O 1
ATOM 1356 N N . ARG A 1 175 ? 12.546 -0.078 -16.943 1.00 58.66 175 ARG A N 1
ATOM 1357 C CA . ARG A 1 175 ? 11.400 -0.520 -17.764 1.00 58.66 175 ARG A CA 1
ATOM 1358 C C . ARG A 1 175 ? 11.702 -1.823 -18.515 1.00 58.66 175 ARG A C 1
ATOM 1360 O O . ARG A 1 175 ? 10.868 -2.727 -18.526 1.00 58.66 175 ARG A O 1
ATOM 1367 N N . SER A 1 176 ? 12.899 -1.948 -19.091 1.00 63.62 176 SER A N 1
ATOM 1368 C CA . SER A 1 176 ? 13.330 -3.160 -19.800 1.00 63.62 176 SER A CA 1
ATOM 1369 C C . SER A 1 176 ? 13.446 -4.368 -18.866 1.00 63.62 176 SER A C 1
ATOM 1371 O O . SER A 1 176 ? 12.998 -5.457 -19.227 1.00 63.62 176 SER A O 1
ATOM 1373 N N . ALA A 1 177 ? 13.954 -4.175 -17.644 1.00 71.00 177 ALA A N 1
ATOM 1374 C CA . ALA A 1 177 ? 14.046 -5.234 -16.642 1.00 71.00 177 ALA A CA 1
ATOM 1375 C C . ALA A 1 177 ? 12.658 -5.707 -16.180 1.00 71.00 177 ALA A C 1
ATOM 1377 O O . ALA A 1 177 ? 12.383 -6.906 -16.201 1.00 71.00 177 ALA A O 1
ATOM 1378 N N . LYS A 1 178 ? 11.742 -4.781 -15.856 1.00 66.38 178 LYS A N 1
ATOM 1379 C CA . LYS A 1 178 ? 10.347 -5.120 -15.509 1.00 66.38 178 LYS A CA 1
ATOM 1380 C C . LYS A 1 178 ? 9.655 -5.887 -16.636 1.00 66.38 178 LYS A C 1
ATOM 1382 O O . LYS A 1 178 ? 8.988 -6.888 -16.392 1.00 66.38 178 LYS A O 1
ATOM 1387 N N . ARG A 1 179 ? 9.852 -5.456 -17.884 1.00 70.75 179 ARG A N 1
ATOM 1388 C CA . ARG A 1 179 ? 9.297 -6.129 -19.063 1.00 70.75 179 ARG A CA 1
ATOM 1389 C C . ARG A 1 179 ? 9.816 -7.559 -19.213 1.00 70.75 179 ARG A C 1
ATOM 1391 O O . ARG A 1 179 ? 9.035 -8.449 -19.540 1.00 70.75 179 ARG A O 1
ATOM 1398 N N . LYS A 1 180 ? 11.111 -7.785 -18.977 1.00 80.06 180 LYS A N 1
ATOM 1399 C CA . LYS A 1 180 ? 11.708 -9.124 -19.018 1.00 80.06 180 LYS A CA 1
ATOM 1400 C C . LYS A 1 180 ? 11.052 -10.051 -17.989 1.00 80.06 180 LYS A C 1
ATOM 1402 O O . LYS A 1 180 ? 10.629 -11.141 -18.360 1.00 80.06 180 LYS A O 1
ATOM 1407 N N . LEU A 1 181 ? 10.864 -9.572 -16.757 1.00 81.12 181 LEU A N 1
ATOM 1408 C CA . LEU A 1 181 ? 10.182 -10.324 -15.697 1.00 81.12 181 LEU A CA 1
ATOM 1409 C C . LEU A 1 181 ? 8.730 -10.666 -16.061 1.00 81.12 181 LEU A C 1
ATOM 1411 O O . LEU A 1 181 ? 8.299 -11.800 -15.858 1.00 81.12 181 LEU A O 1
ATOM 1415 N N . LEU A 1 182 ? 7.990 -9.722 -16.655 1.00 76.62 182 LEU A N 1
ATOM 1416 C CA . LEU A 1 182 ? 6.628 -9.973 -17.141 1.00 76.62 182 LEU A CA 1
ATOM 1417 C C . LEU A 1 182 ? 6.597 -11.059 -18.221 1.00 76.62 182 LEU A C 1
ATOM 1419 O O . LEU A 1 182 ? 5.792 -11.980 -18.139 1.00 76.62 182 LEU A O 1
ATOM 1423 N N . LEU A 1 183 ? 7.489 -10.986 -19.215 1.00 82.06 183 LEU A N 1
ATOM 1424 C CA . LEU A 1 183 ? 7.582 -12.005 -20.268 1.00 82.06 183 LEU A CA 1
ATOM 1425 C C . LEU A 1 183 ? 7.918 -13.385 -19.700 1.00 82.06 183 LEU A C 1
ATOM 1427 O O . LEU A 1 183 ? 7.350 -14.382 -20.134 1.00 82.06 183 LEU A O 1
ATOM 1431 N N . GLU A 1 184 ? 8.834 -13.456 -18.738 1.00 86.38 184 GLU A N 1
ATOM 1432 C CA . GLU A 1 184 ? 9.185 -14.701 -18.052 1.00 86.38 184 GLU A CA 1
ATOM 1433 C C . GLU A 1 184 ? 8.028 -15.247 -17.208 1.00 86.38 184 GLU A C 1
ATOM 1435 O O . GLU A 1 184 ? 7.865 -16.462 -17.099 1.00 86.38 184 GLU A O 1
ATOM 1440 N N . GLN A 1 185 ? 7.205 -14.381 -16.613 1.00 84.06 185 GLN A N 1
ATOM 1441 C CA . GLN A 1 185 ? 5.989 -14.798 -15.918 1.00 84.06 185 GLN A CA 1
ATOM 1442 C C . GLN A 1 185 ? 4.949 -15.364 -16.891 1.00 84.06 185 GLN A C 1
ATOM 1444 O O . GLN A 1 185 ? 4.515 -16.494 -16.692 1.00 84.06 185 GLN A O 1
ATOM 1449 N N . PHE A 1 186 ? 4.620 -14.648 -17.970 1.00 81.88 186 PHE A N 1
ATOM 1450 C CA . PHE A 1 186 ? 3.682 -15.121 -18.996 1.00 81.88 186 PHE A CA 1
ATOM 1451 C C . PHE A 1 186 ? 4.105 -16.479 -19.580 1.00 81.88 186 PHE A C 1
ATOM 1453 O O . PHE A 1 186 ? 3.299 -17.401 -19.676 1.00 81.88 186 PHE A O 1
ATOM 1460 N N . LYS A 1 187 ? 5.405 -16.653 -19.860 1.00 86.56 187 LYS A N 1
ATOM 1461 C CA . LYS A 1 187 ? 5.969 -17.940 -20.301 1.00 86.56 187 LYS A CA 1
ATOM 1462 C C . LYS A 1 187 ? 5.762 -19.065 -19.285 1.00 86.56 187 LYS A C 1
ATOM 1464 O O . LYS A 1 187 ? 5.415 -20.169 -19.684 1.00 86.56 187 LYS A O 1
ATOM 1469 N N . ARG A 1 188 ? 5.977 -18.801 -17.991 1.00 84.56 188 ARG A N 1
ATOM 1470 C CA . ARG A 1 188 ? 5.781 -19.794 -16.917 1.00 84.56 188 ARG A CA 1
ATOM 1471 C C . ARG A 1 188 ? 4.315 -20.163 -16.720 1.00 84.56 188 ARG A C 1
ATOM 1473 O O . ARG A 1 188 ? 4.018 -21.313 -16.431 1.00 84.56 188 ARG A O 1
ATOM 1480 N N . GLU A 1 189 ? 3.420 -19.194 -16.865 1.00 81.81 189 GLU A N 1
ATOM 1481 C CA . GLU A 1 189 ? 1.975 -19.391 -16.727 1.00 81.81 189 GLU A CA 1
ATOM 1482 C C . GLU A 1 189 ? 1.334 -20.010 -17.979 1.00 81.81 189 GLU A C 1
ATOM 1484 O O . GLU A 1 189 ? 0.163 -20.378 -17.941 1.00 81.81 189 GLU A O 1
ATOM 1489 N N . GLY A 1 190 ? 2.072 -20.118 -19.091 1.00 82.56 190 GLY A N 1
ATOM 1490 C CA . GLY A 1 190 ? 1.525 -20.574 -20.370 1.00 82.56 190 GLY A CA 1
ATOM 1491 C C . GLY A 1 190 ? 0.496 -19.604 -20.959 1.00 82.56 190 GLY A C 1
ATOM 1492 O O . GLY A 1 190 ? -0.378 -20.018 -21.716 1.00 82.56 190 GLY A O 1
ATOM 1493 N N . THR A 1 191 ? 0.568 -18.321 -20.597 1.00 80.19 191 THR A N 1
ATOM 1494 C CA . THR A 1 191 ? -0.375 -17.282 -21.024 1.00 80.19 191 THR A CA 1
ATOM 1495 C C . THR A 1 191 ? 0.287 -16.307 -21.992 1.00 80.19 191 THR A C 1
ATOM 1497 O O . THR A 1 191 ? 1.483 -16.027 -21.911 1.00 80.19 191 THR A O 1
ATOM 1500 N N . GLU A 1 192 ? -0.482 -15.765 -22.938 1.00 73.44 192 GLU A N 1
ATOM 1501 C CA . GLU A 1 192 ? 0.012 -14.688 -23.797 1.00 73.44 192 GLU A CA 1
ATOM 1502 C C . GLU A 1 192 ? -0.093 -13.327 -23.089 1.00 73.44 192 GLU A C 1
ATOM 1504 O O . GLU A 1 192 ? -1.083 -13.066 -22.392 1.00 73.44 192 GLU A O 1
ATOM 1509 N N . PRO A 1 193 ? 0.877 -12.413 -23.289 1.00 70.12 193 PRO A N 1
ATOM 1510 C CA . PRO A 1 193 ? 0.760 -11.059 -22.773 1.00 70.12 193 PRO A CA 1
ATOM 1511 C C . PRO A 1 193 ? -0.487 -10.358 -23.346 1.00 70.12 193 PRO A C 1
ATOM 1513 O O . PRO A 1 193 ? -0.742 -10.440 -24.552 1.00 70.12 193 PRO A O 1
ATOM 1516 N N . PRO A 1 194 ? -1.267 -9.624 -22.530 1.00 65.12 194 PRO A N 1
ATOM 1517 C CA . PRO A 1 194 ? -2.455 -8.919 -23.010 1.00 65.12 194 PRO A CA 1
ATOM 1518 C C . PRO A 1 194 ? -2.073 -7.847 -24.040 1.00 65.12 194 PRO A C 1
ATOM 1520 O O . PRO A 1 194 ? -0.974 -7.311 -23.991 1.00 65.12 194 PRO A O 1
ATOM 1523 N N . ARG A 1 195 ? -2.985 -7.456 -24.942 1.00 56.12 195 ARG A N 1
ATOM 1524 C CA . ARG A 1 195 ? -2.695 -6.467 -26.010 1.00 56.12 195 ARG A CA 1
ATOM 1525 C C . ARG A 1 195 ? -2.040 -5.170 -25.508 1.00 56.12 195 ARG A C 1
ATOM 1527 O O . ARG A 1 195 ? -1.113 -4.680 -26.142 1.00 56.12 195 ARG A O 1
ATOM 1534 N N . GLU A 1 196 ? -2.463 -4.677 -24.347 1.00 55.50 196 GLU A N 1
ATOM 1535 C CA . GLU A 1 196 ? -1.909 -3.490 -23.666 1.00 55.50 196 GLU A CA 1
ATOM 1536 C C . GLU A 1 196 ? -0.408 -3.616 -23.355 1.00 55.50 196 GLU A C 1
ATOM 1538 O O . GLU A 1 196 ? 0.308 -2.620 -23.321 1.00 55.50 196 GLU A O 1
ATOM 1543 N N . PHE A 1 197 ? 0.090 -4.843 -23.170 1.00 53.19 197 PHE A N 1
ATOM 1544 C CA . PHE A 1 197 ? 1.513 -5.126 -23.002 1.00 53.19 197 PHE A CA 1
ATOM 1545 C C . PHE A 1 197 ? 2.320 -4.665 -24.224 1.00 53.19 197 PHE A C 1
ATOM 1547 O O . PHE A 1 197 ? 3.398 -4.095 -24.077 1.00 53.19 197 PHE A O 1
ATOM 1554 N N . PHE A 1 198 ? 1.772 -4.860 -25.429 1.00 51.19 198 PHE A N 1
ATOM 1555 C CA . PHE A 1 198 ? 2.413 -4.523 -26.701 1.00 51.19 198 PHE A CA 1
ATOM 1556 C C . PHE A 1 198 ? 2.061 -3.129 -27.224 1.00 51.19 198 PHE A C 1
ATOM 1558 O O . PHE A 1 198 ? 2.755 -2.632 -28.110 1.00 51.19 198 PHE A O 1
ATOM 1565 N N . GLU A 1 199 ? 1.018 -2.475 -26.704 1.00 44.94 199 GLU A N 1
ATOM 1566 C CA . GLU A 1 199 ? 0.668 -1.097 -27.090 1.00 44.94 199 GLU A CA 1
ATOM 1567 C C . GLU A 1 199 ? 1.790 -0.096 -26.764 1.00 44.94 199 GLU A C 1
ATOM 1569 O O . GLU A 1 199 ? 1.918 0.923 -27.442 1.00 44.94 199 GLU A O 1
ATOM 1574 N N . THR A 1 200 ? 2.676 -0.442 -25.825 1.00 39.84 200 THR A N 1
ATOM 1575 C CA . THR A 1 200 ? 3.904 0.310 -25.521 1.00 39.84 200 THR A CA 1
ATOM 1576 C C . THR A 1 200 ? 5.001 0.179 -26.596 1.00 39.84 200 THR A C 1
ATOM 1578 O O . THR A 1 200 ? 5.806 1.092 -26.750 1.00 39.84 200 THR A O 1
ATOM 1581 N N . ASP A 1 201 ? 5.001 -0.888 -27.410 1.00 37.00 201 ASP A N 1
ATOM 1582 C CA . ASP A 1 201 ? 5.975 -1.114 -28.499 1.00 37.00 201 ASP A CA 1
ATOM 1583 C C . ASP A 1 201 ? 5.415 -0.846 -29.901 1.00 37.00 201 ASP A C 1
ATOM 1585 O O . ASP A 1 201 ? 6.132 -0.425 -30.817 1.00 37.00 201 ASP A O 1
ATOM 1589 N N . TRP A 1 202 ? 4.121 -1.107 -30.102 1.00 31.16 202 TRP A N 1
ATOM 1590 C CA . TRP A 1 202 ? 3.457 -0.986 -31.402 1.00 31.16 202 TRP A CA 1
ATOM 1591 C C . TRP A 1 202 ? 3.386 0.461 -31.904 1.00 31.16 202 TRP A C 1
ATOM 1593 O O . TRP A 1 202 ? 3.310 0.678 -33.117 1.00 31.16 202 TRP A O 1
ATOM 1603 N N . ALA A 1 203 ? 3.476 1.447 -31.005 1.00 36.19 203 ALA A N 1
ATOM 1604 C CA . ALA A 1 203 ? 3.546 2.861 -31.364 1.00 36.19 203 ALA A CA 1
ATOM 1605 C C . ALA A 1 203 ? 4.887 3.256 -32.021 1.00 36.19 203 ALA A C 1
ATOM 1607 O O . ALA A 1 203 ? 4.896 4.130 -32.894 1.00 36.19 203 ALA A O 1
ATOM 1608 N N . ASN A 1 204 ? 5.987 2.569 -31.681 1.00 40.06 204 ASN A N 1
ATOM 1609 C CA . ASN A 1 204 ? 7.344 2.953 -32.093 1.00 40.06 204 ASN A CA 1
ATOM 1610 C C . ASN A 1 204 ? 7.923 2.052 -33.203 1.00 40.06 204 ASN A C 1
ATOM 1612 O O . ASN A 1 204 ? 8.665 2.527 -34.063 1.00 40.06 204 ASN A O 1
ATOM 1616 N N . GLY A 1 205 ? 7.545 0.768 -33.262 1.00 35.66 205 GLY A N 1
ATOM 1617 C CA . GLY A 1 205 ? 8.154 -0.198 -34.191 1.00 35.66 205 GLY A CA 1
ATOM 1618 C C . GLY A 1 205 ? 7.671 -0.138 -35.651 1.00 35.66 205 GLY A C 1
ATOM 1619 O O . GLY A 1 205 ? 8.474 -0.278 -36.576 1.00 35.66 205 GLY A O 1
ATOM 1620 N N . ARG A 1 206 ? 6.370 0.087 -35.908 1.00 34.47 206 ARG A N 1
ATOM 1621 C CA . ARG A 1 206 ? 5.833 0.103 -37.292 1.00 34.47 206 ARG A CA 1
ATOM 1622 C C . ARG A 1 206 ? 6.002 1.435 -38.009 1.00 34.47 206 ARG A C 1
ATOM 1624 O O . ARG A 1 206 ? 6.186 1.434 -39.224 1.00 34.47 206 ARG A O 1
ATOM 1631 N N . LYS A 1 207 ? 6.039 2.562 -37.288 1.00 40.25 207 LYS A N 1
ATOM 1632 C CA . LYS A 1 207 ? 6.258 3.874 -37.918 1.00 40.25 207 LYS A CA 1
ATOM 1633 C C . LYS A 1 207 ? 7.610 3.972 -38.626 1.00 40.25 207 LYS A C 1
ATOM 1635 O O . LYS A 1 207 ? 7.694 4.729 -39.583 1.00 40.25 207 LYS A O 1
ATOM 1640 N N . ARG A 1 208 ? 8.622 3.184 -38.236 1.00 40.44 208 ARG A N 1
ATOM 1641 C CA . ARG A 1 208 ? 9.949 3.165 -38.880 1.00 40.44 208 ARG A CA 1
ATOM 1642 C C . ARG A 1 208 ? 10.022 2.280 -40.135 1.00 40.44 208 ARG A C 1
ATOM 1644 O O . ARG A 1 208 ? 10.697 2.649 -41.082 1.00 40.44 208 ARG A O 1
ATOM 1651 N N . LYS A 1 209 ? 9.295 1.152 -40.195 1.00 35.88 209 LYS A N 1
ATOM 1652 C CA . LYS A 1 209 ? 9.310 0.243 -41.369 1.00 35.88 209 LYS A CA 1
ATOM 1653 C C . LYS A 1 209 ? 8.223 0.541 -42.410 1.00 35.88 209 LYS A C 1
ATOM 1655 O O . LYS A 1 209 ? 8.459 0.336 -43.601 1.00 35.88 209 LYS A O 1
ATOM 1660 N N . ASP A 1 210 ? 7.061 1.048 -41.992 1.00 42.34 210 ASP A N 1
ATOM 1661 C CA . ASP A 1 210 ? 5.985 1.413 -42.924 1.00 42.34 210 ASP A CA 1
ATOM 1662 C C . ASP A 1 210 ? 6.205 2.790 -43.561 1.00 42.34 210 ASP A C 1
ATOM 1664 O O . ASP A 1 210 ? 5.760 3.009 -44.686 1.00 42.34 210 ASP A O 1
ATOM 1668 N N . SER A 1 211 ? 6.924 3.710 -42.907 1.00 44.50 211 SER A N 1
ATOM 1669 C CA . SER A 1 211 ? 7.302 4.994 -43.517 1.00 44.50 211 SER A CA 1
ATOM 1670 C C . SER A 1 211 ? 8.295 4.798 -44.662 1.00 44.50 211 SER A C 1
ATOM 1672 O O . SER A 1 211 ? 8.056 5.332 -45.741 1.00 44.50 211 SER A O 1
ATOM 1674 N N . ASP A 1 212 ? 9.304 3.940 -44.495 1.00 47.75 212 ASP A N 1
ATOM 1675 C CA . ASP A 1 212 ? 10.298 3.640 -45.536 1.00 47.75 212 ASP A CA 1
ATOM 1676 C C . ASP A 1 212 ? 9.697 2.927 -46.758 1.00 47.75 212 ASP A C 1
ATOM 1678 O O . ASP A 1 212 ? 9.969 3.283 -47.911 1.00 47.75 212 ASP A O 1
ATOM 1682 N N . LYS A 1 213 ? 8.799 1.956 -46.540 1.00 42.31 213 LYS A N 1
ATOM 1683 C CA . LYS A 1 213 ? 8.103 1.270 -47.645 1.00 42.31 213 LYS A CA 1
ATOM 1684 C C . LYS A 1 213 ? 7.070 2.166 -48.332 1.00 42.31 213 LYS A C 1
ATOM 1686 O O . LYS A 1 213 ? 6.899 2.080 -49.550 1.00 42.31 213 LYS A O 1
ATOM 1691 N N . ARG A 1 214 ? 6.397 3.052 -47.587 1.00 43.41 214 ARG A N 1
ATOM 1692 C CA . ARG A 1 214 ? 5.399 3.988 -48.132 1.00 43.41 214 ARG A CA 1
ATOM 1693 C C . ARG A 1 214 ? 6.039 5.188 -48.828 1.00 43.41 214 ARG A C 1
ATOM 1695 O O . ARG A 1 214 ? 5.433 5.707 -49.759 1.00 43.41 214 ARG A O 1
ATOM 1702 N N . HIS A 1 215 ? 7.252 5.593 -48.444 1.00 48.47 215 HIS A N 1
ATOM 1703 C CA . HIS A 1 215 ? 8.012 6.631 -49.146 1.00 48.47 215 HIS A CA 1
ATOM 1704 C C . HIS A 1 215 ? 8.567 6.113 -50.482 1.00 48.47 215 HIS A C 1
ATOM 1706 O O . HIS A 1 215 ? 8.465 6.809 -51.490 1.00 48.47 215 HIS A O 1
ATOM 1712 N N . LYS A 1 216 ? 9.020 4.849 -50.539 1.00 46.38 216 LYS A N 1
ATOM 1713 C CA . LYS A 1 216 ? 9.438 4.207 -51.801 1.00 46.38 216 LYS A CA 1
ATOM 1714 C C . LYS A 1 216 ? 8.273 3.898 -52.749 1.00 46.38 216 LYS A C 1
ATOM 1716 O O . LYS A 1 216 ? 8.422 4.070 -53.952 1.00 46.38 216 LYS A O 1
ATOM 1721 N N . ARG A 1 217 ? 7.095 3.518 -52.235 1.00 40.59 217 ARG A N 1
ATOM 1722 C CA . ARG A 1 217 ? 5.906 3.264 -53.077 1.00 40.59 217 ARG A CA 1
ATOM 1723 C C . ARG A 1 217 ? 5.126 4.511 -53.493 1.00 40.59 217 ARG A C 1
ATOM 1725 O O . ARG A 1 217 ? 4.372 4.421 -54.440 1.00 40.59 217 ARG A O 1
ATOM 1732 N N . ARG A 1 218 ? 5.288 5.669 -52.842 1.00 45.06 218 ARG A N 1
ATOM 1733 C CA . ARG A 1 218 ? 4.595 6.916 -53.240 1.00 45.06 218 ARG A CA 1
ATOM 1734 C C . ARG A 1 218 ? 5.265 7.685 -54.382 1.00 45.06 218 ARG A C 1
ATOM 1736 O O . ARG A 1 218 ? 4.682 8.651 -54.857 1.00 45.06 218 ARG A O 1
ATOM 1743 N N . ARG A 1 219 ? 6.454 7.265 -54.830 1.00 47.09 219 ARG A N 1
ATOM 1744 C CA . ARG A 1 219 ? 7.088 7.784 -56.057 1.00 47.09 219 ARG A CA 1
ATOM 1745 C C . ARG A 1 219 ? 6.680 7.037 -57.328 1.00 47.09 219 ARG A C 1
ATOM 1747 O O . ARG A 1 219 ? 7.019 7.488 -58.412 1.00 47.09 219 ARG A O 1
ATOM 1754 N N . ALA A 1 220 ? 5.928 5.948 -57.210 1.00 48.91 220 ALA A N 1
ATOM 1755 C CA . ALA A 1 220 ? 5.342 5.251 -58.343 1.00 48.91 220 ALA A CA 1
ATOM 1756 C C . ALA A 1 220 ? 3.834 5.150 -58.110 1.00 48.91 220 ALA A C 1
ATOM 1758 O O . ALA A 1 220 ? 3.403 4.776 -57.027 1.00 48.91 220 ALA A O 1
ATOM 1759 N N . THR A 1 221 ? 3.028 5.463 -59.117 1.00 39.19 221 THR A N 1
ATOM 1760 C CA . THR A 1 221 ? 1.560 5.330 -59.141 1.00 39.19 221 THR A CA 1
ATOM 1761 C C . THR A 1 221 ? 0.758 6.302 -58.264 1.00 39.19 221 THR A C 1
ATOM 1763 O O . THR A 1 221 ? 0.334 6.018 -57.144 1.00 39.19 221 THR A O 1
ATOM 1766 N N . SER A 1 222 ? 0.455 7.455 -58.864 1.00 44.12 222 SER A N 1
ATOM 1767 C CA . SER A 1 222 ? -0.831 8.123 -58.693 1.00 44.12 222 SER A CA 1
ATOM 1768 C C . SER A 1 222 ? -1.915 7.279 -59.364 1.00 44.12 222 SER A C 1
ATOM 1770 O O . SER A 1 222 ? -1.961 7.231 -60.589 1.00 44.12 222 SER A O 1
ATOM 1772 N N . GLN A 1 223 ? -2.778 6.617 -58.598 1.00 43.00 223 GLN A N 1
ATOM 1773 C CA . GLN A 1 223 ? -4.137 6.314 -59.052 1.00 43.00 223 GLN A CA 1
ATOM 1774 C C . GLN A 1 223 ? -5.039 5.906 -57.883 1.00 43.00 223 GLN A C 1
ATOM 1776 O O . GLN A 1 223 ? -4.644 5.255 -56.917 1.00 43.00 223 GLN A O 1
ATOM 1781 N N . THR A 1 224 ? -6.253 6.417 -57.988 1.00 44.59 224 THR A N 1
ATOM 1782 C CA . THR A 1 224 ? -7.429 6.380 -57.122 1.00 44.59 224 THR A CA 1
ATOM 1783 C C . THR A 1 224 ? -7.811 4.973 -56.668 1.00 44.59 224 THR A C 1
ATOM 1785 O O . THR A 1 224 ? -8.142 4.155 -57.514 1.00 44.59 224 THR A O 1
ATOM 1788 N N . GLN A 1 225 ? -7.896 4.715 -55.353 1.00 40.06 225 GLN A N 1
ATOM 1789 C CA . GLN A 1 225 ? -8.724 3.627 -54.802 1.00 40.06 225 GLN A CA 1
ATOM 1790 C C . GLN A 1 225 ? -9.319 3.978 -53.423 1.00 40.06 225 GLN A C 1
ATOM 1792 O O . GLN A 1 225 ? -8.688 4.618 -52.579 1.00 40.06 225 GLN A O 1
ATOM 1797 N N . HIS A 1 226 ? -10.577 3.565 -53.246 1.00 38.25 226 HIS A N 1
ATOM 1798 C CA . HIS A 1 226 ? -11.491 3.831 -52.134 1.00 38.25 226 HIS A CA 1
ATOM 1799 C C . HIS A 1 226 ? -10.921 3.560 -50.727 1.00 38.25 226 HIS A C 1
ATOM 1801 O O . HIS A 1 226 ? -10.293 2.538 -50.462 1.00 38.25 226 HIS A O 1
ATOM 1807 N N . ARG A 1 227 ? -11.236 4.457 -49.777 1.00 32.31 227 ARG A N 1
ATOM 1808 C CA . ARG A 1 227 ? -11.034 4.248 -48.330 1.00 32.31 227 ARG A CA 1
ATOM 1809 C C . ARG A 1 227 ? -12.065 3.243 -47.784 1.00 32.31 227 ARG A C 1
ATOM 1811 O O . ARG A 1 227 ? -13.257 3.536 -47.881 1.00 32.31 227 ARG A O 1
ATOM 1818 N N . PRO A 1 228 ? -11.668 2.149 -47.108 1.00 37.72 228 PRO A N 1
ATOM 1819 C CA . PRO A 1 228 ? -12.611 1.362 -46.321 1.00 37.72 228 PRO A CA 1
ATOM 1820 C C . PRO A 1 228 ? -12.997 2.123 -45.040 1.00 37.72 228 PRO A C 1
ATOM 1822 O O . PRO A 1 228 ? -12.162 2.779 -44.406 1.00 37.72 228 PRO A O 1
ATOM 1825 N N . ARG A 1 229 ? -14.283 2.059 -44.669 1.00 36.69 229 ARG A N 1
ATOM 1826 C CA . ARG A 1 229 ? -14.839 2.702 -43.467 1.00 36.69 229 ARG A CA 1
ATOM 1827 C C . ARG A 1 229 ? -14.126 2.198 -42.207 1.00 36.69 229 ARG A C 1
ATOM 1829 O O . ARG A 1 229 ? -14.062 1.001 -41.945 1.00 36.69 229 ARG A O 1
ATOM 1836 N N . ARG A 1 230 ? -13.630 3.139 -41.398 1.00 32.03 230 ARG A N 1
ATOM 1837 C CA . ARG A 1 230 ? -13.114 2.891 -40.045 1.00 32.03 230 ARG A CA 1
ATOM 1838 C C . ARG A 1 230 ? -14.279 2.426 -39.167 1.00 32.03 230 ARG A C 1
ATOM 1840 O O . ARG A 1 230 ? -15.148 3.227 -38.837 1.00 32.03 230 ARG A O 1
ATOM 1847 N N . VAL A 1 231 ? -14.287 1.156 -38.774 1.00 36.69 231 VAL A N 1
ATOM 1848 C CA . VAL A 1 231 ? -15.146 0.679 -37.684 1.00 36.69 231 VAL A CA 1
ATOM 1849 C C . VAL A 1 231 ? -14.631 1.323 -36.396 1.00 36.69 231 VAL A C 1
ATOM 1851 O O . VAL A 1 231 ? -13.577 0.952 -35.881 1.00 36.69 231 VAL A O 1
ATOM 1854 N N . GLN A 1 232 ? -15.329 2.349 -35.907 1.00 33.84 232 GLN A N 1
ATOM 1855 C CA . GLN A 1 232 ? -15.109 2.869 -34.562 1.00 33.84 232 GLN A CA 1
ATOM 1856 C C . GLN A 1 232 ? -15.652 1.840 -33.570 1.00 33.84 232 GLN A C 1
ATOM 1858 O O . GLN A 1 232 ? -16.861 1.711 -33.388 1.00 33.84 232 GLN A O 1
ATOM 1863 N N . TYR A 1 233 ? -14.759 1.103 -32.915 1.00 29.23 233 TYR A N 1
ATOM 1864 C CA . TYR A 1 233 ? -15.133 0.324 -31.743 1.00 29.23 233 TYR A CA 1
ATOM 1865 C C . TYR A 1 233 ? -15.451 1.297 -30.603 1.00 29.23 233 TYR A C 1
ATOM 1867 O O . TYR A 1 233 ? -14.553 1.802 -29.932 1.00 29.23 233 TYR A O 1
ATOM 1875 N N . ARG A 1 234 ? -16.743 1.576 -30.385 1.00 30.94 234 ARG A N 1
ATOM 1876 C CA . ARG A 1 234 ? -17.230 2.131 -29.116 1.00 30.94 234 ARG A CA 1
ATOM 1877 C C . ARG A 1 234 ? -16.873 1.129 -28.018 1.00 30.94 234 ARG A C 1
ATOM 1879 O O . ARG A 1 234 ? -17.508 0.080 -27.909 1.00 30.94 234 ARG A O 1
ATOM 1886 N N . VAL A 1 235 ? -15.868 1.446 -27.204 1.00 37.44 235 VAL A N 1
ATOM 1887 C CA . VAL A 1 235 ? -15.640 0.752 -25.933 1.00 37.44 235 VAL A CA 1
ATOM 1888 C C . VAL A 1 235 ? -16.869 1.026 -25.073 1.00 37.44 235 VAL A C 1
ATOM 1890 O O . VAL A 1 235 ? -17.094 2.156 -24.646 1.00 37.44 235 VAL A O 1
ATOM 1893 N N . ARG A 1 236 ? -17.712 0.009 -24.871 1.00 28.48 236 ARG A N 1
ATOM 1894 C CA . ARG A 1 236 ? -18.848 0.114 -23.953 1.00 28.48 236 ARG A CA 1
ATOM 1895 C C . ARG A 1 236 ? -18.289 0.370 -22.544 1.00 28.48 236 ARG A C 1
ATOM 1897 O O . ARG A 1 236 ? -17.440 -0.411 -22.100 1.00 28.48 236 ARG A O 1
ATOM 1904 N N . PRO A 1 237 ? -18.721 1.429 -21.835 1.00 39.00 237 PRO A N 1
ATOM 1905 C CA . PRO A 1 237 ? -18.478 1.541 -20.404 1.00 39.00 237 PRO A CA 1
ATOM 1906 C C . PRO A 1 237 ? -18.982 0.256 -19.748 1.00 39.00 237 PRO A C 1
ATOM 1908 O O . PRO A 1 237 ? -20.063 -0.224 -20.091 1.00 39.00 237 PRO A O 1
ATOM 1911 N N . GLN A 1 238 ? -18.194 -0.340 -18.854 1.00 52.84 238 GLN A N 1
ATOM 1912 C CA . GLN A 1 238 ? -18.729 -1.438 -18.054 1.00 52.84 238 GLN A CA 1
ATOM 1913 C C . GLN A 1 238 ? -19.912 -0.890 -17.257 1.00 52.84 238 GLN A C 1
ATOM 1915 O O . GLN A 1 238 ? -19.804 0.196 -16.683 1.00 52.84 238 GLN A O 1
ATOM 1920 N N . ASN A 1 239 ? -21.034 -1.611 -17.271 1.00 41.91 239 ASN A N 1
ATOM 1921 C CA . ASN A 1 239 ? -22.192 -1.272 -16.455 1.00 41.91 239 ASN A CA 1
ATOM 1922 C C . ASN A 1 239 ? -21.713 -1.143 -15.007 1.00 41.91 239 ASN A C 1
ATOM 1924 O O . ASN A 1 239 ? -21.259 -2.124 -14.420 1.00 41.91 239 ASN A O 1
ATOM 1928 N N . LYS A 1 240 ? -21.762 0.076 -14.458 1.00 47.59 240 LYS A N 1
ATOM 1929 C CA . LYS A 1 240 ? -21.539 0.291 -13.028 1.00 47.59 240 LYS A CA 1
ATOM 1930 C C . LYS A 1 240 ? -22.543 -0.600 -12.281 1.00 47.59 240 LYS A C 1
ATOM 1932 O O . LYS A 1 240 ? -23.714 -0.601 -12.677 1.00 47.59 240 LYS A O 1
ATOM 1937 N N . PRO A 1 241 ? -22.129 -1.363 -11.257 1.00 47.59 241 PRO A N 1
ATOM 1938 C CA . PRO A 1 241 ? -23.069 -2.132 -10.454 1.00 47.59 241 PRO A CA 1
ATOM 1939 C C . PRO A 1 241 ? -24.186 -1.204 -9.959 1.00 47.59 241 PRO A C 1
ATOM 1941 O O . PRO A 1 241 ? -23.909 -0.095 -9.496 1.00 47.59 241 PRO A O 1
ATOM 1944 N N . ARG A 1 242 ? -25.452 -1.620 -10.088 1.00 49.34 242 ARG A N 1
ATOM 1945 C CA . ARG A 1 242 ? -26.580 -0.914 -9.464 1.00 49.34 242 ARG A CA 1
ATOM 1946 C C . ARG A 1 242 ? -26.492 -1.144 -7.961 1.00 49.34 242 ARG A C 1
ATOM 1948 O O . ARG A 1 242 ? -27.029 -2.114 -7.441 1.00 49.34 242 ARG A O 1
ATOM 1955 N N . ILE A 1 243 ? -25.756 -0.279 -7.279 1.00 56.75 243 ILE A N 1
ATOM 1956 C CA . ILE A 1 243 ? -25.658 -0.306 -5.827 1.00 56.75 243 ILE A CA 1
ATOM 1957 C C . ILE A 1 243 ? -26.857 0.470 -5.281 1.00 56.75 243 ILE A C 1
ATOM 1959 O O . ILE A 1 243 ? -26.865 1.699 -5.276 1.00 56.75 243 ILE A O 1
ATOM 1963 N N . ASN A 1 244 ? -27.893 -0.258 -4.870 1.00 53.59 244 ASN A N 1
ATOM 1964 C CA . ASN A 1 244 ? -29.071 0.328 -4.238 1.00 53.59 244 ASN A CA 1
ATOM 1965 C C . ASN A 1 244 ? -28.792 0.576 -2.744 1.00 53.59 244 ASN A C 1
ATOM 1967 O O . ASN A 1 244 ? -28.368 -0.333 -2.034 1.00 53.59 244 ASN A O 1
ATOM 1971 N N . GLY A 1 245 ? -29.073 1.793 -2.266 1.00 63.69 245 GLY A N 1
ATOM 1972 C CA . GLY A 1 245 ? -29.110 2.137 -0.837 1.00 63.69 245 GLY A CA 1
ATOM 1973 C C . GLY A 1 245 ? -27.819 2.725 -0.249 1.00 63.69 245 GLY A C 1
ATOM 1974 O O . GLY A 1 245 ? -26.702 2.392 -0.648 1.00 63.69 245 GLY A O 1
ATOM 1975 N N . GLN A 1 246 ? -27.985 3.622 0.727 1.00 72.25 246 GLN A N 1
ATOM 1976 C CA . GLN A 1 246 ? -26.906 4.230 1.515 1.00 72.25 246 GLN A CA 1
ATOM 1977 C C . GLN A 1 246 ? -26.250 3.188 2.440 1.00 72.25 246 GLN A C 1
ATOM 1979 O O . GLN A 1 246 ? -26.925 2.280 2.918 1.00 72.25 246 GLN A O 1
ATOM 1984 N N . LEU A 1 247 ? -24.939 3.303 2.694 1.00 82.69 247 LEU A N 1
ATOM 1985 C CA . LEU A 1 247 ? -24.245 2.436 3.658 1.00 82.69 247 LEU A CA 1
ATOM 1986 C C . LEU A 1 247 ? -24.840 2.636 5.059 1.00 82.69 247 LEU A C 1
ATOM 1988 O O . LEU A 1 247 ? -24.895 3.769 5.543 1.00 82.69 247 LEU A O 1
ATOM 1992 N N . GLN A 1 248 ? -25.260 1.549 5.706 1.00 83.25 248 GLN A N 1
ATOM 1993 C CA . GLN A 1 248 ? -25.825 1.578 7.054 1.00 83.25 248 GLN A CA 1
ATOM 1994 C C . GLN A 1 248 ? -24.762 1.166 8.068 1.00 83.25 248 GLN A C 1
ATOM 1996 O O . GLN A 1 248 ? -24.257 0.047 8.033 1.00 83.25 248 GLN A O 1
ATOM 2001 N N . ALA A 1 249 ? -24.404 2.086 8.963 1.00 89.12 249 ALA A N 1
ATOM 2002 C CA . ALA A 1 249 ? -23.438 1.794 10.011 1.00 89.12 249 ALA A CA 1
ATOM 2003 C C . ALA A 1 249 ? -24.023 0.781 11.003 1.00 89.12 249 ALA A C 1
ATOM 2005 O O . ALA A 1 249 ? -25.162 0.914 11.450 1.00 89.12 249 ALA A O 1
ATOM 2006 N N . ARG A 1 250 ? -23.223 -0.220 11.361 1.00 88.38 250 ARG A N 1
ATOM 2007 C CA . ARG A 1 250 ? -23.569 -1.240 12.348 1.00 88.38 250 ARG A CA 1
ATOM 2008 C C . ARG A 1 250 ? -23.147 -0.784 13.738 1.00 88.38 250 ARG A C 1
ATOM 2010 O O . ARG A 1 250 ? -22.071 -0.211 13.911 1.00 88.38 250 ARG A O 1
ATOM 2017 N N . ASN A 1 251 ? -23.984 -1.072 14.730 1.00 82.38 251 ASN A N 1
ATOM 2018 C CA . ASN A 1 251 ? -23.623 -0.876 16.128 1.00 82.38 251 ASN A CA 1
ATOM 2019 C C . ASN A 1 251 ? -22.712 -2.028 16.574 1.00 82.38 251 ASN A C 1
ATOM 2021 O O . ASN A 1 251 ? -23.069 -3.197 16.424 1.00 82.38 251 ASN A O 1
ATOM 2025 N N . VAL A 1 252 ? -21.525 -1.704 17.085 1.00 80.19 252 VAL A N 1
ATOM 2026 C CA . VAL A 1 252 ? -20.537 -2.701 17.508 1.00 80.19 252 VAL A CA 1
ATOM 2027 C C . VAL A 1 252 ? -20.568 -2.797 19.026 1.00 80.19 252 VAL A C 1
ATOM 2029 O O . VAL A 1 252 ? -19.949 -2.000 19.729 1.00 80.19 252 VAL A O 1
ATOM 2032 N N . GLY A 1 253 ? -21.313 -3.786 19.521 1.00 73.19 253 GLY A N 1
ATOM 2033 C CA . GLY A 1 253 ? -21.461 -4.037 20.955 1.00 73.19 253 GLY A CA 1
ATOM 2034 C C . GLY A 1 253 ? -20.236 -4.679 21.614 1.00 73.19 253 GLY A C 1
ATOM 2035 O O . GLY A 1 253 ? -20.062 -4.527 22.814 1.00 73.19 253 GLY A O 1
ATOM 2036 N N . GLN A 1 254 ? -19.379 -5.375 20.857 1.00 83.88 254 GLN A N 1
ATOM 2037 C CA . GLN A 1 254 ? -18.150 -5.983 21.372 1.00 83.88 254 GLN A CA 1
ATOM 2038 C C . GLN A 1 254 ? -16.977 -5.654 20.452 1.00 83.88 254 GLN A C 1
ATOM 2040 O O . GLN A 1 254 ? -17.035 -5.901 19.248 1.00 83.88 254 GLN A O 1
ATOM 2045 N N . CYS A 1 255 ? -15.904 -5.097 21.017 1.00 86.19 255 CYS A N 1
ATOM 2046 C CA . CYS A 1 255 ? -14.703 -4.808 20.241 1.00 86.19 255 CYS A CA 1
ATOM 2047 C C . CYS A 1 255 ? -13.953 -6.081 19.831 1.00 86.19 255 CYS A C 1
ATOM 2049 O O . CYS A 1 255 ? -13.857 -7.016 20.634 1.00 86.19 255 CYS A O 1
ATOM 2051 N N . PRO A 1 256 ? -13.346 -6.093 18.630 1.00 92.62 256 PRO A N 1
ATOM 2052 C CA . PRO A 1 256 ? -12.457 -7.170 18.232 1.00 92.62 256 PRO A CA 1
ATOM 2053 C C . PRO A 1 256 ? -11.238 -7.210 19.160 1.00 92.62 256 PRO A C 1
ATOM 2055 O O . PRO A 1 256 ? -10.715 -6.173 19.572 1.00 92.62 256 PRO A O 1
ATOM 2058 N N . SER A 1 257 ? -10.777 -8.419 19.482 1.00 90.50 257 SER A N 1
ATOM 2059 C CA . SER A 1 257 ? -9.578 -8.622 20.302 1.00 90.50 257 SER A CA 1
ATOM 2060 C C . SER A 1 257 ? -8.282 -8.372 19.531 1.00 90.50 257 SER A C 1
ATOM 2062 O O . SER A 1 257 ? -7.250 -8.126 20.149 1.00 90.50 257 SER A O 1
ATOM 2064 N N . LYS A 1 258 ? -8.331 -8.460 18.196 1.00 94.56 258 LYS A N 1
ATOM 2065 C CA . LYS A 1 258 ? -7.204 -8.218 17.297 1.00 94.56 258 LYS A CA 1
ATOM 2066 C C . LYS A 1 258 ? -7.662 -7.672 15.945 1.00 94.56 258 LYS A C 1
ATOM 2068 O O . LYS A 1 258 ? -8.798 -7.910 15.533 1.00 94.56 258 LYS A O 1
ATOM 2073 N N . LEU A 1 259 ? -6.758 -6.982 15.265 1.00 96.75 259 LEU A N 1
ATOM 2074 C CA . LEU A 1 259 ? -6.891 -6.550 13.877 1.00 96.75 259 LEU A CA 1
ATOM 2075 C C . LEU A 1 259 ? -6.228 -7.559 12.936 1.00 96.75 259 LEU A C 1
ATOM 2077 O O . LEU A 1 259 ? -5.180 -8.112 13.263 1.00 96.75 259 LEU A O 1
ATOM 2081 N N . ASP A 1 260 ? -6.810 -7.748 11.755 1.00 97.44 260 ASP A N 1
ATOM 2082 C CA . ASP A 1 260 ? -6.256 -8.615 10.711 1.00 97.44 260 ASP A CA 1
ATOM 2083 C C . ASP A 1 260 ? -5.467 -7.818 9.659 1.00 97.44 260 ASP A C 1
ATOM 2085 O O . ASP A 1 260 ? -4.470 -8.303 9.130 1.00 97.44 260 ASP A O 1
ATOM 2089 N N . ALA A 1 261 ? -5.889 -6.583 9.365 1.00 98.12 261 ALA A N 1
ATOM 2090 C CA . ALA A 1 261 ? -5.214 -5.687 8.429 1.00 98.12 261 ALA A CA 1
ATOM 2091 C C . ALA A 1 261 ? -5.600 -4.220 8.671 1.00 98.12 261 ALA A C 1
ATOM 2093 O O . ALA A 1 261 ? -6.636 -3.922 9.273 1.00 98.12 261 ALA A O 1
ATOM 2094 N N . VAL A 1 262 ? -4.804 -3.292 8.133 1.00 97.81 262 VAL A N 1
ATOM 2095 C CA . VAL A 1 262 ? -5.144 -1.864 8.104 1.00 97.81 262 VAL A CA 1
ATOM 2096 C C . VAL A 1 262 ? -4.691 -1.201 6.805 1.00 97.81 262 VAL A C 1
ATOM 2098 O O . VAL A 1 262 ? -3.668 -1.578 6.236 1.00 97.81 262 VAL A O 1
ATOM 2101 N N . THR A 1 263 ? -5.407 -0.175 6.348 1.00 97.25 263 THR A N 1
ATOM 2102 C CA . THR A 1 263 ? -4.885 0.754 5.337 1.00 97.25 263 THR A CA 1
ATOM 2103 C C . THR A 1 263 ? -5.575 2.116 5.398 1.00 97.25 263 THR A C 1
ATOM 2105 O O . THR A 1 263 ? -6.790 2.204 5.570 1.00 97.25 263 THR A O 1
ATOM 2108 N N . GLU A 1 264 ? -4.814 3.195 5.208 1.00 94.75 264 GLU A N 1
ATOM 2109 C CA . GLU A 1 264 ? -5.375 4.486 4.792 1.00 94.75 264 GLU A CA 1
ATOM 2110 C C . GLU A 1 264 ? -5.735 4.415 3.300 1.00 94.75 264 GLU A C 1
ATOM 2112 O O . GLU A 1 264 ? -4.859 4.188 2.461 1.00 94.75 264 GLU A O 1
ATOM 2117 N N . ALA A 1 265 ? -7.011 4.599 2.957 1.00 92.62 265 ALA A N 1
ATOM 2118 C CA . ALA A 1 265 ? -7.453 4.583 1.564 1.00 92.62 265 ALA A CA 1
ATOM 2119 C C . ALA A 1 265 ? -7.349 5.967 0.898 1.00 92.62 265 ALA A C 1
ATOM 2121 O O . ALA A 1 265 ? -7.007 6.974 1.520 1.00 92.62 265 ALA A O 1
ATOM 2122 N N . PHE A 1 266 ? -7.665 6.033 -0.399 1.00 87.31 266 PHE A N 1
ATOM 2123 C CA . PHE A 1 266 ? -7.544 7.260 -1.199 1.00 87.31 266 PHE A CA 1
ATOM 2124 C C . PHE A 1 266 ? -8.402 8.429 -0.687 1.00 87.31 266 PHE A C 1
ATOM 2126 O O . PHE A 1 266 ? -8.016 9.588 -0.806 1.00 87.31 266 PHE A O 1
ATOM 2133 N N . ASN A 1 267 ? -9.544 8.137 -0.066 1.00 88.00 267 ASN A N 1
ATOM 2134 C CA . ASN A 1 267 ? -10.395 9.137 0.581 1.00 88.00 267 ASN A CA 1
ATOM 2135 C C . ASN A 1 267 ? -9.833 9.656 1.922 1.00 88.00 267 ASN A C 1
ATOM 2137 O O . ASN A 1 267 ? -10.527 10.395 2.610 1.00 88.00 267 ASN A O 1
ATOM 2141 N N . ARG A 1 268 ? -8.595 9.288 2.291 1.00 88.50 268 ARG A N 1
ATOM 2142 C CA . ARG A 1 268 ? -7.901 9.673 3.535 1.00 88.50 268 ARG A CA 1
ATOM 2143 C C . ARG A 1 268 ? -8.541 9.133 4.812 1.00 88.50 268 ARG A C 1
ATOM 2145 O O . ARG A 1 268 ? -8.165 9.554 5.906 1.00 88.50 268 ARG A O 1
ATOM 2152 N N . HIS A 1 269 ? -9.477 8.200 4.682 1.00 94.00 269 HIS A N 1
ATOM 2153 C CA . HIS A 1 269 ? -10.045 7.484 5.811 1.00 94.00 269 HIS A CA 1
ATOM 2154 C C . HIS A 1 269 ? -9.191 6.251 6.114 1.00 94.00 269 HIS A C 1
ATOM 2156 O O . HIS A 1 269 ? -8.616 5.625 5.217 1.00 94.00 269 HIS A O 1
ATOM 2162 N N . LEU A 1 270 ? -9.106 5.916 7.395 1.00 95.81 270 LEU A N 1
ATOM 2163 C CA . LEU A 1 270 ? -8.449 4.722 7.890 1.00 95.81 270 LEU A CA 1
ATOM 2164 C C . LEU A 1 270 ? -9.452 3.569 7.913 1.00 95.81 270 LEU A C 1
ATOM 2166 O O . LEU A 1 270 ? -10.489 3.671 8.564 1.00 95.81 270 LEU A O 1
ATOM 2170 N N . TYR A 1 271 ? -9.120 2.473 7.239 1.00 97.06 271 TYR A N 1
ATOM 2171 C CA . TYR A 1 271 ? -9.908 1.246 7.241 1.00 97.06 271 TYR A CA 1
ATOM 2172 C C . TYR A 1 271 ? -9.169 0.167 8.024 1.00 97.06 271 TYR A C 1
ATOM 2174 O O . TYR A 1 271 ? -8.057 -0.216 7.653 1.00 97.06 271 TYR A O 1
ATOM 2182 N N . LEU A 1 272 ? -9.788 -0.315 9.100 1.00 97.44 272 LEU A N 1
ATOM 2183 C CA . LEU A 1 272 ? -9.288 -1.409 9.928 1.00 97.44 272 LEU A CA 1
ATOM 2184 C C . LEU A 1 272 ? -10.164 -2.643 9.717 1.00 97.44 272 LEU A C 1
ATOM 2186 O O . LEU A 1 272 ? -11.390 -2.545 9.735 1.00 97.44 272 LEU A O 1
ATOM 2190 N N . PHE A 1 273 ? -9.543 -3.800 9.524 1.00 97.50 273 PHE A N 1
ATOM 2191 C CA . PHE A 1 273 ? -10.233 -5.049 9.209 1.00 97.50 273 PHE A CA 1
ATOM 2192 C C . PHE A 1 273 ? -10.117 -6.013 10.386 1.00 97.50 273 PHE A C 1
ATOM 2194 O O . PHE A 1 273 ? -9.020 -6.206 10.913 1.00 97.50 273 PHE A O 1
ATOM 2201 N N . ALA A 1 274 ? -11.238 -6.608 10.796 1.00 96.06 274 ALA A N 1
ATOM 2202 C CA . ALA A 1 274 ? -11.258 -7.665 11.804 1.00 96.06 274 ALA A CA 1
ATOM 2203 C C . ALA A 1 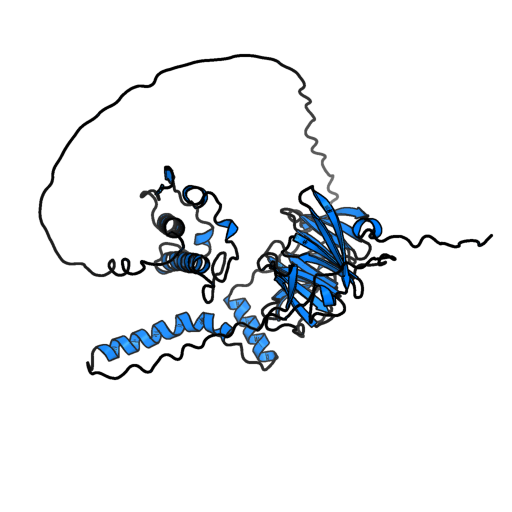274 ? -12.423 -8.631 11.543 1.00 96.06 274 ALA A C 1
ATOM 2205 O O . ALA A 1 274 ? -13.595 -8.244 11.594 1.00 96.06 274 ALA A O 1
ATOM 2206 N N . GLY A 1 275 ? -12.103 -9.893 11.263 1.00 94.19 275 GLY A N 1
ATOM 2207 C CA . GLY A 1 275 ? -13.071 -10.909 10.868 1.00 94.19 275 GLY A CA 1
ATOM 2208 C C . GLY A 1 275 ? -13.796 -10.523 9.577 1.00 94.19 275 GLY A C 1
ATOM 2209 O O . GLY A 1 275 ? -13.171 -10.314 8.540 1.00 94.19 275 GLY A O 1
ATOM 2210 N N . GLU A 1 276 ? -15.125 -10.430 9.648 1.00 94.00 276 GLU A N 1
ATOM 2211 C CA . GLU A 1 276 ? -15.993 -10.048 8.520 1.00 94.00 276 GLU A CA 1
ATOM 2212 C C . GLU A 1 276 ? -16.418 -8.570 8.566 1.00 94.00 276 GLU A C 1
ATOM 2214 O O . GLU A 1 276 ? -17.300 -8.136 7.821 1.00 94.00 276 GLU A O 1
ATOM 2219 N N . MET A 1 277 ? -15.807 -7.789 9.460 1.00 93.94 277 MET A N 1
ATOM 2220 C CA . MET A 1 277 ? -16.139 -6.389 9.695 1.00 93.94 277 MET A CA 1
ATOM 2221 C C . MET A 1 277 ? -15.021 -5.472 9.211 1.00 93.94 277 MET A C 1
ATOM 2223 O O . MET A 1 277 ? -13.831 -5.782 9.319 1.00 93.94 277 MET A O 1
ATOM 2227 N N . VAL A 1 278 ? -15.422 -4.298 8.731 1.00 95.75 278 VAL A N 1
ATOM 2228 C CA . VAL A 1 278 ? -14.521 -3.182 8.457 1.00 95.75 278 VAL A CA 1
ATOM 2229 C C . VAL A 1 278 ? -14.929 -1.975 9.289 1.00 95.75 278 VAL A C 1
ATOM 2231 O O . VAL A 1 278 ? -16.103 -1.608 9.355 1.00 95.75 278 VAL A O 1
ATOM 2234 N N . TYR A 1 279 ? -13.939 -1.362 9.921 1.00 95.56 279 TYR A N 1
ATOM 2235 C CA . TYR A 1 279 ? -14.075 -0.170 10.738 1.00 95.56 279 TYR A CA 1
ATOM 2236 C C . TYR A 1 279 ? -13.457 1.001 9.989 1.00 95.56 279 TYR A C 1
ATOM 2238 O O . TYR A 1 279 ? -12.295 0.950 9.592 1.00 95.56 279 TYR A O 1
ATOM 2246 N N . GLU A 1 280 ? -14.239 2.048 9.789 1.00 94.94 280 GLU A N 1
ATOM 2247 C CA . GLU A 1 280 ? -13.823 3.283 9.144 1.00 94.94 280 GLU A CA 1
ATOM 2248 C C . GLU A 1 280 ? -13.599 4.350 10.215 1.00 94.94 280 GLU A C 1
ATOM 2250 O O . GLU A 1 280 ? -14.503 4.649 10.997 1.00 94.94 280 GLU A O 1
ATOM 2255 N N . VAL A 1 281 ? -12.401 4.933 10.242 1.00 91.94 281 VAL A N 1
ATOM 2256 C CA . VAL A 1 281 ? -12.019 6.009 11.161 1.00 91.94 281 VAL A CA 1
ATOM 2257 C C . VAL A 1 281 ? -11.504 7.194 10.354 1.00 91.94 281 VAL A C 1
ATOM 2259 O O . VAL A 1 281 ? -10.638 7.049 9.492 1.00 91.94 281 VAL A O 1
ATOM 2262 N N . TRP A 1 282 ? -12.020 8.388 10.627 1.00 92.31 282 TRP A N 1
ATOM 2263 C CA . TRP A 1 282 ? -11.590 9.613 9.954 1.00 92.31 282 TRP A CA 1
ATOM 2264 C C . TRP A 1 282 ? -11.703 10.819 10.882 1.00 92.31 282 TRP A C 1
ATOM 2266 O O . TRP A 1 282 ? -12.209 10.713 11.998 1.00 92.31 282 TRP A O 1
ATOM 2276 N N . ARG A 1 283 ? -11.203 11.970 10.432 1.00 85.38 283 ARG A N 1
ATOM 2277 C CA . ARG A 1 283 ? -11.451 13.258 11.085 1.00 85.38 283 ARG A CA 1
ATOM 2278 C C . ARG A 1 283 ? -12.366 14.091 10.206 1.00 85.38 283 ARG A C 1
ATOM 2280 O O . ARG A 1 283 ? -12.158 14.138 8.994 1.00 85.38 283 ARG A O 1
ATOM 2287 N N . ASP A 1 284 ? -13.384 14.697 10.800 1.00 84.69 284 ASP A N 1
ATOM 2288 C CA . ASP A 1 284 ? -14.244 15.640 10.089 1.00 84.69 284 ASP A CA 1
ATOM 2289 C C . ASP A 1 284 ? -13.573 17.014 9.915 1.00 84.69 284 ASP A C 1
ATOM 2291 O O . ASP A 1 284 ? -12.407 17.215 10.262 1.00 84.69 284 ASP A O 1
ATOM 2295 N N . PHE A 1 285 ? -14.315 17.965 9.346 1.00 82.50 285 PHE A N 1
ATOM 2296 C CA . PHE A 1 285 ? -13.837 19.321 9.074 1.00 82.50 285 PHE A CA 1
ATOM 2297 C C . PHE A 1 285 ? -13.503 20.124 10.343 1.00 82.50 285 PHE A C 1
ATOM 2299 O O . PHE A 1 285 ? -12.785 21.113 10.253 1.00 82.50 285 PHE A O 1
ATOM 2306 N N . GLN A 1 286 ? -13.991 19.699 11.513 1.00 85.12 286 GLN A N 1
ATOM 2307 C CA . GLN A 1 286 ? -13.680 20.300 12.813 1.00 85.12 286 GLN A CA 1
ATOM 2308 C C . GLN A 1 286 ? -12.499 19.593 13.497 1.00 85.12 286 GLN A C 1
ATOM 2310 O O . GLN A 1 286 ? -12.118 19.946 14.608 1.00 85.12 286 GLN A O 1
ATOM 2315 N N . GLY A 1 287 ? -11.914 18.577 12.851 1.00 79.88 287 GLY A N 1
ATOM 2316 C CA . GLY A 1 287 ? -10.830 17.769 13.403 1.00 79.88 287 GLY A CA 1
ATOM 2317 C C . GLY A 1 287 ? -11.291 16.695 14.394 1.00 79.88 287 GLY A C 1
ATOM 2318 O O . GLY A 1 287 ? -10.444 15.966 14.934 1.00 79.88 287 GLY A O 1
ATOM 2319 N N . LEU A 1 288 ? -12.603 16.549 14.609 1.00 78.06 288 LEU A N 1
ATOM 2320 C CA . LEU A 1 288 ? -13.168 15.561 15.520 1.00 78.06 288 LEU A CA 1
ATOM 2321 C C . LEU A 1 288 ? -13.076 14.168 14.904 1.00 78.06 288 LEU A C 1
ATOM 2323 O O . LEU A 1 288 ? -13.305 13.964 13.710 1.00 78.06 288 LEU A O 1
ATOM 2327 N N . GLN A 1 289 ? -12.711 13.195 15.734 1.00 83.38 289 GLN A N 1
ATOM 2328 C CA . GLN A 1 289 ? -12.547 11.817 15.296 1.00 83.38 289 GLN A CA 1
ATOM 2329 C C . GLN A 1 289 ? -13.907 11.127 15.173 1.00 83.38 289 GLN A C 1
ATOM 2331 O O . GLN A 1 289 ? -14.633 10.960 16.151 1.00 83.38 289 GLN A O 1
ATOM 2336 N N . GLN A 1 290 ? -14.201 10.672 13.964 1.00 88.44 290 GLN A N 1
ATOM 2337 C CA . GLN A 1 290 ? -15.420 9.980 13.587 1.00 88.44 290 GLN A CA 1
ATOM 2338 C C . GLN A 1 290 ? -15.129 8.504 13.320 1.00 88.44 290 GLN A C 1
ATOM 2340 O O . GLN A 1 290 ? -14.022 8.137 12.912 1.00 88.44 290 GLN A O 1
ATOM 2345 N N . ARG A 1 291 ? -16.118 7.645 13.589 1.00 90.44 291 ARG A N 1
ATOM 2346 C CA . ARG A 1 291 ? -15.958 6.186 13.528 1.00 90.44 291 ARG A CA 1
ATOM 2347 C C . ARG A 1 291 ? -17.248 5.519 13.087 1.00 90.44 291 ARG A C 1
ATOM 2349 O O . ARG A 1 291 ? -18.320 5.896 13.560 1.00 90.44 291 ARG A O 1
ATOM 2356 N N . ARG A 1 292 ? -17.148 4.515 12.220 1.00 91.88 292 ARG A N 1
ATOM 2357 C CA . ARG A 1 292 ? -18.268 3.657 11.805 1.00 91.88 292 ARG A CA 1
ATOM 2358 C C . ARG A 1 292 ? -17.778 2.240 11.565 1.00 91.88 292 ARG A C 1
ATOM 2360 O O . ARG A 1 292 ? -16.600 2.027 11.301 1.00 91.88 292 ARG A O 1
ATOM 2367 N N . ALA A 1 293 ? -18.693 1.284 11.624 1.00 93.44 293 ALA A N 1
ATOM 2368 C CA . ALA A 1 293 ? -18.416 -0.099 11.277 1.00 93.44 293 ALA A CA 1
ATOM 2369 C C . ALA A 1 293 ? -19.446 -0.607 10.274 1.00 93.44 293 ALA A C 1
ATOM 2371 O O . ALA A 1 293 ? -20.615 -0.226 10.327 1.00 93.44 293 ALA A O 1
ATOM 2372 N N . PHE A 1 294 ? -19.009 -1.484 9.383 1.00 93.19 294 PHE A N 1
ATOM 2373 C CA . PHE A 1 294 ? -19.829 -2.073 8.332 1.00 93.19 294 PHE A CA 1
ATOM 2374 C C . PHE A 1 294 ? -19.469 -3.546 8.161 1.00 93.19 294 PHE A C 1
ATOM 2376 O O . PHE A 1 294 ? -18.362 -3.964 8.517 1.00 93.19 294 PHE A O 1
ATOM 2383 N N . ALA A 1 295 ? -20.377 -4.324 7.572 1.00 92.75 295 ALA A N 1
ATOM 2384 C CA . ALA A 1 295 ? -19.983 -5.636 7.073 1.00 92.75 295 ALA A CA 1
ATOM 2385 C C . ALA A 1 295 ? -19.072 -5.450 5.853 1.00 92.75 295 ALA A C 1
ATOM 2387 O O . ALA A 1 295 ? -19.314 -4.583 5.009 1.00 92.75 295 ALA A O 1
ATOM 2388 N N . LEU A 1 296 ? -18.033 -6.275 5.739 1.00 93.81 296 LEU A N 1
ATOM 2389 C CA . LEU A 1 296 ? -17.031 -6.145 4.683 1.00 93.81 296 LEU A CA 1
ATOM 2390 C C . LEU A 1 296 ? -17.634 -6.092 3.257 1.00 93.81 296 LEU A C 1
ATOM 2392 O O . LEU A 1 296 ? -17.256 -5.185 2.508 1.00 93.81 296 LEU A O 1
ATOM 2396 N N . PRO A 1 297 ? -18.620 -6.940 2.884 1.00 92.75 297 PRO A N 1
ATOM 2397 C CA . PRO A 1 297 ? -19.217 -6.917 1.544 1.00 92.75 297 PRO A CA 1
ATOM 2398 C C . PRO A 1 297 ? -20.049 -5.663 1.235 1.00 92.75 297 PRO A C 1
ATOM 2400 O O . PRO A 1 297 ? -20.320 -5.381 0.070 1.00 92.75 297 PRO A O 1
ATOM 2403 N N . GLU A 1 298 ? -20.473 -4.901 2.250 1.00 90.69 298 GLU A N 1
ATOM 2404 C CA . GLU A 1 298 ? -21.230 -3.659 2.043 1.00 90.69 298 GLU A CA 1
ATOM 2405 C C . GLU A 1 298 ? -20.319 -2.547 1.514 1.00 90.69 298 GLU A C 1
ATOM 2407 O O . GLU A 1 298 ? -20.703 -1.801 0.609 1.00 90.69 298 GLU A O 1
ATOM 2412 N N . VAL A 1 299 ? -19.105 -2.457 2.070 1.00 92.69 299 VAL A N 1
ATOM 2413 C CA . VAL A 1 299 ? -18.095 -1.446 1.719 1.00 92.69 299 VAL A CA 1
ATOM 2414 C C . VAL A 1 299 ? -17.289 -1.865 0.496 1.00 92.69 299 VAL A C 1
ATOM 2416 O O . VAL A 1 299 ? -16.990 -1.014 -0.345 1.00 92.69 299 VAL A O 1
ATOM 2419 N N . PHE A 1 300 ? -16.992 -3.163 0.372 1.00 94.50 300 PHE A N 1
ATOM 2420 C CA . PHE A 1 300 ? -16.252 -3.768 -0.736 1.00 94.50 300 PHE A CA 1
ATOM 2421 C C . PHE A 1 300 ? -17.111 -4.825 -1.459 1.00 94.50 300 PHE A C 1
ATOM 2423 O O . PHE A 1 300 ? -16.908 -6.026 -1.260 1.00 94.50 300 PHE A O 1
ATOM 2430 N N . PRO A 1 301 ? -18.071 -4.402 -2.308 1.00 91.50 301 PRO A N 1
ATOM 2431 C CA . PRO A 1 301 ? -18.908 -5.313 -3.086 1.00 91.50 301 PRO A CA 1
ATOM 2432 C C . PRO A 1 301 ? -18.080 -6.257 -3.960 1.00 91.50 301 PRO A C 1
ATOM 2434 O O . PRO A 1 301 ? -17.040 -5.861 -4.491 1.00 91.50 301 PRO A O 1
ATOM 2437 N N . ASP A 1 302 ? -18.549 -7.500 -4.098 1.00 89.94 302 ASP A N 1
ATOM 2438 C CA . ASP A 1 302 ? -17.871 -8.603 -4.804 1.00 89.94 302 ASP A CA 1
ATOM 2439 C C . ASP A 1 302 ? -16.472 -8.950 -4.248 1.00 89.94 302 ASP A C 1
ATOM 2441 O O . ASP A 1 302 ? -15.725 -9.728 -4.839 1.00 89.94 302 ASP A O 1
ATOM 2445 N N . GLY A 1 303 ? -16.103 -8.361 -3.108 1.00 94.31 303 GLY A N 1
ATOM 2446 C CA . GLY A 1 303 ? -14.818 -8.533 -2.455 1.00 94.31 303 GLY A CA 1
ATOM 2447 C C . GLY A 1 303 ? -14.694 -9.788 -1.602 1.00 94.31 303 GLY A C 1
ATOM 2448 O O . GLY A 1 303 ? -15.570 -10.658 -1.602 1.00 94.31 303 GLY A O 1
ATOM 2449 N N . PRO A 1 304 ? -13.585 -9.891 -0.854 1.00 96.50 304 PRO A N 1
ATOM 2450 C CA . PRO A 1 304 ? -13.383 -11.009 0.044 1.00 96.50 304 PRO A CA 1
ATOM 2451 C C . PRO A 1 304 ? -14.309 -10.923 1.259 1.00 96.50 304 PRO A C 1
ATOM 2453 O O . PRO A 1 304 ? -14.846 -9.863 1.583 1.00 96.50 304 PRO A O 1
ATOM 2456 N N . ARG A 1 305 ? -14.454 -12.045 1.972 1.00 94.62 305 ARG A N 1
ATOM 2457 C CA . ARG A 1 305 ? -15.147 -12.085 3.273 1.00 94.62 305 ARG A CA 1
ATOM 2458 C C . ARG A 1 305 ? -14.219 -11.813 4.455 1.00 94.62 305 ARG A C 1
ATOM 2460 O O . ARG A 1 305 ? -14.706 -11.487 5.531 1.00 94.62 305 ARG A O 1
ATOM 2467 N N . ARG A 1 306 ? -12.904 -11.938 4.255 1.00 96.12 306 ARG A N 1
ATOM 2468 C CA . ARG A 1 306 ? -11.854 -11.684 5.251 1.00 96.12 306 ARG A CA 1
ATOM 2469 C C . ARG A 1 306 ? -10.659 -11.011 4.589 1.00 96.12 306 ARG A C 1
ATOM 2471 O O . ARG A 1 306 ? -10.474 -11.131 3.383 1.00 96.12 306 ARG A O 1
ATOM 2478 N N . VAL A 1 307 ? -9.847 -10.307 5.372 1.00 98.00 307 VAL A N 1
ATOM 2479 C CA . VAL A 1 307 ? -8.667 -9.602 4.858 1.00 98.00 307 VAL A CA 1
ATOM 2480 C C . VAL A 1 307 ? -7.464 -9.909 5.737 1.00 98.00 307 VAL A C 1
ATOM 2482 O O . VAL A 1 307 ? -7.454 -9.510 6.892 1.00 98.00 307 VAL A O 1
ATOM 2485 N N . ASN A 1 308 ? -6.444 -10.587 5.205 1.00 96.75 308 ASN A N 1
ATOM 2486 C CA . ASN A 1 308 ? -5.196 -10.873 5.938 1.00 96.75 308 ASN A CA 1
ATOM 2487 C C . ASN A 1 308 ? -4.078 -9.856 5.673 1.00 96.75 308 ASN A C 1
ATOM 2489 O O . ASN A 1 308 ? -3.074 -9.852 6.374 1.00 96.75 308 ASN A O 1
ATOM 2493 N N . ALA A 1 309 ? -4.207 -9.046 4.622 1.00 97.94 309 ALA A N 1
ATOM 2494 C CA . ALA A 1 309 ? -3.324 -7.919 4.357 1.00 97.94 309 ALA A CA 1
ATOM 2495 C C . ALA A 1 309 ? -4.067 -6.879 3.515 1.00 97.94 309 ALA A C 1
ATOM 2497 O O . ALA A 1 309 ? -4.807 -7.223 2.591 1.00 97.94 309 ALA A O 1
ATOM 2498 N N . ALA A 1 310 ? -3.842 -5.604 3.812 1.00 98.06 310 ALA A N 1
ATOM 2499 C CA . ALA A 1 310 ? -4.416 -4.490 3.074 1.00 98.06 310 ALA A CA 1
ATOM 2500 C C . ALA A 1 310 ? -3.365 -3.405 2.873 1.00 98.06 310 ALA A C 1
ATOM 2502 O O . ALA A 1 310 ? -2.511 -3.197 3.728 1.00 98.06 310 ALA A O 1
ATOM 2503 N N . PHE A 1 311 ? -3.419 -2.724 1.734 1.00 97.31 311 PHE A N 1
ATOM 2504 C CA . PHE A 1 311 ? -2.612 -1.536 1.478 1.00 97.31 311 PHE A CA 1
ATOM 2505 C C . PHE A 1 311 ? -3.176 -0.752 0.309 1.00 97.31 311 PHE A C 1
ATOM 2507 O O . PHE A 1 311 ? -3.797 -1.304 -0.596 1.00 97.31 311 PHE A O 1
ATOM 2514 N N . THR A 1 312 ? -2.912 0.546 0.293 1.00 94.06 312 THR A N 1
ATOM 2515 C CA . THR A 1 312 ? -3.339 1.425 -0.788 1.00 94.06 312 THR A CA 1
ATOM 2516 C C . THR A 1 312 ? -2.115 1.929 -1.525 1.00 94.06 312 THR A C 1
ATOM 2518 O O . THR A 1 312 ? -1.169 2.436 -0.925 1.00 94.06 312 THR A O 1
ATOM 2521 N N . ASN A 1 313 ? -2.134 1.802 -2.849 1.00 86.06 313 ASN A N 1
ATOM 2522 C CA . ASN A 1 313 ? -1.203 2.536 -3.687 1.00 86.06 313 ASN A CA 1
ATOM 2523 C C . ASN A 1 313 ? -1.667 3.995 -3.704 1.00 86.06 313 ASN A C 1
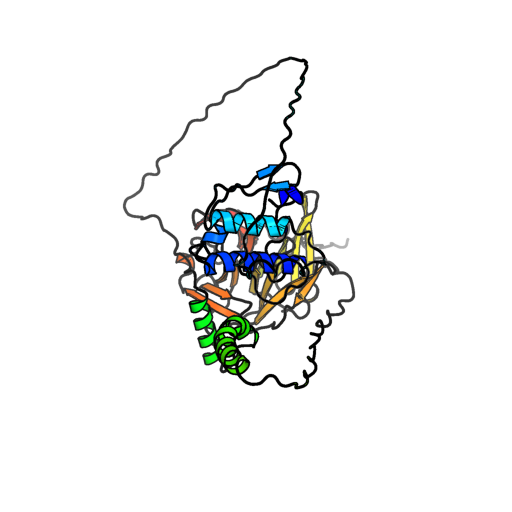ATOM 2525 O O . ASN A 1 313 ? -2.613 4.326 -4.421 1.00 86.06 313 ASN A O 1
ATOM 2529 N N . ARG A 1 314 ? -1.012 4.853 -2.914 1.00 80.94 314 ARG A N 1
ATOM 2530 C CA . ARG A 1 314 ? -1.419 6.254 -2.734 1.00 80.94 314 ARG A CA 1
ATOM 2531 C C . ARG A 1 314 ? -1.342 7.065 -4.021 1.00 80.94 314 ARG A C 1
ATOM 2533 O O . ARG A 1 314 ? -2.134 7.984 -4.167 1.00 80.94 314 ARG A O 1
ATOM 2540 N N . LYS A 1 315 ? -0.445 6.677 -4.935 1.00 71.31 315 LYS A N 1
ATOM 2541 C CA . LYS A 1 315 ? -0.283 7.274 -6.265 1.00 71.31 315 LYS A CA 1
ATOM 2542 C C . LYS A 1 315 ? -1.545 7.037 -7.108 1.00 71.31 315 LYS A C 1
ATOM 2544 O O . LYS A 1 315 ? -2.281 7.942 -7.455 1.00 71.31 315 LYS A O 1
ATOM 2549 N N . SER A 1 316 ? -1.898 5.767 -7.318 1.00 74.00 316 SER A N 1
ATOM 2550 C CA . SER A 1 316 ? -3.062 5.404 -8.154 1.00 74.00 316 SER A CA 1
ATOM 2551 C C . SER A 1 316 ? -4.433 5.461 -7.456 1.00 74.00 316 SER A C 1
ATOM 2553 O O . SER A 1 316 ? -5.458 5.206 -8.092 1.00 74.00 316 SER A O 1
ATOM 2555 N N . GLY A 1 317 ? -4.460 5.636 -6.132 1.00 82.19 317 GLY A N 1
ATOM 2556 C CA . GLY A 1 317 ? -5.660 5.518 -5.297 1.00 82.19 317 GLY A CA 1
ATOM 2557 C C . GLY A 1 317 ? -6.299 4.122 -5.246 1.00 82.19 317 GLY A C 1
ATOM 2558 O O . GLY A 1 317 ? -7.405 3.972 -4.727 1.00 82.19 317 GLY A O 1
ATOM 2559 N N . VAL A 1 318 ? -5.640 3.094 -5.794 1.00 86.81 318 VAL A N 1
ATOM 2560 C CA . VAL A 1 318 ? -6.129 1.711 -5.756 1.00 86.81 318 VAL A CA 1
ATOM 2561 C C . VAL A 1 318 ? -5.841 1.118 -4.383 1.00 86.81 318 VAL A C 1
ATOM 2563 O O . VAL A 1 318 ? -4.682 1.041 -3.974 1.00 86.81 318 VAL A O 1
ATOM 2566 N N . THR A 1 319 ? -6.888 0.654 -3.709 1.00 96.75 319 THR A N 1
ATOM 2567 C CA . THR A 1 319 ? -6.803 -0.110 -2.462 1.00 96.75 319 THR A CA 1
ATOM 2568 C C . THR A 1 319 ? -6.761 -1.598 -2.789 1.00 96.75 319 THR A C 1
ATOM 2570 O O . THR A 1 319 ? -7.560 -2.094 -3.581 1.00 96.75 319 THR A O 1
ATOM 2573 N N . ILE A 1 320 ? -5.802 -2.311 -2.212 1.00 97.81 320 ILE A N 1
ATOM 2574 C CA . ILE A 1 320 ? -5.580 -3.737 -2.405 1.00 97.81 320 ILE A CA 1
ATOM 2575 C C . ILE A 1 320 ? -5.960 -4.448 -1.112 1.00 97.81 320 ILE A C 1
ATOM 2577 O O . ILE A 1 320 ? -5.457 -4.090 -0.048 1.00 97.81 320 ILE A O 1
ATOM 2581 N N . LEU A 1 321 ? -6.818 -5.460 -1.224 1.00 98.44 321 LEU A N 1
ATOM 2582 C CA . LEU A 1 321 ? -7.179 -6.365 -0.135 1.00 98.44 321 LEU A CA 1
ATOM 2583 C C . LEU A 1 321 ? -6.751 -7.780 -0.517 1.00 98.44 321 LEU A C 1
ATOM 2585 O O . LEU A 1 321 ? -6.965 -8.203 -1.656 1.00 98.44 321 LEU A O 1
ATOM 2589 N N . LEU A 1 322 ? -6.144 -8.506 0.414 1.00 98.06 322 LEU A N 1
ATOM 2590 C CA . LEU A 1 322 ? -5.776 -9.903 0.229 1.00 98.06 322 LEU A CA 1
ATOM 2591 C C . LEU A 1 322 ? -6.651 -10.790 1.104 1.00 98.06 322 LEU A C 1
ATOM 2593 O O . LEU A 1 322 ? -6.858 -10.478 2.273 1.00 98.06 322 LEU A O 1
ATOM 2597 N N . ASP A 1 323 ? -7.100 -11.897 0.518 1.00 97.06 323 ASP A N 1
ATOM 2598 C CA . ASP A 1 323 ? -7.696 -13.039 1.210 1.00 97.06 323 ASP A CA 1
ATOM 2599 C C . ASP A 1 323 ? -6.867 -14.286 0.885 1.00 97.06 323 ASP A C 1
ATOM 2601 O O . ASP A 1 323 ? -6.951 -14.869 -0.203 1.00 97.06 323 ASP A O 1
ATOM 2605 N N . TYR A 1 324 ? -5.965 -14.618 1.802 1.00 95.62 324 TYR A N 1
ATOM 2606 C CA . TYR A 1 324 ? -4.859 -15.554 1.646 1.00 95.62 324 TYR A CA 1
ATOM 2607 C C . TYR A 1 324 ? -4.014 -15.263 0.396 1.00 95.62 324 TYR A C 1
ATOM 2609 O O . TYR A 1 324 ? -3.144 -14.390 0.416 1.00 95.62 324 TYR A O 1
ATOM 2617 N N . ARG A 1 325 ? -4.251 -16.009 -0.692 1.00 95.50 325 ARG A N 1
ATOM 2618 C CA . ARG A 1 325 ? -3.563 -15.854 -1.984 1.00 95.50 325 ARG A CA 1
ATOM 2619 C C . ARG A 1 325 ? -4.370 -15.065 -3.009 1.00 95.50 325 ARG A C 1
ATOM 2621 O O . ARG A 1 325 ? -3.854 -14.783 -4.083 1.00 95.50 325 ARG A O 1
ATOM 2628 N N . THR A 1 326 ? -5.598 -14.676 -2.696 1.00 97.38 326 THR A N 1
ATOM 2629 C CA . THR A 1 326 ? -6.459 -13.949 -3.626 1.00 97.38 326 THR A CA 1
ATOM 2630 C C . THR A 1 326 ? -6.288 -12.445 -3.433 1.00 97.38 326 THR A C 1
ATOM 2632 O O . THR A 1 326 ? -6.482 -11.923 -2.341 1.00 97.38 326 THR A O 1
ATOM 2635 N N . VAL A 1 327 ? -5.926 -11.741 -4.503 1.00 96.75 327 VAL A N 1
ATOM 2636 C CA . VAL A 1 327 ? -5.688 -10.298 -4.551 1.00 96.75 327 VAL A CA 1
ATOM 2637 C C . VAL A 1 327 ? -6.892 -9.593 -5.160 1.00 96.75 327 VAL A C 1
ATOM 2639 O O . VAL A 1 327 ? -7.196 -9.744 -6.350 1.00 96.75 327 VAL A O 1
ATOM 2642 N N . TYR A 1 328 ? -7.529 -8.756 -4.354 1.00 97.56 328 TYR A N 1
ATOM 2643 C CA . TYR A 1 328 ? -8.624 -7.890 -4.755 1.00 97.56 328 TYR A CA 1
ATOM 2644 C C . TYR A 1 328 ? -8.126 -6.458 -4.895 1.00 97.56 328 TYR A C 1
ATOM 2646 O O . TYR A 1 328 ? -7.352 -5.967 -4.077 1.00 97.56 328 TYR A O 1
ATOM 2654 N N . ARG A 1 329 ? -8.571 -5.775 -5.944 1.00 93.88 329 ARG A N 1
ATOM 2655 C CA . ARG A 1 329 ? -8.217 -4.386 -6.228 1.00 93.88 329 ARG A CA 1
ATOM 2656 C C . ARG A 1 329 ? -9.484 -3.565 -6.274 1.00 93.88 329 ARG A C 1
ATOM 2658 O O . ARG A 1 329 ? -10.393 -3.887 -7.030 1.00 93.88 329 ARG A O 1
ATOM 2665 N N . PHE A 1 330 ? -9.498 -2.475 -5.530 1.00 94.75 330 PHE A N 1
ATOM 2666 C CA . PHE A 1 330 ? -10.640 -1.595 -5.378 1.00 94.75 330 PHE A CA 1
ATOM 2667 C C . PHE A 1 330 ? -10.274 -0.157 -5.697 1.00 94.75 330 PHE A C 1
ATOM 2669 O O . PHE A 1 330 ? -9.146 0.287 -5.483 1.00 94.75 330 PHE A O 1
ATOM 2676 N N . ARG A 1 331 ? -11.253 0.584 -6.202 1.00 87.75 331 ARG A N 1
ATOM 2677 C CA . ARG A 1 331 ? -11.186 2.035 -6.358 1.00 87.75 331 ARG A CA 1
ATOM 2678 C C . ARG A 1 331 ? -12.325 2.674 -5.592 1.00 87.75 331 ARG A C 1
ATOM 2680 O O . ARG A 1 331 ? -13.411 2.106 -5.519 1.00 87.75 331 ARG A O 1
ATOM 2687 N N . TRP A 1 332 ? -12.065 3.850 -5.041 1.00 88.00 332 TRP A N 1
ATOM 2688 C CA . TRP A 1 332 ? -13.079 4.646 -4.366 1.00 88.00 332 TRP A CA 1
ATOM 2689 C C . TRP A 1 332 ? -13.930 5.407 -5.386 1.00 88.00 332 TRP A C 1
ATOM 2691 O O . TRP A 1 332 ? -13.396 6.134 -6.226 1.00 88.00 332 TRP A O 1
ATOM 2701 N N . ASP A 1 333 ? -15.250 5.261 -5.309 1.00 83.44 333 ASP A N 1
ATOM 2702 C CA . ASP A 1 333 ? -16.201 6.097 -6.035 1.00 83.44 333 ASP A CA 1
ATOM 2703 C C . ASP A 1 333 ? -16.685 7.230 -5.119 1.00 83.44 333 ASP A C 1
ATOM 2705 O O . ASP A 1 333 ? -17.341 6.997 -4.100 1.00 83.44 333 ASP A O 1
ATOM 2709 N N . LYS A 1 334 ? -16.361 8.475 -5.488 1.00 81.94 334 LYS A N 1
ATOM 2710 C CA . LYS A 1 334 ? -16.747 9.671 -4.724 1.00 81.94 334 LYS A CA 1
ATOM 2711 C C . LYS A 1 334 ? -18.260 9.917 -4.743 1.00 81.94 334 LYS A C 1
ATOM 2713 O O . LYS A 1 334 ? -18.789 10.405 -3.749 1.00 81.94 334 LYS A O 1
ATOM 2718 N N . SER A 1 335 ? -18.948 9.581 -5.835 1.00 79.38 335 SER A N 1
ATOM 2719 C CA . SER A 1 335 ? -20.386 9.819 -5.999 1.00 79.38 335 SER A CA 1
ATOM 2720 C C . SER A 1 335 ? -21.206 8.885 -5.113 1.00 79.38 335 SER A C 1
ATOM 2722 O O . SER A 1 335 ? -22.137 9.331 -4.449 1.00 79.38 335 SER A O 1
ATOM 2724 N N . TYR A 1 336 ? -20.829 7.606 -5.053 1.00 76.69 336 TYR A N 1
ATOM 2725 C CA . TYR A 1 336 ? -21.525 6.606 -4.231 1.00 76.69 336 TYR A CA 1
ATOM 2726 C C . TYR A 1 336 ? -20.929 6.432 -2.831 1.00 76.69 336 TYR A C 1
ATOM 2728 O O . TYR A 1 336 ? -21.486 5.685 -2.025 1.00 76.69 336 TYR A O 1
ATOM 2736 N N . LYS A 1 337 ? -19.805 7.107 -2.543 1.00 82.62 337 LYS A N 1
ATOM 2737 C CA . LYS A 1 337 ? -19.024 6.967 -1.304 1.00 82.62 337 LYS A CA 1
ATOM 2738 C C . LYS A 1 337 ? -18.778 5.493 -0.966 1.00 82.62 337 LYS A C 1
ATOM 2740 O O . LYS A 1 337 ? -19.052 5.041 0.145 1.00 82.62 337 LYS A O 1
ATOM 2745 N N . ARG A 1 338 ? -18.343 4.726 -1.968 1.00 85.94 338 ARG A N 1
ATOM 2746 C CA . ARG A 1 338 ? -18.179 3.272 -1.865 1.00 85.94 338 ARG A CA 1
ATOM 2747 C C . ARG A 1 338 ? -17.064 2.782 -2.769 1.00 85.94 338 ARG A C 1
ATOM 2749 O O . ARG A 1 338 ? -16.767 3.404 -3.789 1.00 85.94 338 ARG A O 1
ATOM 2756 N N . PHE A 1 339 ? -16.463 1.653 -2.414 1.00 92.00 339 PHE A N 1
ATOM 2757 C CA . PHE A 1 339 ? -15.505 1.000 -3.288 1.00 92.00 339 PHE A CA 1
ATOM 2758 C C . PHE A 1 339 ? -16.202 0.206 -4.392 1.00 92.00 339 PHE A C 1
ATOM 2760 O O . PHE A 1 339 ? -17.303 -0.313 -4.220 1.00 92.00 339 PHE A O 1
ATOM 2767 N N . TYR A 1 340 ? -15.527 0.085 -5.529 1.00 88.12 340 TYR A N 1
ATOM 2768 C CA . TYR A 1 340 ? -15.889 -0.843 -6.593 1.00 88.12 340 TYR A CA 1
ATOM 2769 C C . TYR A 1 340 ? -14.656 -1.607 -7.058 1.00 88.12 340 TYR A C 1
ATOM 2771 O O . TYR A 1 340 ? -13.530 -1.091 -7.035 1.00 88.12 340 TYR A O 1
ATOM 2779 N N . MET A 1 341 ? -14.869 -2.853 -7.470 1.00 88.56 341 MET A N 1
ATOM 2780 C CA . MET A 1 341 ? -13.793 -3.721 -7.918 1.00 88.56 341 MET A CA 1
ATOM 2781 C C . MET A 1 341 ? -13.176 -3.203 -9.225 1.00 88.56 341 MET A C 1
ATOM 2783 O O . MET A 1 341 ? -13.864 -2.864 -10.190 1.00 88.56 341 MET A O 1
ATOM 2787 N N . ALA A 1 342 ? -11.848 -3.133 -9.260 1.00 82.19 342 ALA A N 1
ATOM 2788 C CA . ALA A 1 342 ? -11.090 -2.774 -10.445 1.00 82.19 342 ALA A CA 1
ATOM 2789 C C . ALA A 1 342 ? -11.083 -3.927 -11.461 1.00 82.19 342 ALA A C 1
ATOM 2791 O O . ALA A 1 342 ? -11.168 -5.104 -11.115 1.00 82.19 342 ALA A O 1
ATOM 2792 N N . ARG A 1 343 ? -10.917 -3.593 -12.744 1.00 76.69 343 ARG A N 1
ATOM 2793 C CA . ARG A 1 343 ? -10.863 -4.590 -13.823 1.00 76.69 343 ARG A CA 1
ATOM 2794 C C . ARG A 1 343 ? -9.759 -5.624 -13.593 1.00 76.69 343 ARG A C 1
ATOM 2796 O O . ARG A 1 343 ? -8.670 -5.284 -13.132 1.00 76.69 343 ARG A O 1
ATOM 2803 N N . ARG A 1 344 ? -10.026 -6.858 -14.040 1.00 75.44 344 ARG A N 1
ATOM 2804 C CA . ARG A 1 344 ? -9.119 -8.016 -13.925 1.00 75.44 344 ARG A CA 1
ATOM 2805 C C . ARG A 1 344 ? -8.753 -8.342 -12.478 1.00 75.44 344 ARG A C 1
ATOM 2807 O O . ARG A 1 344 ? -7.615 -8.716 -12.209 1.00 75.44 344 ARG A O 1
ATOM 2814 N N . SER A 1 345 ? -9.714 -8.167 -11.585 1.00 84.62 345 SER A N 1
ATOM 2815 C CA . SER A 1 345 ? -9.684 -8.587 -10.194 1.00 84.62 345 SER A CA 1
ATOM 2816 C C . SER A 1 345 ? -10.903 -9.494 -9.956 1.00 84.62 345 SER A C 1
ATOM 2818 O O . SER A 1 345 ? -11.894 -9.318 -10.670 1.00 84.62 345 SER A O 1
ATOM 2820 N N . PRO A 1 346 ? -10.840 -10.461 -9.026 1.00 95.44 346 PRO A N 1
ATOM 2821 C CA . PRO A 1 346 ? -9.660 -10.882 -8.265 1.00 95.44 346 PRO A CA 1
ATOM 2822 C C . PRO A 1 346 ? -8.584 -11.573 -9.121 1.00 95.44 346 PRO A C 1
ATOM 2824 O O . PRO A 1 346 ? -8.820 -11.955 -10.266 1.00 95.44 346 PRO A O 1
ATOM 2827 N N . ARG A 1 347 ? -7.374 -11.714 -8.567 1.00 90.94 347 ARG A N 1
ATOM 2828 C CA . ARG A 1 347 ? -6.274 -12.521 -9.131 1.00 90.94 347 ARG A CA 1
ATOM 2829 C C . ARG A 1 347 ? -5.642 -13.391 -8.057 1.00 90.94 347 ARG A C 1
ATOM 2831 O O . ARG A 1 347 ? -5.687 -13.030 -6.891 1.00 90.94 347 ARG A O 1
ATOM 2838 N N . GLN A 1 348 ? -5.017 -14.497 -8.442 1.00 94.44 348 GLN A N 1
ATOM 2839 C CA . GLN A 1 348 ? -4.217 -15.306 -7.519 1.00 94.44 348 GLN A CA 1
ATOM 2840 C C . GLN A 1 348 ? -2.780 -14.790 -7.461 1.00 94.44 348 GLN A C 1
ATOM 2842 O O . GLN A 1 348 ? -2.193 -14.525 -8.507 1.00 94.44 348 GLN A O 1
ATOM 2847 N N . LEU A 1 349 ? -2.201 -14.673 -6.265 1.00 94.50 349 LEU A N 1
ATOM 2848 C CA . LEU A 1 349 ? -0.796 -14.316 -6.080 1.00 94.50 349 LEU A CA 1
ATOM 2849 C C . LEU A 1 349 ? 0.093 -15.309 -6.840 1.00 94.50 349 LEU A C 1
ATOM 2851 O O . LEU A 1 349 ? -0.088 -16.524 -6.672 1.00 94.50 349 LEU A O 1
ATOM 2855 N N . PRO A 1 350 ? 1.089 -14.826 -7.605 1.00 91.50 350 PRO A N 1
ATOM 2856 C CA . PRO A 1 350 ? 1.981 -15.691 -8.366 1.00 91.50 350 PRO A CA 1
ATOM 2857 C C . PRO A 1 350 ? 2.683 -16.693 -7.444 1.00 91.50 350 PRO A C 1
ATOM 2859 O O . PRO A 1 350 ? 3.030 -16.366 -6.308 1.00 91.50 350 PRO A O 1
ATOM 2862 N N . SER A 1 351 ? 2.926 -17.909 -7.937 1.00 89.94 351 SER A N 1
ATOM 2863 C CA . SER A 1 351 ? 3.568 -18.998 -7.175 1.00 89.94 351 SER A CA 1
ATOM 2864 C C . SER A 1 351 ? 4.962 -18.644 -6.646 1.00 89.94 351 SER A C 1
ATOM 2866 O O . SER A 1 351 ? 5.392 -19.203 -5.646 1.00 89.94 351 SER A O 1
ATOM 2868 N N . GLN A 1 352 ? 5.627 -17.669 -7.273 1.00 88.75 352 GLN A N 1
ATOM 2869 C CA . GLN A 1 352 ? 6.902 -17.083 -6.835 1.00 88.75 352 GLN A CA 1
ATOM 2870 C C . GLN A 1 352 ? 6.827 -16.466 -5.433 1.00 88.75 352 GLN A C 1
ATOM 2872 O O . GLN A 1 352 ? 7.839 -16.371 -4.748 1.00 88.75 352 GLN A O 1
ATOM 2877 N N . ILE A 1 353 ? 5.639 -16.023 -5.017 1.00 94.38 353 ILE A N 1
ATOM 2878 C CA . ILE A 1 353 ? 5.383 -15.591 -3.649 1.00 94.38 353 ILE A CA 1
ATOM 2879 C C . ILE A 1 353 ? 4.995 -16.852 -2.874 1.00 94.38 353 ILE A C 1
ATOM 2881 O O . ILE A 1 353 ? 3.851 -17.318 -2.923 1.00 94.38 353 ILE A O 1
ATOM 2885 N N . ASP A 1 354 ? 5.988 -17.437 -2.211 1.00 93.81 354 ASP A N 1
ATOM 2886 C CA . ASP A 1 354 ? 5.914 -18.718 -1.498 1.00 93.81 354 ASP A CA 1
ATOM 2887 C C . ASP A 1 354 ? 5.394 -18.588 -0.056 1.00 93.81 354 ASP A C 1
ATOM 2889 O O . ASP A 1 354 ? 5.324 -19.569 0.681 1.00 93.81 354 ASP A O 1
ATOM 2893 N N . PHE A 1 355 ? 4.989 -17.385 0.351 1.00 96.12 355 PHE A N 1
ATOM 2894 C CA . PHE A 1 355 ? 4.484 -17.094 1.686 1.00 96.12 355 PHE A CA 1
ATOM 2895 C C . PHE A 1 355 ? 3.117 -16.405 1.656 1.00 96.12 355 PHE A C 1
ATOM 2897 O O . PHE A 1 355 ? 2.732 -15.782 0.668 1.00 96.12 355 PHE A O 1
ATOM 2904 N N . LEU A 1 356 ? 2.390 -16.489 2.773 1.00 95.81 356 LEU A N 1
ATOM 2905 C CA . LEU A 1 356 ? 1.152 -15.740 2.990 1.00 95.81 356 LEU A CA 1
ATOM 2906 C C . LEU A 1 356 ? 1.478 -14.365 3.589 1.00 95.81 356 LEU A C 1
ATOM 2908 O O . LEU A 1 356 ? 2.044 -14.314 4.687 1.00 95.81 356 LEU A O 1
ATOM 2912 N N . PRO A 1 357 ? 1.157 -13.253 2.906 1.00 96.75 357 PRO A N 1
ATOM 2913 C CA . PRO A 1 357 ? 1.389 -11.924 3.456 1.00 96.75 357 PRO A CA 1
ATOM 2914 C C . PRO A 1 357 ? 0.553 -11.689 4.719 1.00 96.75 357 PRO A C 1
ATOM 2916 O O . PRO A 1 357 ? -0.614 -12.064 4.768 1.00 96.75 357 PRO A O 1
ATOM 2919 N N . ARG A 1 358 ? 1.142 -11.053 5.731 1.00 96.31 358 ARG A N 1
ATOM 2920 C CA . ARG A 1 358 ? 0.445 -10.584 6.946 1.00 96.31 358 ARG A CA 1
ATOM 2921 C C . ARG A 1 358 ? 0.255 -9.071 6.974 1.00 96.31 358 ARG A C 1
ATOM 2923 O O . ARG A 1 358 ? -0.545 -8.557 7.738 1.00 96.31 358 ARG A O 1
ATOM 2930 N N . MET A 1 359 ? 1.025 -8.360 6.161 1.00 96.00 359 MET A N 1
ATOM 2931 C CA . MET A 1 359 ? 0.905 -6.924 5.985 1.00 96.00 359 MET A CA 1
ATOM 2932 C C . MET A 1 359 ? 1.210 -6.566 4.538 1.00 96.00 359 MET A C 1
ATOM 2934 O O . MET A 1 359 ? 1.951 -7.272 3.840 1.00 96.00 359 MET A O 1
ATOM 2938 N N . GLY A 1 360 ? 0.691 -5.420 4.123 1.00 96.44 360 GLY A N 1
ATOM 2939 C CA . GLY A 1 360 ? 1.220 -4.708 2.979 1.00 96.44 360 GLY A CA 1
ATOM 2940 C C . GLY A 1 360 ? 1.307 -3.219 3.268 1.00 96.44 360 GLY A C 1
ATOM 2941 O O . GLY A 1 360 ? 0.636 -2.707 4.161 1.00 96.44 360 GLY A O 1
ATOM 2942 N N . PHE A 1 361 ? 2.150 -2.519 2.519 1.00 95.56 361 PHE A N 1
ATOM 2943 C CA . PHE A 1 361 ? 2.253 -1.063 2.583 1.00 95.56 361 PHE A CA 1
ATOM 2944 C C . PHE A 1 361 ? 2.983 -0.516 1.360 1.00 95.56 361 PHE A C 1
ATOM 2946 O O . PHE A 1 361 ? 3.698 -1.234 0.664 1.00 95.56 361 PHE A O 1
ATOM 2953 N N . GLN A 1 362 ? 2.818 0.778 1.096 1.00 91.50 362 GLN A N 1
ATOM 2954 C CA . GLN A 1 362 ? 3.649 1.482 0.129 1.00 91.50 362 GLN A CA 1
ATOM 2955 C C . GLN A 1 362 ? 4.903 2.025 0.818 1.00 91.50 362 GLN A C 1
ATOM 2957 O O . GLN A 1 362 ? 4.814 2.815 1.753 1.00 91.50 362 GLN A O 1
ATOM 2962 N N . TRP A 1 363 ? 6.076 1.611 0.353 1.00 87.88 363 TRP A N 1
ATOM 2963 C CA . TRP A 1 363 ? 7.352 2.147 0.808 1.00 87.88 363 TRP A CA 1
ATOM 2964 C C . TRP A 1 363 ? 7.594 3.567 0.290 1.00 87.88 363 TRP A C 1
ATOM 2966 O O . TRP A 1 363 ? 6.964 3.998 -0.677 1.00 87.88 363 TRP A O 1
ATOM 2976 N N . LYS A 1 364 ? 8.550 4.282 0.896 1.00 77.31 364 LYS A N 1
ATOM 2977 C CA . LYS A 1 364 ? 8.874 5.677 0.552 1.00 77.31 364 LYS A CA 1
ATOM 2978 C C . LYS A 1 364 ? 9.264 5.889 -0.911 1.00 77.31 364 LYS A C 1
ATOM 2980 O O . LYS A 1 364 ? 8.946 6.913 -1.495 1.00 77.31 364 LYS A O 1
ATOM 2985 N N . ASP A 1 365 ? 9.871 4.875 -1.518 1.00 71.69 365 ASP A N 1
ATOM 2986 C CA . ASP A 1 365 ? 10.268 4.876 -2.929 1.00 71.69 365 ASP A CA 1
ATOM 2987 C C . ASP A 1 365 ? 9.117 4.495 -3.886 1.00 71.69 365 ASP A C 1
ATOM 2989 O O . ASP A 1 365 ? 9.335 4.247 -5.070 1.00 71.69 365 ASP A O 1
ATOM 2993 N N . GLY A 1 366 ? 7.890 4.363 -3.375 1.00 77.56 366 GLY A N 1
ATOM 2994 C CA . GLY A 1 366 ? 6.698 4.000 -4.143 1.00 77.56 366 GLY A CA 1
ATOM 2995 C C . GLY A 1 366 ? 6.508 2.497 -4.363 1.00 77.56 366 GLY A C 1
ATOM 2996 O O . GLY A 1 366 ? 5.440 2.089 -4.824 1.00 77.56 366 GLY A O 1
ATOM 2997 N N . HIS A 1 367 ? 7.495 1.669 -4.003 1.00 82.38 367 HIS A N 1
ATOM 2998 C CA . HIS A 1 367 ? 7.387 0.210 -4.038 1.00 82.38 367 HIS A CA 1
ATOM 2999 C C . HIS A 1 367 ? 6.257 -0.272 -3.130 1.00 82.38 367 HIS A C 1
ATOM 3001 O O . HIS A 1 367 ? 6.198 0.088 -1.959 1.00 82.38 367 HIS A O 1
ATOM 3007 N N . LEU A 1 368 ? 5.380 -1.124 -3.650 1.00 91.56 368 LEU A N 1
ATOM 3008 C CA . LEU A 1 368 ? 4.346 -1.761 -2.843 1.00 91.56 368 LEU A CA 1
ATOM 3009 C C . LEU A 1 368 ? 4.921 -3.051 -2.274 1.00 91.56 368 LEU A C 1
ATOM 3011 O O . LEU A 1 368 ? 5.443 -3.877 -3.020 1.00 91.56 368 LEU A O 1
ATOM 3015 N N . ILE A 1 369 ? 4.880 -3.186 -0.958 1.00 96.19 369 ILE A N 1
ATOM 3016 C CA . ILE A 1 369 ? 5.515 -4.265 -0.214 1.00 96.19 369 ILE A CA 1
ATOM 3017 C C . ILE A 1 369 ? 4.435 -5.191 0.320 1.00 96.19 369 ILE A C 1
ATOM 3019 O O . ILE A 1 369 ? 3.444 -4.730 0.879 1.00 96.19 369 ILE A O 1
ATOM 3023 N N . LEU A 1 370 ? 4.652 -6.494 0.168 1.00 97.69 370 LEU A N 1
ATOM 3024 C CA . LEU A 1 370 ? 3.949 -7.553 0.884 1.00 97.69 370 LEU A CA 1
ATOM 3025 C C . LEU A 1 370 ? 4.959 -8.271 1.774 1.00 97.69 370 LEU A C 1
ATOM 3027 O O . LEU A 1 370 ? 6.048 -8.609 1.311 1.00 97.69 370 LEU A O 1
ATOM 3031 N N . SER A 1 371 ? 4.615 -8.516 3.035 1.00 97.25 371 SER A N 1
ATOM 3032 C CA . SER A 1 371 ? 5.536 -9.114 4.007 1.00 97.25 371 SER A CA 1
ATOM 3033 C C . SER A 1 371 ? 4.810 -10.049 4.969 1.00 97.25 371 SER A C 1
ATOM 3035 O O . SER A 1 371 ? 3.643 -9.835 5.298 1.00 97.25 371 SER A O 1
ATOM 3037 N N . ASN A 1 372 ? 5.507 -11.085 5.436 1.00 96.06 372 ASN A N 1
ATOM 3038 C CA . ASN A 1 372 ? 5.100 -11.907 6.583 1.00 96.06 372 ASN A CA 1
ATOM 3039 C C . ASN A 1 372 ? 6.030 -11.717 7.799 1.00 96.06 372 ASN A C 1
ATOM 3041 O O . ASN A 1 372 ? 6.086 -12.583 8.673 1.00 96.06 372 ASN A O 1
ATOM 3045 N N . ASN A 1 373 ? 6.780 -10.608 7.823 1.00 91.75 373 ASN A N 1
ATOM 3046 C CA . ASN A 1 373 ? 7.833 -10.231 8.779 1.00 91.75 373 ASN A CA 1
ATOM 3047 C C . ASN A 1 373 ? 9.166 -10.968 8.641 1.00 91.75 373 ASN A C 1
ATOM 3049 O O . ASN A 1 373 ? 10.184 -10.455 9.095 1.00 91.75 373 ASN A O 1
ATOM 3053 N N . LYS A 1 374 ? 9.191 -12.155 8.027 1.00 94.50 374 LYS A N 1
ATOM 3054 C CA . LYS A 1 374 ? 10.444 -12.870 7.735 1.00 94.50 374 LYS A CA 1
ATOM 3055 C C . LYS A 1 374 ? 10.904 -12.571 6.317 1.00 94.50 374 LYS A C 1
ATOM 3057 O O . LYS A 1 374 ? 12.013 -12.095 6.116 1.00 94.50 374 LYS A O 1
ATOM 3062 N N . LYS A 1 375 ? 10.012 -12.793 5.357 1.00 96.81 375 LYS A N 1
ATOM 3063 C CA . LYS A 1 375 ? 10.198 -12.539 3.934 1.00 96.81 375 LYS A CA 1
ATOM 3064 C C . LYS A 1 375 ? 9.396 -11.316 3.515 1.00 96.81 375 LYS A C 1
ATOM 3066 O O . LYS A 1 375 ? 8.338 -11.036 4.085 1.00 96.81 375 LYS A O 1
ATOM 3071 N N . PHE A 1 376 ? 9.862 -10.633 2.478 1.00 97.25 376 PHE A N 1
ATOM 3072 C CA . PHE A 1 376 ? 9.051 -9.644 1.784 1.00 97.25 376 PHE A CA 1
ATOM 3073 C C . PHE A 1 376 ? 9.226 -9.731 0.274 1.00 97.25 376 PHE A C 1
ATOM 3075 O O . PHE A 1 376 ? 10.215 -10.256 -0.242 1.00 97.25 376 PHE A O 1
ATOM 3082 N N . VAL A 1 377 ? 8.254 -9.161 -0.427 1.00 96.75 377 VAL A N 1
ATOM 3083 C CA . VAL A 1 377 ? 8.278 -8.981 -1.871 1.00 96.75 377 VAL A CA 1
ATOM 3084 C C . VAL A 1 377 ? 7.809 -7.571 -2.215 1.00 96.75 377 VAL A C 1
ATOM 3086 O O . VAL A 1 377 ? 6.808 -7.088 -1.687 1.00 96.75 377 VAL A O 1
ATOM 3089 N N . SER A 1 378 ? 8.531 -6.898 -3.108 1.00 93.94 378 SER A N 1
ATOM 3090 C CA . SER A 1 378 ? 8.004 -5.757 -3.844 1.00 93.94 378 SER A CA 1
ATOM 3091 C C . SER A 1 378 ? 7.092 -6.286 -4.944 1.00 93.94 378 SER A C 1
ATOM 3093 O O . SER A 1 378 ? 7.538 -7.008 -5.834 1.00 93.94 378 SER A O 1
ATOM 3095 N N . PHE A 1 379 ? 5.812 -5.952 -4.865 1.00 90.69 379 PHE A N 1
ATOM 3096 C CA . PHE A 1 379 ? 4.752 -6.529 -5.677 1.00 90.69 379 PHE A CA 1
ATOM 3097 C C . PHE A 1 379 ? 4.085 -5.457 -6.538 1.00 90.69 379 PHE A C 1
ATOM 3099 O O . PHE A 1 379 ? 3.822 -4.353 -6.073 1.00 90.69 379 PHE A O 1
ATOM 3106 N N . ASP A 1 380 ? 3.789 -5.782 -7.792 1.00 84.94 380 ASP A N 1
ATOM 3107 C CA . ASP A 1 380 ? 2.949 -4.977 -8.673 1.00 84.94 380 ASP A CA 1
ATOM 3108 C C . ASP A 1 380 ? 1.550 -5.616 -8.755 1.00 84.94 380 ASP A C 1
ATOM 3110 O O . ASP A 1 380 ? 1.378 -6.625 -9.447 1.00 84.94 380 ASP A O 1
ATOM 3114 N N . PRO A 1 381 ? 0.526 -5.045 -8.093 1.00 81.69 381 PRO A N 1
ATOM 3115 C CA . PRO A 1 381 ? -0.831 -5.580 -8.128 1.00 81.69 381 PRO A CA 1
ATOM 3116 C C . PRO A 1 381 ? -1.507 -5.449 -9.494 1.00 81.69 381 PRO A C 1
ATOM 3118 O O . PRO A 1 381 ? -2.461 -6.176 -9.774 1.00 81.69 381 PRO A O 1
ATOM 3121 N N . PHE A 1 382 ? -1.076 -4.508 -10.345 1.00 78.56 382 PHE A N 1
ATOM 3122 C CA . PHE A 1 382 ? -1.675 -4.334 -11.666 1.00 78.56 382 PHE A CA 1
ATOM 3123 C C . PHE A 1 382 ? -1.325 -5.507 -12.570 1.00 78.56 382 PHE A C 1
ATOM 3125 O O . PHE A 1 382 ? -2.216 -6.137 -13.148 1.00 78.56 382 PHE A O 1
ATOM 3132 N N . TRP A 1 383 ? -0.033 -5.812 -12.645 1.00 75.00 383 TRP A N 1
ATOM 3133 C CA . TRP A 1 383 ? 0.469 -6.927 -13.435 1.00 75.00 383 TRP A CA 1
ATOM 3134 C C . TRP A 1 383 ? 0.418 -8.264 -12.702 1.00 75.00 383 TRP A C 1
ATOM 3136 O O . TRP A 1 383 ? 0.507 -9.298 -13.356 1.00 75.00 383 TRP A O 1
ATOM 3146 N N . ASN A 1 384 ? 0.181 -8.253 -11.387 1.00 81.94 384 ASN A N 1
ATOM 3147 C CA . ASN A 1 384 ? 0.274 -9.422 -10.517 1.00 81.94 384 ASN A CA 1
ATOM 3148 C C . ASN A 1 384 ? 1.678 -10.053 -10.573 1.00 81.94 384 ASN A C 1
ATOM 3150 O O . ASN A 1 384 ? 1.819 -11.256 -10.780 1.00 81.94 384 ASN A O 1
ATOM 3154 N N . LEU A 1 385 ? 2.706 -9.208 -10.430 1.00 84.25 385 LEU A N 1
ATOM 3155 C CA . LEU A 1 385 ? 4.117 -9.555 -10.626 1.00 84.25 385 LEU A CA 1
ATOM 3156 C C . LEU A 1 385 ? 4.941 -9.281 -9.361 1.00 84.25 385 LEU A C 1
ATOM 3158 O O . LEU A 1 385 ? 4.861 -8.201 -8.776 1.00 84.25 385 LEU A O 1
ATOM 3162 N N . ALA A 1 386 ? 5.795 -10.232 -8.986 1.00 88.44 386 ALA A N 1
ATOM 3163 C CA . ALA A 1 386 ? 6.865 -10.016 -8.018 1.00 88.44 386 ALA A CA 1
ATOM 3164 C C . ALA A 1 386 ? 8.059 -9.324 -8.701 1.00 88.44 386 ALA A C 1
ATOM 3166 O O . ALA A 1 386 ? 8.627 -9.843 -9.659 1.00 88.44 386 ALA A O 1
ATOM 3167 N N . LEU A 1 387 ? 8.429 -8.136 -8.223 1.00 86.06 387 LEU A N 1
ATOM 3168 C CA . LEU A 1 387 ? 9.523 -7.329 -8.770 1.00 86.06 387 LEU A CA 1
ATOM 3169 C C . LEU A 1 387 ? 10.856 -7.626 -8.079 1.00 86.06 387 LEU A C 1
ATOM 3171 O O . LEU A 1 387 ? 11.898 -7.689 -8.719 1.00 86.06 387 LEU A O 1
ATOM 3175 N N . PHE A 1 388 ? 10.827 -7.788 -6.762 1.00 88.69 388 PHE A N 1
ATOM 3176 C CA . PHE A 1 388 ? 12.005 -8.060 -5.948 1.00 88.69 388 PHE A CA 1
ATOM 3177 C C . PHE A 1 388 ? 11.569 -8.807 -4.696 1.00 88.69 388 PHE A C 1
ATOM 3179 O O . PHE A 1 388 ? 10.535 -8.461 -4.136 1.00 88.69 388 PHE A O 1
ATOM 3186 N N . SER A 1 389 ? 12.339 -9.784 -4.231 1.00 94.06 389 SER A N 1
ATOM 3187 C CA . SER A 1 389 ? 12.035 -10.537 -3.014 1.00 94.06 389 SER A CA 1
ATOM 3188 C C . SER A 1 389 ? 13.285 -10.756 -2.177 1.00 94.06 389 SER A C 1
ATOM 3190 O O . SER A 1 389 ? 14.392 -10.840 -2.704 1.00 94.06 389 SER A O 1
ATOM 3192 N N . SER A 1 390 ? 13.098 -10.877 -0.869 1.00 95.19 390 SER A N 1
ATOM 3193 C CA . SER A 1 390 ? 14.159 -11.235 0.067 1.00 95.19 390 SER A CA 1
ATOM 3194 C C . SER A 1 390 ? 13.577 -12.030 1.227 1.00 95.19 390 SER A C 1
ATOM 3196 O O . SER A 1 390 ? 12.498 -11.709 1.731 1.00 95.19 390 SER A O 1
ATOM 3198 N N . ASP A 1 391 ? 14.328 -13.029 1.687 1.00 96.38 391 ASP A N 1
ATOM 3199 C CA . ASP A 1 391 ? 13.985 -13.844 2.856 1.00 96.38 391 ASP A CA 1
ATOM 3200 C C . ASP A 1 391 ? 14.371 -13.187 4.191 1.00 96.38 391 ASP A C 1
ATOM 3202 O O . ASP A 1 391 ? 14.244 -13.798 5.252 1.00 96.38 391 ASP A O 1
ATOM 3206 N N . LYS A 1 392 ? 14.873 -11.948 4.138 1.00 94.69 392 LYS A N 1
ATOM 3207 C CA . LYS A 1 392 ? 15.404 -11.214 5.286 1.00 94.69 392 LYS A CA 1
ATOM 3208 C C . LYS A 1 392 ? 14.791 -9.822 5.390 1.00 94.69 392 LYS A C 1
ATOM 3210 O O . LYS A 1 392 ? 15.464 -8.815 5.198 1.00 94.69 392 LYS A O 1
ATOM 3215 N N . ALA A 1 393 ? 13.501 -9.750 5.700 1.00 93.50 393 ALA A N 1
ATOM 3216 C CA . ALA A 1 393 ? 12.772 -8.487 5.812 1.00 93.50 393 ALA A CA 1
ATOM 3217 C C . ALA A 1 393 ? 13.384 -7.529 6.848 1.00 93.50 393 ALA A C 1
ATOM 3219 O O . ALA A 1 393 ? 13.471 -6.335 6.579 1.00 93.50 393 ALA A O 1
ATOM 3220 N N . ASN A 1 394 ? 13.900 -8.045 7.969 1.00 90.88 394 ASN A N 1
ATOM 3221 C CA . ASN A 1 394 ? 14.553 -7.227 8.998 1.00 90.88 394 ASN A CA 1
ATOM 3222 C C . ASN A 1 394 ? 15.832 -6.523 8.501 1.00 90.88 394 ASN A C 1
ATOM 3224 O O . ASN A 1 394 ? 16.219 -5.509 9.065 1.00 90.88 394 ASN A O 1
ATOM 3228 N N . GLU A 1 395 ? 16.476 -7.014 7.430 1.00 91.44 395 GLU A N 1
ATOM 3229 C CA . GLU A 1 395 ? 17.629 -6.318 6.837 1.00 91.44 395 GLU A CA 1
ATOM 3230 C C . GLU A 1 395 ? 17.226 -5.040 6.068 1.00 91.44 395 GLU A C 1
ATOM 3232 O O . GLU A 1 395 ? 18.074 -4.202 5.772 1.00 91.44 395 GLU A O 1
ATOM 3237 N N . TYR A 1 396 ? 15.940 -4.896 5.729 1.00 90.69 396 TYR A N 1
ATOM 3238 C CA . TYR A 1 396 ? 15.385 -3.784 4.945 1.00 90.69 396 TYR A CA 1
ATOM 3239 C C . TYR A 1 396 ? 14.475 -2.883 5.786 1.00 90.69 396 TYR A C 1
ATOM 3241 O O . TYR A 1 396 ? 14.437 -1.672 5.574 1.00 90.69 396 TYR A O 1
ATOM 3249 N N . PHE A 1 397 ? 13.750 -3.480 6.733 1.00 90.25 397 PHE A N 1
ATOM 3250 C CA . PHE A 1 397 ? 12.792 -2.822 7.617 1.00 90.25 397 PHE A CA 1
ATOM 3251 C C . PHE A 1 397 ? 13.107 -3.203 9.074 1.00 90.25 397 PHE A C 1
ATOM 3253 O O . PHE A 1 397 ? 12.396 -4.027 9.659 1.00 90.25 397 PHE A O 1
ATOM 3260 N N . PRO A 1 398 ? 14.211 -2.705 9.655 1.00 87.62 398 PRO A N 1
ATOM 3261 C CA . PRO A 1 398 ? 14.593 -3.093 11.004 1.00 87.62 398 PRO A CA 1
ATOM 3262 C C . PRO A 1 398 ? 13.581 -2.580 12.033 1.00 87.62 398 PRO A C 1
ATOM 3264 O O . PRO A 1 398 ? 12.952 -1.534 11.859 1.00 87.62 398 PRO A O 1
ATOM 3267 N N . ASN A 1 399 ? 13.458 -3.316 13.136 1.00 86.44 399 ASN A N 1
ATOM 3268 C CA . ASN A 1 399 ? 12.657 -2.956 14.313 1.00 86.44 399 ASN A CA 1
ATOM 3269 C C . ASN A 1 399 ? 11.136 -2.844 14.077 1.00 86.44 399 ASN A C 1
ATOM 3271 O O . ASN A 1 399 ? 10.411 -2.414 14.970 1.00 86.44 399 ASN A O 1
ATOM 3275 N N . VAL A 1 400 ? 10.625 -3.274 12.919 1.00 90.44 400 VAL A N 1
ATOM 3276 C CA . VAL A 1 400 ? 9.179 -3.448 12.709 1.00 90.44 400 VAL A CA 1
ATOM 3277 C C . VAL A 1 400 ? 8.693 -4.631 13.556 1.00 90.44 400 VAL A C 1
ATOM 3279 O O . VAL A 1 400 ? 9.208 -5.745 13.420 1.00 90.44 400 VAL A O 1
ATOM 3282 N N . ASP A 1 401 ? 7.704 -4.412 14.432 1.00 92.00 401 ASP A N 1
ATOM 3283 C CA . ASP A 1 401 ? 7.144 -5.479 15.275 1.00 92.00 401 ASP A CA 1
ATOM 3284 C C . ASP A 1 401 ? 6.508 -6.556 14.375 1.00 92.00 401 ASP A C 1
ATOM 3286 O O . ASP A 1 401 ? 5.774 -6.278 13.426 1.00 92.00 401 ASP A O 1
ATOM 3290 N N . LYS A 1 402 ? 6.755 -7.830 14.698 1.00 92.69 402 LYS A N 1
ATOM 3291 C CA . LYS A 1 402 ? 6.194 -8.999 13.997 1.00 92.69 402 LYS A CA 1
ATOM 3292 C C . LYS A 1 402 ? 4.660 -9.062 14.045 1.00 92.69 402 LYS A C 1
ATOM 3294 O O . LYS A 1 402 ? 4.055 -9.905 13.377 1.00 92.69 402 LYS A O 1
ATOM 3299 N N . ARG A 1 403 ? 4.034 -8.241 14.879 1.00 94.19 403 ARG A N 1
ATOM 3300 C CA . ARG A 1 403 ? 2.590 -8.104 15.041 1.00 94.19 403 ARG A CA 1
ATOM 3301 C C . ARG A 1 403 ? 2.022 -6.938 14.241 1.00 94.19 403 ARG A C 1
ATOM 3303 O O . ARG A 1 403 ? 0.811 -6.770 14.269 1.00 94.19 403 ARG A O 1
ATOM 3310 N N . VAL A 1 404 ? 2.835 -6.148 13.532 1.00 95.75 404 VAL A N 1
ATOM 3311 C CA . VAL A 1 404 ? 2.330 -5.113 12.616 1.00 95.75 404 VAL A CA 1
ATOM 3312 C C . VAL A 1 404 ? 1.430 -5.744 11.551 1.00 95.75 404 VAL A C 1
ATOM 3314 O O . VAL A 1 404 ? 1.755 -6.785 10.980 1.00 95.75 404 VAL A O 1
ATOM 3317 N N . VAL A 1 405 ? 0.293 -5.099 11.287 1.00 97.12 405 VAL A N 1
ATOM 3318 C CA . VAL A 1 405 ? -0.709 -5.534 10.294 1.00 97.12 405 VAL A CA 1
ATOM 3319 C C . VAL A 1 405 ? -0.866 -4.548 9.130 1.00 97.12 405 VAL A C 1
ATOM 3321 O O . VAL A 1 405 ? -1.590 -4.813 8.171 1.00 97.12 405 VAL A O 1
ATOM 3324 N N . GLY A 1 406 ? -0.167 -3.410 9.177 1.00 96.44 406 GLY A N 1
ATOM 3325 C CA . GLY A 1 406 ? -0.105 -2.442 8.083 1.00 96.44 406 GLY A CA 1
ATOM 3326 C C . GLY A 1 406 ? 0.222 -1.021 8.542 1.00 96.44 406 GLY A C 1
ATOM 3327 O O . GLY A 1 406 ? 0.526 -0.768 9.710 1.00 96.44 406 GLY A O 1
ATOM 3328 N N . VAL A 1 407 ? 0.139 -0.084 7.596 1.00 95.00 407 VAL A N 1
ATOM 3329 C CA . VAL A 1 407 ? 0.353 1.351 7.832 1.00 95.00 407 VAL A CA 1
ATOM 3330 C C . VAL A 1 407 ? -0.994 2.056 7.990 1.00 95.00 407 VAL A C 1
ATOM 3332 O O . VAL A 1 407 ? -1.826 2.055 7.080 1.00 95.00 407 VAL A O 1
ATOM 3335 N N . ALA A 1 408 ? -1.189 2.687 9.146 1.00 92.56 408 ALA A N 1
ATOM 3336 C CA . ALA A 1 408 ? -2.372 3.474 9.473 1.00 92.56 408 ALA A CA 1
ATOM 3337 C C . ALA A 1 408 ? -2.292 4.914 8.943 1.00 92.56 408 ALA A C 1
ATOM 3339 O O . ALA A 1 408 ? -3.315 5.515 8.621 1.00 92.56 408 ALA A O 1
ATOM 3340 N N . LYS A 1 409 ? -1.085 5.482 8.838 1.00 89.94 409 LYS A N 1
ATOM 3341 C CA . LYS A 1 409 ? -0.880 6.811 8.251 1.00 89.94 409 LYS A CA 1
ATOM 3342 C C . LYS A 1 409 ? 0.466 6.905 7.553 1.00 89.94 409 LYS A C 1
ATOM 3344 O O . LYS A 1 409 ? 1.495 6.552 8.128 1.00 89.94 409 LYS A O 1
ATOM 3349 N N . HIS A 1 410 ? 0.456 7.458 6.345 1.00 85.81 410 HIS A N 1
ATOM 3350 C CA . HIS A 1 410 ? 1.680 7.877 5.668 1.00 85.81 410 HIS A CA 1
ATOM 3351 C C . HIS A 1 410 ? 1.948 9.362 5.936 1.00 85.81 410 HIS A C 1
ATOM 3353 O O . HIS A 1 410 ? 1.225 10.227 5.429 1.00 85.81 410 HIS A O 1
ATOM 3359 N N . GLY A 1 411 ? 2.970 9.646 6.743 1.00 79.06 411 GLY A N 1
ATOM 3360 C CA . GLY A 1 411 ? 3.534 10.982 6.914 1.00 79.06 411 GLY A CA 1
ATOM 3361 C C . GLY A 1 411 ? 4.560 11.313 5.828 1.00 79.06 411 GLY A C 1
ATOM 3362 O O . GLY A 1 411 ? 4.819 10.507 4.932 1.00 79.06 411 GLY A O 1
ATOM 3363 N N . LYS A 1 412 ? 5.124 12.522 5.905 1.00 77.56 412 LYS A N 1
ATOM 3364 C CA . LYS A 1 412 ? 6.223 12.960 5.032 1.00 77.56 412 LYS A CA 1
ATOM 3365 C C . LYS A 1 412 ? 7.530 12.245 5.396 1.00 77.56 412 LYS A C 1
ATOM 3367 O O . LYS A 1 412 ? 8.199 11.717 4.516 1.00 77.56 412 LYS A O 1
ATOM 3372 N N . ASP A 1 413 ? 7.804 12.169 6.697 1.00 80.62 413 ASP A N 1
ATOM 3373 C CA . ASP A 1 413 ? 9.094 11.724 7.238 1.00 80.62 413 ASP A CA 1
ATOM 3374 C C . ASP A 1 413 ? 8.984 10.436 8.072 1.00 80.62 413 ASP A C 1
ATOM 3376 O O . ASP A 1 413 ? 9.993 9.838 8.438 1.00 80.62 413 ASP A O 1
ATOM 3380 N N . ALA A 1 414 ? 7.758 9.979 8.348 1.00 85.94 414 ALA A N 1
ATOM 3381 C CA . ALA A 1 414 ? 7.501 8.785 9.140 1.00 85.94 414 ALA A CA 1
ATOM 3382 C C . ALA A 1 414 ? 6.236 8.041 8.693 1.00 85.94 414 ALA A C 1
ATOM 3384 O O . ALA A 1 414 ? 5.268 8.636 8.203 1.00 85.94 414 ALA A O 1
ATOM 3385 N N . PHE A 1 415 ? 6.219 6.731 8.928 1.00 90.88 415 PHE A N 1
ATOM 3386 C CA . PHE A 1 415 ? 5.012 5.914 8.868 1.00 90.88 415 PHE A CA 1
ATOM 3387 C C . PHE A 1 415 ? 4.476 5.658 10.267 1.00 90.88 415 PHE A C 1
ATOM 3389 O O . PHE A 1 415 ? 5.227 5.346 11.186 1.00 90.88 415 PHE A O 1
ATOM 3396 N N . LEU A 1 416 ? 3.155 5.720 10.399 1.00 91.50 416 LEU A N 1
ATOM 3397 C CA . LEU A 1 416 ? 2.465 5.235 11.581 1.00 91.50 416 LEU A CA 1
ATOM 3398 C C . LEU A 1 416 ? 1.966 3.820 11.296 1.00 91.50 416 LEU A C 1
ATOM 3400 O O . LEU A 1 416 ? 0.995 3.640 10.559 1.00 91.50 416 LEU A O 1
ATOM 3404 N N . MET A 1 417 ? 2.656 2.822 11.832 1.00 94.62 417 MET A N 1
ATOM 3405 C CA . MET A 1 417 ? 2.290 1.412 11.712 1.00 94.62 417 MET A CA 1
ATOM 3406 C C . MET A 1 417 ? 1.446 0.989 12.910 1.00 94.62 417 MET A C 1
ATOM 3408 O O . MET A 1 417 ? 1.622 1.528 13.999 1.00 94.62 417 MET A O 1
ATOM 3412 N N . ILE A 1 418 ? 0.531 0.039 12.718 1.00 94.75 418 ILE A N 1
ATOM 3413 C CA . ILE A 1 418 ? -0.298 -0.502 13.804 1.00 94.75 418 ILE A CA 1
ATOM 3414 C C . ILE A 1 418 ? -0.106 -2.009 13.925 1.00 94.75 418 ILE A C 1
ATOM 3416 O O . ILE A 1 418 ? -0.023 -2.721 12.918 1.00 94.75 418 ILE A O 1
ATOM 3420 N N . THR A 1 419 ? -0.043 -2.493 15.158 1.00 95.31 419 THR A N 1
ATOM 3421 C CA . THR A 1 419 ? -0.008 -3.918 15.477 1.00 95.31 419 THR A CA 1
ATOM 3422 C C . THR A 1 419 ? -1.405 -4.520 15.587 1.00 95.31 419 THR A C 1
ATOM 3424 O O . THR A 1 419 ? -2.403 -3.813 15.727 1.00 95.31 419 THR A O 1
ATOM 3427 N N . GLU A 1 420 ? -1.486 -5.848 15.547 1.00 95.31 420 GLU A N 1
ATOM 3428 C CA . GLU A 1 420 ? -2.741 -6.590 15.687 1.00 95.31 420 GLU A CA 1
ATOM 3429 C C . GLU A 1 420 ? -3.452 -6.294 17.020 1.00 95.31 420 GLU A C 1
ATOM 3431 O O . GLU A 1 420 ? -4.677 -6.294 17.059 1.00 95.31 420 GLU A O 1
ATOM 3436 N N . ASP A 1 421 ? -2.713 -5.970 18.089 1.00 92.19 421 ASP A N 1
ATOM 3437 C CA . ASP A 1 421 ? -3.232 -5.565 19.406 1.00 92.19 421 ASP A CA 1
ATOM 3438 C C . ASP A 1 421 ? -3.495 -4.050 19.544 1.00 92.19 421 ASP A C 1
ATOM 3440 O O . ASP A 1 421 ? -3.948 -3.601 20.595 1.00 92.19 421 ASP A O 1
ATOM 3444 N N . GLY A 1 422 ? -3.248 -3.259 18.494 1.00 88.75 422 GLY A N 1
ATOM 3445 C CA . GLY A 1 422 ? -3.558 -1.826 18.452 1.00 88.75 422 GLY A CA 1
ATOM 3446 C C . GLY A 1 422 ? -2.433 -0.883 18.882 1.00 88.75 422 GLY A C 1
ATOM 3447 O O . GLY A 1 422 ? -2.658 0.324 18.937 1.00 88.75 422 GLY A O 1
ATOM 3448 N N . LYS A 1 423 ? -1.221 -1.376 19.156 1.00 90.62 423 LYS A N 1
ATOM 3449 C CA . LYS A 1 423 ? -0.064 -0.507 19.427 1.00 90.62 423 LYS A CA 1
ATOM 3450 C C . LYS A 1 423 ? 0.362 0.213 18.152 1.00 90.62 423 LYS A C 1
ATOM 3452 O O . LYS A 1 423 ? 0.347 -0.371 17.069 1.00 90.62 423 LYS A O 1
ATOM 3457 N N . LEU A 1 424 ? 0.763 1.471 18.286 1.00 90.94 424 LEU A N 1
ATOM 3458 C CA . LEU A 1 424 ? 1.306 2.259 17.189 1.00 90.94 424 LEU A CA 1
ATOM 3459 C C . LEU A 1 424 ? 2.828 2.275 17.241 1.00 90.94 424 LEU A C 1
ATOM 3461 O O . LEU A 1 424 ? 3.396 2.604 18.277 1.00 90.94 424 LEU A O 1
ATOM 3465 N N . GLN A 1 425 ? 3.470 1.998 16.111 1.00 91.06 425 GLN A N 1
ATOM 3466 C CA . GLN A 1 425 ? 4.898 2.219 15.911 1.00 91.06 425 GLN A CA 1
ATOM 3467 C C . GLN A 1 425 ? 5.100 3.417 14.979 1.00 91.06 425 GLN A C 1
ATOM 3469 O O . GLN A 1 425 ? 4.512 3.478 13.895 1.00 91.06 425 GLN A O 1
ATOM 3474 N N . VAL A 1 426 ? 5.948 4.360 15.386 1.00 89.88 426 VAL A N 1
ATOM 3475 C CA . VAL A 1 426 ? 6.424 5.442 14.520 1.00 89.88 426 VAL A CA 1
ATOM 3476 C C . VAL A 1 426 ? 7.711 4.973 13.857 1.00 89.88 426 VAL A C 1
ATOM 3478 O O . VAL A 1 426 ? 8.766 4.919 14.489 1.00 89.88 426 VAL A O 1
ATOM 3481 N N . TYR A 1 427 ? 7.605 4.609 12.585 1.00 89.94 427 TYR A N 1
ATOM 3482 C CA . TYR A 1 427 ? 8.739 4.218 11.763 1.00 89.94 427 TYR A CA 1
ATOM 3483 C C . TYR A 1 427 ? 9.313 5.450 11.070 1.00 89.94 427 TYR A C 1
ATOM 3485 O O . TYR A 1 427 ? 8.659 6.031 10.202 1.00 89.94 427 TYR A O 1
ATOM 3493 N N . ASP A 1 428 ? 10.531 5.830 11.428 1.00 85.25 428 ASP A N 1
ATOM 3494 C CA . ASP A 1 428 ? 11.230 6.957 10.829 1.00 85.25 428 ASP A CA 1
ATOM 3495 C C . ASP A 1 428 ? 11.823 6.566 9.472 1.00 85.25 428 ASP A C 1
ATOM 3497 O O . ASP A 1 428 ? 12.515 5.553 9.324 1.00 85.25 428 ASP A O 1
ATOM 3501 N N . MET A 1 429 ? 11.522 7.355 8.443 1.00 81.25 429 MET A N 1
ATOM 3502 C CA . MET A 1 429 ? 11.954 7.071 7.078 1.00 81.25 429 MET A CA 1
ATOM 3503 C C . MET A 1 429 ? 13.389 7.517 6.782 1.00 81.25 429 MET A C 1
ATOM 3505 O O . MET A 1 429 ? 13.949 7.039 5.790 1.00 81.25 429 MET A O 1
ATOM 3509 N N . HIS A 1 430 ? 13.966 8.415 7.580 1.00 77.44 430 HIS A N 1
ATOM 3510 C CA . HIS A 1 430 ? 15.341 8.902 7.455 1.00 77.44 430 HIS A CA 1
ATOM 3511 C C . HIS A 1 430 ? 16.301 7.964 8.175 1.00 77.44 430 HIS A C 1
ATOM 3513 O O . HIS A 1 430 ? 17.222 7.439 7.551 1.00 77.44 430 HIS A O 1
ATOM 3519 N N . ASP A 1 431 ? 16.007 7.675 9.441 1.00 70.81 431 ASP A N 1
ATOM 3520 C CA . ASP A 1 431 ? 16.796 6.762 10.272 1.00 70.81 431 ASP A CA 1
ATOM 3521 C C . ASP A 1 431 ? 16.538 5.293 9.931 1.00 70.81 431 ASP A C 1
ATOM 3523 O O . ASP A 1 431 ? 17.278 4.406 10.357 1.00 70.81 431 ASP A O 1
ATOM 3527 N N . HIS A 1 432 ? 15.474 5.030 9.164 1.00 74.31 432 HIS A N 1
ATOM 3528 C CA . HIS A 1 432 ? 15.037 3.700 8.770 1.00 74.31 432 HIS A CA 1
ATOM 3529 C C . HIS A 1 432 ? 14.846 2.753 9.965 1.00 74.31 432 HIS A C 1
ATOM 3531 O O . HIS A 1 432 ? 15.199 1.582 9.870 1.00 74.31 432 HIS A O 1
ATOM 3537 N N . LYS A 1 433 ? 14.282 3.235 11.074 1.00 74.75 433 LYS A N 1
ATOM 3538 C CA . LYS A 1 433 ? 14.045 2.444 12.289 1.00 74.75 433 LYS A CA 1
ATOM 3539 C C . LYS A 1 433 ? 12.761 2.892 12.985 1.00 74.75 433 LYS A C 1
ATOM 3541 O O . LYS A 1 433 ? 12.263 3.991 12.750 1.00 74.75 433 LYS A O 1
ATOM 3546 N N . VAL A 1 434 ? 12.222 2.046 13.859 1.00 79.44 434 VAL A N 1
ATOM 3547 C CA . VAL A 1 434 ? 11.151 2.460 14.774 1.00 79.44 434 VAL A CA 1
ATOM 3548 C C . VAL A 1 434 ? 11.755 3.318 15.882 1.00 79.44 434 VAL A C 1
ATOM 3550 O O . VAL A 1 434 ? 12.639 2.859 16.601 1.00 79.44 434 VAL A O 1
ATOM 3553 N N . ASN A 1 435 ? 11.278 4.558 15.993 1.00 75.06 435 ASN A N 1
ATOM 3554 C CA . ASN A 1 435 ? 11.769 5.526 16.976 1.00 75.06 435 ASN A CA 1
ATOM 3555 C C . ASN A 1 435 ? 10.930 5.514 18.257 1.00 75.06 435 ASN A C 1
ATOM 3557 O O . ASN A 1 435 ? 11.466 5.712 19.343 1.00 75.06 435 ASN A O 1
ATOM 3561 N N . LEU A 1 436 ? 9.616 5.305 18.133 1.00 79.00 436 LEU A N 1
ATOM 3562 C CA . LEU A 1 436 ? 8.668 5.399 19.242 1.00 79.00 436 LEU A CA 1
ATOM 3563 C C . LEU A 1 436 ? 7.564 4.352 19.103 1.00 79.00 436 LEU A C 1
ATOM 3565 O O . LEU A 1 436 ? 7.094 4.075 17.996 1.00 79.00 436 LEU A O 1
ATOM 3569 N N . GLU A 1 437 ? 7.107 3.833 20.240 1.00 82.75 437 GLU A N 1
ATOM 3570 C CA . GLU A 1 437 ? 5.934 2.969 20.333 1.00 82.75 437 GLU A CA 1
ATOM 3571 C C . GLU A 1 437 ? 4.930 3.533 21.335 1.00 82.75 437 GLU A C 1
ATOM 3573 O O . GLU A 1 437 ? 5.293 3.919 22.446 1.00 82.75 437 GLU A O 1
ATOM 3578 N N . PHE A 1 438 ? 3.653 3.543 20.957 1.00 82.56 438 PHE A N 1
ATOM 3579 C CA . PHE A 1 438 ? 2.571 4.041 21.798 1.00 82.56 438 PHE A CA 1
ATOM 3580 C C . PHE A 1 438 ? 1.482 2.977 21.944 1.00 82.56 438 PHE A C 1
ATOM 3582 O O . PHE A 1 438 ? 0.938 2.514 20.934 1.00 82.56 438 PHE A O 1
ATOM 3589 N N . PRO A 1 439 ? 1.112 2.581 23.173 1.00 80.12 439 PRO A N 1
ATOM 3590 C CA . PRO A 1 439 ? -0.031 1.707 23.363 1.00 80.12 439 PRO A CA 1
ATOM 3591 C C . PRO A 1 439 ? -1.319 2.478 23.058 1.00 80.12 439 PRO A C 1
ATOM 3593 O O . PRO A 1 439 ? -1.596 3.509 23.667 1.00 80.12 439 PRO A O 1
ATOM 3596 N N . ILE A 1 440 ? -2.138 1.957 22.144 1.00 80.12 440 ILE A N 1
ATOM 3597 C CA . ILE A 1 440 ? -3.512 2.423 21.957 1.00 80.12 440 ILE A CA 1
ATOM 3598 C C . ILE A 1 440 ? -4.451 1.250 22.187 1.00 80.12 440 ILE A C 1
ATOM 3600 O O . ILE A 1 440 ? -4.313 0.180 21.604 1.00 80.12 440 ILE A O 1
ATOM 3604 N N . SER A 1 441 ? -5.444 1.464 23.045 1.00 81.00 441 SER A N 1
ATOM 3605 C CA . SER A 1 441 ? -6.528 0.501 23.208 1.00 81.00 441 SER A CA 1
ATOM 3606 C C . SER A 1 441 ? -7.380 0.478 21.942 1.00 81.00 441 SER A C 1
ATOM 3608 O O . SER A 1 441 ? -7.933 1.509 21.546 1.00 81.00 441 SER A O 1
ATOM 3610 N N . LEU A 1 442 ? -7.566 -0.709 21.356 1.00 85.12 442 LEU A N 1
ATOM 3611 C CA . LEU A 1 442 ? -8.497 -0.915 20.241 1.00 85.12 442 LEU A CA 1
ATOM 3612 C C . LEU A 1 442 ? -9.903 -0.397 20.566 1.00 85.12 442 LEU A C 1
ATOM 3614 O O . LEU A 1 442 ? -10.593 0.103 19.681 1.00 85.12 442 LEU A O 1
ATOM 3618 N N . ARG A 1 443 ? -10.306 -0.427 21.844 1.00 82.56 443 ARG A N 1
ATOM 3619 C CA . ARG A 1 443 ? -11.584 0.147 22.281 1.00 82.56 443 ARG A CA 1
ATOM 3620 C C . ARG A 1 443 ? -11.648 1.648 22.049 1.00 82.56 443 ARG A C 1
ATOM 3622 O O . ARG A 1 443 ? -12.653 2.128 21.552 1.00 82.56 443 ARG A O 1
ATOM 3629 N N . HIS A 1 444 ? -10.585 2.390 22.351 1.00 81.19 444 HIS A N 1
ATOM 3630 C CA . HIS A 1 444 ? -10.547 3.832 22.092 1.00 81.19 444 HIS A CA 1
ATOM 3631 C C . HIS A 1 444 ? -10.468 4.136 20.593 1.00 81.19 444 HIS A C 1
ATOM 3633 O O . HIS A 1 444 ? -11.110 5.073 20.114 1.00 81.19 444 HIS A O 1
ATOM 3639 N N . LEU A 1 445 ? -9.720 3.320 19.844 1.00 84.06 445 LEU A N 1
ATOM 3640 C CA . LEU A 1 445 ? -9.560 3.488 18.403 1.00 84.06 445 LEU A CA 1
ATOM 3641 C C . LEU A 1 445 ? -10.877 3.269 17.640 1.00 84.06 445 LEU A C 1
ATOM 3643 O O . LEU A 1 445 ? -11.200 4.051 16.748 1.00 84.06 445 LEU A O 1
ATOM 3647 N N . LEU A 1 446 ? -11.640 2.236 18.015 1.00 86.62 446 LEU A N 1
ATOM 3648 C CA . LEU A 1 446 ? -12.865 1.809 17.328 1.00 86.62 446 LEU A CA 1
ATOM 3649 C C . LEU A 1 446 ? -14.162 2.314 17.995 1.00 86.62 446 LEU A C 1
ATOM 3651 O O . LEU A 1 446 ? -15.210 2.313 17.359 1.00 86.62 446 LEU A O 1
ATOM 3655 N N . ALA A 1 447 ? -14.091 2.759 19.255 1.00 75.75 447 ALA A N 1
ATOM 3656 C CA . ALA A 1 447 ? -15.204 3.135 20.142 1.00 75.75 447 ALA A CA 1
ATOM 3657 C C . ALA A 1 447 ? -16.382 2.165 20.181 1.00 75.75 447 ALA A C 1
ATOM 3659 O O . ALA A 1 447 ? -17.542 2.572 20.162 1.00 75.75 447 ALA A O 1
ATOM 3660 N N . CYS A 1 448 ? -16.082 0.877 20.270 1.00 78.31 448 CYS A N 1
ATOM 3661 C CA . CYS A 1 448 ? -17.091 -0.112 20.611 1.00 78.31 448 CYS A CA 1
ATOM 3662 C C . CYS A 1 448 ? -17.312 -0.148 22.128 1.00 78.31 448 CYS A C 1
ATOM 3664 O O . CYS A 1 448 ? -16.393 0.074 22.924 1.00 78.31 448 CYS A O 1
ATOM 3666 N N . LEU A 1 449 ? -18.564 -0.387 22.512 1.00 65.75 449 LEU A N 1
ATOM 3667 C CA . LEU A 1 449 ? -18.989 -0.439 23.906 1.00 65.75 449 LEU A CA 1
ATOM 3668 C C . LEU A 1 449 ? -18.429 -1.711 24.560 1.00 65.75 449 LEU A C 1
ATOM 3670 O O . LEU A 1 449 ? -18.196 -2.724 23.904 1.00 65.75 449 LEU A O 1
ATOM 3674 N N . SER A 1 450 ? -18.172 -1.673 25.863 1.00 54.78 450 SER A N 1
ATOM 3675 C CA . SER A 1 450 ? -18.071 -2.906 26.642 1.00 54.78 450 SER A CA 1
ATOM 3676 C C . SER A 1 450 ? -19.481 -3.416 26.898 1.00 54.78 450 SER A C 1
ATOM 3678 O O . SER A 1 450 ? -20.346 -2.617 27.257 1.00 54.78 450 SER A O 1
ATOM 3680 N N . ALA A 1 451 ? -19.699 -4.728 26.793 1.00 48.25 451 ALA A N 1
ATOM 3681 C CA . ALA A 1 451 ? -20.801 -5.347 27.511 1.00 48.25 451 ALA A CA 1
ATOM 3682 C C . ALA A 1 451 ? -20.658 -4.923 28.979 1.00 48.25 451 ALA A C 1
ATOM 3684 O O . ALA A 1 451 ? -19.722 -5.336 29.665 1.00 48.25 451 ALA A O 1
ATOM 3685 N N . SER A 1 452 ? -21.528 -4.029 29.446 1.00 42.81 452 SER A N 1
ATOM 3686 C CA . SER A 1 452 ? -21.823 -4.002 30.863 1.00 42.81 452 SER A CA 1
ATOM 3687 C C . SER A 1 452 ? -22.367 -5.392 31.164 1.00 42.81 452 SER A C 1
ATOM 3689 O O . SER A 1 452 ? -23.264 -5.876 30.469 1.00 42.81 452 SER A O 1
ATOM 3691 N N . ASN A 1 453 ? -21.796 -6.066 32.160 1.00 40.94 453 ASN A N 1
ATOM 3692 C CA . ASN A 1 453 ? -22.499 -7.155 32.815 1.00 40.94 453 ASN A CA 1
ATOM 3693 C C . ASN A 1 453 ? 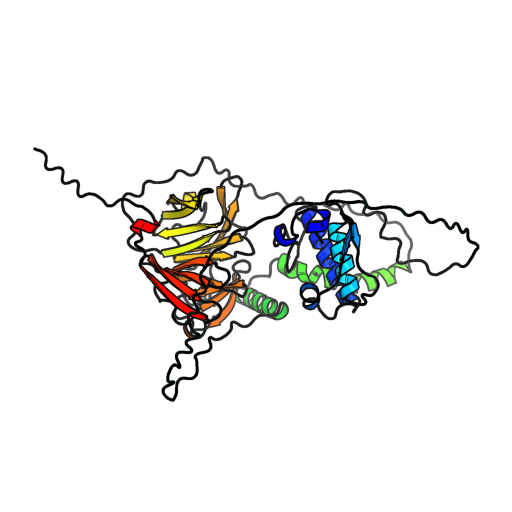-23.797 -6.555 33.363 1.00 40.94 453 ASN A C 1
ATOM 3695 O O . ASN A 1 453 ? -23.847 -6.062 34.483 1.00 40.94 453 ASN A O 1
ATOM 3699 N N . SER A 1 454 ? -24.844 -6.555 32.545 1.00 40.91 454 SER A N 1
ATOM 3700 C CA . SER A 1 454 ? -26.218 -6.386 32.980 1.00 40.91 454 SER A CA 1
ATOM 3701 C C . SER A 1 454 ? -26.667 -7.729 33.540 1.00 40.91 454 SER A C 1
ATOM 3703 O O . SER A 1 454 ? -27.596 -8.367 33.059 1.00 40.91 454 SER A O 1
ATOM 3705 N N . THR A 1 455 ? -26.005 -8.159 34.613 1.00 40.16 455 THR A N 1
ATOM 3706 C CA . THR A 1 455 ? -26.701 -8.903 35.654 1.00 40.16 455 THR A CA 1
ATOM 3707 C C . THR A 1 455 ? -27.652 -7.906 36.305 1.00 40.16 455 THR A C 1
ATOM 3709 O O . THR A 1 455 ? -27.349 -7.315 37.338 1.00 40.16 455 THR A O 1
ATOM 3712 N N . LEU A 1 456 ? -28.778 -7.659 35.631 1.00 39.56 456 LEU A N 1
ATOM 3713 C CA . LEU A 1 456 ? -29.997 -7.210 36.278 1.00 39.56 456 LEU A CA 1
ATOM 3714 C C . LEU A 1 456 ? -30.363 -8.326 37.254 1.00 39.56 456 LEU A C 1
ATOM 3716 O O . LEU A 1 456 ? -30.970 -9.330 36.889 1.00 39.56 456 LEU A O 1
ATOM 3720 N N . THR A 1 457 ? -29.899 -8.177 38.489 1.00 44.78 457 THR A N 1
ATOM 3721 C CA . THR A 1 457 ? -30.560 -8.760 39.646 1.00 44.78 457 THR A CA 1
ATOM 3722 C C . THR A 1 457 ? -31.998 -8.258 39.599 1.00 44.78 457 THR A C 1
ATOM 3724 O O . THR A 1 457 ? -32.245 -7.076 39.841 1.00 44.78 457 THR A O 1
ATOM 3727 N N . ASN A 1 458 ? -32.922 -9.124 39.183 1.00 36.09 458 ASN A N 1
ATOM 3728 C CA . ASN A 1 458 ? -34.340 -8.859 39.367 1.00 36.09 458 ASN A CA 1
ATOM 3729 C C . ASN A 1 458 ? -34.623 -8.818 40.881 1.00 36.09 458 ASN A C 1
ATOM 3731 O O . ASN A 1 458 ? -34.075 -9.667 41.592 1.00 36.09 458 ASN A O 1
ATOM 3735 N N . PRO A 1 459 ? -35.391 -7.821 41.354 1.00 48.56 459 PRO A N 1
ATOM 3736 C CA . PRO A 1 459 ? -35.714 -7.635 42.766 1.00 48.56 459 PRO A CA 1
ATOM 3737 C C . PRO A 1 459 ? -36.597 -8.745 43.338 1.00 48.56 459 PRO A C 1
ATOM 3739 O O . PRO A 1 459 ? -37.376 -9.351 42.562 1.00 48.56 459 PRO A O 1
#

Radius of gyration: 30.08 Å; chains: 1; bounding box: 70×82×102 Å

pLDDT: mean 71.3, std 23.04, range [24.22, 98.44]

Secondary structure (DSSP, 8-state):
-HHHHHSS-GGGGTT-TTTSSTT--S--SSHHHHHHHHHHHHHHHHHHTTSSS-TTGGGT-----EEETTEEE--TT--THHHHHHHHHHHHHHS-SSS--TTSTTSSS--------------------------------------------------TT-----PPPPPPPPHHHHHHHHHHHHHHHT-PPPHHHHHHHHHHHHHHHHHHHHHHHTTS-----PPPP------PPP------SPPPPPP-SS--SS-SEEEE-TTS-EEEEETTEEEEEEE-TT--EEEEEEEHHHHSTT--S--SEEEEETTTTEEEEEETTEEEEEEEETTTTEEEEPTT-SEEPPTT--S--SEEEE-TTS-EEEE-SS-EEEEETTTTEEEEEES-GGGTSTT--TTEEEEEEE-SSEEEEEETTS-EEEEETTTTEEEEEE---HHHHH-PPP---------

Organism: Globodera rostochiensis (NCBI:txid31243)

Sequence (459 aa):
MTECKLHYTALVYDDYGCWCGIGGSGTPIDGIDLCCKLHDKCYDSAVDQGLCYDTYIEYAEPYSWSCQGTELTCPGQQIGCKAALCECDKHVVDSDAMPFSWLYLVQLVRHRFFLLLFVPLLITGSSTPSSPSSSSLSEFDSSVSEFAFTDSHRGVLFHDGEHPFVPRRIPKLSRSAKRKLLLEQFKREGTEPPREFFETDWANGRKRKDSDKRHKRRRATSQTQHRPRRVQYRVRPQNKPRINGQLQARNVGQCPSKLDAVTEAFNRHLYLFAGEMVYEVWRDFQGLQQRRAFALPEVFPDGPRRVNAAFTNRKSGVTILLDYRTVYRFRWDKSYKRFYMARRSPRQLPSQIDFLPRMGFQWKDGHLILSNNKKFVSFDPFWNLALFSSDKANEYFPNVDKRVVGVAKHGKDAFLMITEDGKLQVYDMHDHKVNLEFPISLRHLLACLSASNSTLTNP

InterPro domains:
  IPR001211 Phospholipase A2 [PR00389] (9-27)
  IPR001211 Phospholipase A2 [PR00389] (28-46)
  IPR001211 Phospholipase A2 [PR00389] (62-76)
  IPR001211 Phospholipase A2 [PR00389] (81-97)
  IPR001211 Phospholipase A2 [PTHR11716] (1-93)
  IPR016090 Phospholipase A2-like, central domain [PF00068] (2-93)
  IPR016090 Phospholipase A2-like, central domain [SM00085] (1-110)
  IPR016090 Phospholipase A2-like, central domain [cd00125] (1-90)
  IPR033113 Phospholipase A2, histidine active site [PS00118] (35-42)
  IPR036375 Hemopexin-like domain superfamily [G3DSA:2.110.10.10] (253-448)
  IPR036375 Hemopexin-like domain superfamily [SSF50923] (255-443)
  IPR036444 Phospholipase A2 domain superfamily [G3DSA:1.20.90.10] (1-99)
  IPR036444 Phospholipase A2 domain superfamily [SSF48619] (1-92)

Foldseek 3Di:
DLCQAVVDDLCVCDLPAQQHHPDRDDDGPALLSVLSVQLVVLLVVLCVVVLDVDPVCLVPPDADWDHDRNDIGGDPVDGRSNSSSSVSVNCSNVPPRDDDDPPPPPPDPDDDDDDDDDDDDDDDDDDDDDDDDDDDDDDDDDDDDDDDDDDDPPDDPDDPDDDQQDFDDDDDDDPVRVLVQLVVLCVVVVHDDPPVNCVVPVVPPVCVVVVVVVVVPVVDDDDDDDDDDDPPPPPDDDPDPPLDDAFDFDAFQDFAQWWQAWEQFLVRWIWTFDQQKIKTWDADPVRDIDITMHGNCSQEPVDDSGFNEWYALNSNRWIWGDDFQWIWIWHADPVRRGIYTDPPDTDGQDVVPVDGFNYWYQAPVSFIWTDQQQKIFRADNVSSGTPDIDRHVCSNQPADDSQWRYFRDDDPFWTFTAGGNGKTFTQGNVSSYGDDIGDDHSCVVRVHHHPDPPPVPDD